Protein AF-A0A133QMB2-F1 (afdb_monomer)

Mean predicted aligned error: 9.58 Å

Nearest PDB structures (foldseek):
  8bmv-assembly1_A  TM=7.106E-01  e=3.888E+00  Pseudomonas putida KT2440
  3oh6-assembly1_A  TM=2.179E-01  e=5.318E-01  Escherichia coli K-12
  3cvs-assembly1_B  TM=2.036E-01  e=9.705E-01  unclassified
  3ogd-assembly1_A  TM=2.178E-01  e=1.281E+00  Escherichia coli K-12
  3em0-assembly1_A  TM=2.242E-01  e=2.685E+00  Danio rerio

Organism: NCBI:txid28128

pLDDT: mean 90.77, std 7.9, range [36.56, 98.38]

Solvent-accessible surface area (backbone atoms only — not comparable to full-atom values): 34748 Å² total; per-residue (Å²): 104,68,65,56,55,43,62,75,76,42,64,48,81,79,54,73,47,75,45,66,49,42,77,38,66,37,69,47,57,60,50,43,51,53,53,51,49,55,56,45,38,74,78,37,76,69,43,47,76,46,75,26,51,42,100,64,59,51,67,61,46,35,75,74,43,44,79,56,13,77,80,42,60,52,57,56,44,36,29,41,47,27,23,41,51,50,59,68,50,56,96,45,65,78,84,56,68,44,82,42,81,42,89,53,31,26,80,78,36,78,78,41,54,72,56,63,54,65,37,75,38,76,90,45,79,48,35,33,41,37,24,91,49,26,90,48,48,73,65,59,54,50,51,53,32,59,78,65,72,49,92,70,56,60,52,50,80,72,67,44,93,67,91,59,58,60,73,53,70,84,56,50,74,68,56,49,51,44,34,57,73,77,38,40,79,77,41,39,75,60,50,52,52,52,51,51,52,34,56,77,66,64,47,88,59,46,67,58,36,56,76,71,46,57,68,23,69,50,82,46,11,70,85,51,87,69,78,51,44,78,48,77,51,76,54,65,51,39,41,36,37,44,38,33,56,30,63,41,61,66,74,60,54,48,68,46,68,38,60,70,52,77,48,83,52,101,64,35,37,41,34,42,36,40,49,96,93,41,78,32,47,35,40,36,39,53,52,98,46,86,42,20,34,35,43,38,37,47,54,69,59,47,53,71,60,51,43,52,49,51,18,39,50,35,34,22,38,42,46,80,54,61,41,47,51,37,78,49,35,79,67,63,20,46,40,30,69,97,57,67,42,64,42,73,89,49,47,80,52,77,52,43,46,41,64,80,34,98,54,21,26,73,46,29,52,36,48,46,55,70,67,87,70,83,62,80,82,60,69,60,65,56,31,42,61,46,34,52,39,45,70,58,50,56,51,35,52,72,38,73,79,57,51,82,73,71,62,79,55,55,88,76,45,49,60,14,44,54,46,48,36,35,29,36,45,30,22,42,98,86,71,42,77,29,82,57,23,56,48,45,41,59,34,56,78,78,38,56,67,59,41,52,49,47,38,50,51,32,23,38,76,58,27,67,62,45,24,46,47,41,58,71,52,57,71,80,43,81,44,34,67,72,53,51,51,48,48,49,45,62,71,42,52,71,82,41,55,69,68,51,46,51,27,27,53,42,8,52,52,34,23,29,73,45,23,59,54,2,60,78,50,18,59,47,29,63,78,46,99,79,69,55,38,25,25,24,43,63,33,64,82,67,52,59,60,48,53,52,33,33,52,39,50,41,24,61,77,70,74,47,57,66,50,43,63,69,64,49,68,41,89,85,56,63,56,34,58,36,40,76,33,43,39,44,72,70,51,51,52,52,40,38,48,48,44,42,68,40,92,66,53,55,36,46,52,47,72,58,98,88,42,47,41,36,40,54,49,86,93,51,53,45,66,54,46,45,63,47,68,78,106

Radius of gyration: 30.62 Å; Cα contacts (8 Å, |Δi|>4): 993; chains: 1; bounding box: 78×68×89 Å

Foldseek 3Di:
DLVVVCVVVDPLQVDAAEAQCLLQADPLVVVLLVVVCVVVCVVHVNRHYYYFFAPDHPLVCCLQQNDAAPQQNVSCLLRGVQRVVCVVPVPDQLLAAEEAEDCAELVPDVVLVPDDQWDACPPHNRYIYHHPCHHPDPVNVVVVCVVVVHDDRCLVVLPDPDGDGLDDNPDDLVSVVSSCVPVVVSCVSVVVSLLVLCVQVVPPPSVCCVSVVVVNVQQAQQSPPDPWAKDWDDDQFKTKMKIDQWPAQLVLQLLLAADKDWDDDPFKIWIWGDHPNDIKIKMKGADPDNRTIMIMIGDSQPLVVLLLSQLSSLCRRRPPLSSSLCSQQSQSQFDSPPHTGGNSVSRPSPSRCQVVDLSSDSSSSSNHHQDPPPPVPADLLQQQQAAAFPVLLLVCLQPVPCSVVVPPDDPSRVSNNLVLCCLLVQADPVRHGDLVVPVLSVCSVPPVPLSVLSSLQSCCVRHPLSLLLLLNADAPDKDFLVRLLSSQSSPCVSPDGSSSSNSSSSRVVNNLVRDCVNPVLQQWDAPDPVSGITGRHARLVDDLLSLLLQVLVVCVVVVHQKDFLVVQVDSRDSGGPCSSHVHDSVSSLVSQVVLCPDPLNQWHADPPPPGGMIGGDPVDHSSRSNVSVVD

Structure (mmCIF, N/CA/C/O backbone):
data_AF-A0A133QMB2-F1
#
_entry.id   AF-A0A133QMB2-F1
#
loop_
_atom_site.group_PDB
_atom_site.id
_atom_site.type_symbol
_atom_site.label_atom_id
_atom_site.label_alt_id
_atom_site.label_comp_id
_atom_site.label_asym_id
_atom_site.label_entity_id
_atom_site.label_seq_id
_atom_site.pdbx_PDB_ins_code
_atom_site.Cartn_x
_atom_site.Cartn_y
_atom_site.C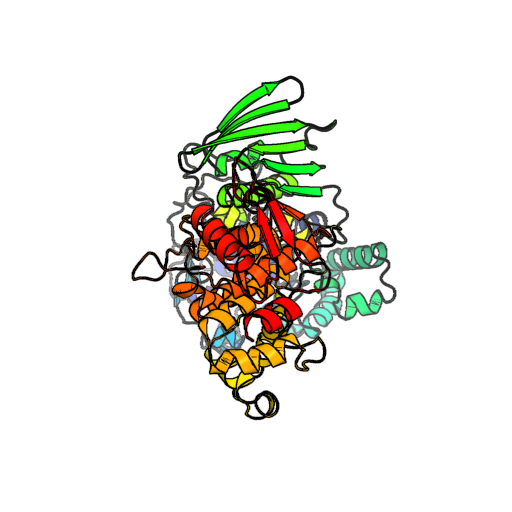artn_z
_atom_site.occupancy
_atom_site.B_iso_or_equiv
_atom_site.auth_seq_id
_atom_site.auth_comp_id
_atom_site.auth_asym_id
_atom_site.auth_atom_id
_atom_site.pdbx_PDB_model_num
ATOM 1 N N . MET A 1 1 ? 21.853 -10.821 -30.108 1.00 93.31 1 MET A N 1
ATOM 2 C CA . MET A 1 1 ? 21.131 -12.084 -30.381 1.00 93.31 1 MET A CA 1
ATOM 3 C C . MET A 1 1 ? 19.651 -11.880 -30.697 1.00 93.31 1 MET A C 1
ATOM 5 O O . MET A 1 1 ? 19.315 -12.054 -31.850 1.00 93.31 1 MET A O 1
ATOM 9 N N . VAL A 1 2 ? 18.763 -11.501 -29.759 1.00 96.06 2 VAL A N 1
ATOM 10 C CA . VAL A 1 2 ? 17.307 -11.392 -30.063 1.00 96.06 2 VAL A CA 1
ATOM 11 C C . VAL A 1 2 ? 17.019 -10.485 -31.261 1.00 96.06 2 VAL A C 1
ATOM 13 O O . VAL A 1 2 ? 16.259 -10.876 -32.133 1.00 96.06 2 VAL A O 1
ATOM 16 N N . LEU A 1 3 ? 17.683 -9.328 -31.342 1.00 96.50 3 LEU A N 1
ATOM 17 C CA . LEU A 1 3 ? 17.587 -8.446 -32.506 1.00 96.50 3 LEU A CA 1
ATOM 18 C C . LEU A 1 3 ? 17.974 -9.154 -33.816 1.00 96.50 3 LEU A C 1
ATOM 20 O O . LEU A 1 3 ? 17.243 -9.055 -34.792 1.00 96.50 3 LEU A O 1
ATOM 24 N N . ASP A 1 4 ? 19.073 -9.912 -33.818 1.00 96.75 4 ASP A N 1
ATOM 25 C CA . ASP A 1 4 ? 19.509 -10.678 -34.992 1.00 96.75 4 ASP A CA 1
ATOM 26 C C . ASP A 1 4 ? 18.436 -11.696 -35.414 1.00 96.75 4 ASP A C 1
ATOM 28 O O . ASP A 1 4 ? 18.035 -11.729 -36.575 1.00 96.75 4 ASP A O 1
ATOM 32 N N . LEU A 1 5 ? 17.886 -12.453 -34.455 1.00 96.56 5 LEU A N 1
ATOM 33 C CA . LEU A 1 5 ? 16.786 -13.394 -34.700 1.00 96.56 5 LEU A CA 1
ATOM 34 C C . LEU A 1 5 ? 15.551 -12.693 -35.282 1.00 96.56 5 LEU A C 1
ATOM 36 O O . LEU A 1 5 ? 14.969 -13.186 -36.244 1.00 96.56 5 LEU A O 1
ATOM 40 N N . CYS A 1 6 ? 15.172 -11.532 -34.738 1.00 96.62 6 CYS A N 1
ATOM 41 C CA . CYS A 1 6 ? 14.073 -10.727 -35.270 1.00 96.62 6 CYS A CA 1
ATOM 42 C C . CYS A 1 6 ? 14.350 -10.300 -36.714 1.00 96.62 6 CYS A C 1
ATOM 44 O O . CYS A 1 6 ? 13.498 -10.525 -37.562 1.00 96.62 6 CYS A O 1
ATOM 46 N N . THR A 1 7 ? 15.544 -9.786 -37.030 1.00 95.88 7 THR A N 1
ATOM 47 C CA . THR A 1 7 ? 15.881 -9.372 -38.408 1.00 95.88 7 THR A CA 1
ATOM 48 C C . THR A 1 7 ? 15.914 -10.521 -39.415 1.00 95.88 7 THR A C 1
ATOM 50 O O . THR A 1 7 ? 15.786 -10.287 -40.612 1.00 95.88 7 THR A O 1
ATOM 53 N N . ARG A 1 8 ? 16.096 -11.765 -38.954 1.00 95.25 8 ARG A N 1
ATOM 54 C CA . ARG A 1 8 ? 16.054 -12.965 -39.803 1.00 95.25 8 ARG A CA 1
ATOM 55 C C . ARG A 1 8 ? 14.635 -13.487 -40.023 1.00 95.25 8 ARG A C 1
ATOM 57 O O . ARG A 1 8 ? 14.392 -14.136 -41.033 1.00 95.25 8 ARG A O 1
ATOM 64 N N . ALA A 1 9 ? 13.731 -13.248 -39.074 1.00 96.44 9 ALA A N 1
ATOM 65 C CA . ALA A 1 9 ? 12.381 -13.813 -39.072 1.00 96.44 9 ALA A CA 1
ATOM 66 C C . ALA A 1 9 ? 11.280 -12.809 -39.448 1.00 96.44 9 ALA A C 1
ATOM 68 O O . ALA A 1 9 ? 10.193 -13.225 -39.837 1.00 96.44 9 ALA A O 1
ATOM 69 N N . ILE A 1 10 ? 11.532 -11.508 -39.293 1.00 96.19 10 ILE A N 1
ATOM 70 C CA . ILE A 1 10 ? 10.546 -10.435 -39.439 1.00 96.19 10 ILE A CA 1
ATOM 71 C C . ILE A 1 10 ? 11.119 -9.376 -40.390 1.00 96.19 10 ILE A C 1
ATOM 73 O O . ILE A 1 10 ? 12.282 -8.987 -40.223 1.00 96.19 10 ILE A O 1
ATOM 77 N N . PRO A 1 11 ? 10.336 -8.879 -41.367 1.00 95.88 11 PRO A N 1
ATOM 78 C CA . PRO A 1 11 ? 10.757 -7.776 -42.219 1.00 95.88 11 PRO A CA 1
ATOM 79 C C . PRO A 1 11 ? 11.192 -6.554 -41.389 1.00 95.88 11 PRO A C 1
ATOM 81 O O . PRO A 1 11 ? 10.490 -6.180 -40.448 1.00 95.88 11 PRO A O 1
ATOM 84 N N . PRO A 1 12 ? 12.310 -5.880 -41.725 1.00 94.12 12 PRO A N 1
ATOM 85 C CA . PRO A 1 12 ? 12.796 -4.724 -40.964 1.00 94.12 12 PRO A CA 1
ATOM 86 C C . PRO A 1 12 ? 11.840 -3.521 -40.910 1.00 94.12 12 PRO A C 1
ATOM 88 O O . PRO A 1 12 ? 12.066 -2.609 -40.124 1.00 94.12 12 PRO A O 1
ATOM 91 N N . THR A 1 13 ? 10.811 -3.493 -41.760 1.00 95.44 13 THR A N 1
ATOM 92 C CA . THR A 1 13 ? 9.743 -2.479 -41.774 1.00 95.44 13 THR A CA 1
ATOM 93 C C . THR A 1 13 ? 8.648 -2.728 -40.739 1.00 95.44 13 THR A C 1
ATOM 95 O O . THR A 1 13 ? 7.886 -1.815 -40.439 1.00 95.44 13 THR A O 1
ATOM 98 N N . ASP A 1 14 ? 8.562 -3.944 -40.195 1.00 94.81 14 ASP A N 1
ATOM 99 C CA . ASP A 1 14 ? 7.416 -4.396 -39.397 1.00 94.81 14 ASP A CA 1
ATOM 100 C C . ASP A 1 14 ? 7.704 -4.362 -37.889 1.00 94.81 14 ASP A C 1
ATOM 102 O O . ASP A 1 14 ? 6.848 -4.708 -37.070 1.00 94.81 14 ASP A O 1
ATOM 106 N N . PHE A 1 15 ? 8.918 -3.967 -37.497 1.00 94.69 15 PHE A N 1
ATOM 107 C CA . PHE A 1 15 ? 9.294 -3.810 -36.099 1.00 94.69 15 PHE A CA 1
ATOM 108 C C . PHE A 1 15 ? 10.318 -2.693 -35.894 1.00 94.69 15 PHE A C 1
ATOM 110 O O . PHE A 1 15 ? 11.046 -2.295 -36.800 1.00 94.69 15 PHE A O 1
ATOM 117 N N . GLU A 1 16 ? 10.395 -2.224 -34.652 1.00 94.44 16 GLU A N 1
ATOM 118 C CA . GLU A 1 16 ? 11.299 -1.158 -34.232 1.00 94.44 16 GLU A CA 1
ATOM 119 C C . GLU A 1 16 ? 12.230 -1.653 -33.124 1.00 94.44 16 GLU A C 1
ATOM 121 O O . GLU A 1 16 ? 11.864 -2.497 -32.297 1.00 94.44 16 GLU A O 1
ATOM 126 N N . VAL A 1 17 ? 13.438 -1.096 -33.078 1.00 95.81 17 VAL A N 1
ATOM 127 C CA . VAL A 1 17 ? 14.404 -1.339 -32.006 1.00 95.81 17 VAL A CA 1
ATOM 128 C C . VAL A 1 17 ? 14.400 -0.148 -31.068 1.00 95.81 17 VAL A C 1
ATOM 130 O O . VAL A 1 17 ? 14.768 0.956 -31.458 1.00 95.81 17 VAL A O 1
ATOM 133 N N . ILE A 1 18 ? 14.010 -0.371 -29.815 1.00 94.50 18 ILE A N 1
ATOM 134 C CA . ILE A 1 18 ? 13.913 0.702 -28.826 1.00 94.50 18 ILE A CA 1
ATOM 135 C C . ILE A 1 18 ? 14.929 0.492 -27.711 1.00 94.50 18 ILE A C 1
ATOM 137 O O . ILE A 1 18 ? 14.895 -0.518 -27.003 1.00 94.50 18 ILE A O 1
ATOM 141 N N . TYR A 1 19 ? 15.791 1.483 -27.506 1.00 95.31 19 TYR A N 1
ATOM 142 C CA . TYR A 1 19 ? 16.664 1.572 -26.344 1.00 95.31 19 TYR A CA 1
ATOM 143 C C . TYR A 1 19 ? 16.062 2.503 -25.294 1.00 95.31 19 TYR A C 1
ATOM 145 O O . TYR A 1 19 ? 15.717 3.643 -25.586 1.00 95.31 19 TYR A O 1
ATOM 153 N N . SER A 1 20 ? 15.931 2.029 -24.055 1.00 94.31 20 SER A N 1
ATOM 154 C CA . SER A 1 20 ? 15.473 2.856 -22.935 1.00 94.31 20 SER A CA 1
ATOM 155 C C . SER A 1 20 ? 16.688 3.395 -22.191 1.00 94.31 20 SER A C 1
ATOM 157 O O . SER A 1 20 ? 17.258 2.688 -21.366 1.00 94.31 20 SER A O 1
ATOM 159 N N . ASP A 1 21 ? 17.060 4.642 -22.460 1.00 95.38 21 ASP A N 1
ATOM 160 C CA . ASP A 1 21 ? 18.140 5.327 -21.755 1.00 95.38 21 ASP A CA 1
ATOM 161 C C . ASP A 1 21 ? 17.630 5.868 -20.416 1.00 95.38 21 ASP A C 1
ATOM 163 O O . ASP A 1 21 ? 16.917 6.873 -20.342 1.00 95.38 21 ASP A O 1
ATOM 167 N N . THR A 1 22 ? 17.991 5.168 -19.341 1.00 94.44 22 THR A N 1
ATOM 168 C CA . THR A 1 22 ? 17.541 5.502 -17.986 1.00 94.44 22 THR A CA 1
ATOM 169 C C . THR A 1 22 ? 18.410 6.555 -17.295 1.00 94.44 22 THR A C 1
ATOM 171 O O . THR A 1 22 ? 18.099 6.958 -16.172 1.00 94.44 22 THR A O 1
ATOM 174 N N . GLY A 1 23 ? 19.529 6.961 -17.906 1.00 93.81 23 GLY A N 1
ATOM 175 C CA . GLY A 1 23 ? 20.578 7.751 -17.258 1.00 93.81 23 GLY A CA 1
ATOM 176 C C . GLY A 1 23 ? 21.455 6.964 -16.271 1.00 93.81 23 GLY A C 1
ATOM 177 O O . GLY A 1 23 ? 22.417 7.521 -15.749 1.00 93.81 23 GLY A O 1
ATOM 178 N N . TYR A 1 24 ? 21.166 5.680 -16.022 1.00 93.81 24 TYR A N 1
ATOM 179 C CA . TYR A 1 24 ? 22.025 4.782 -15.236 1.00 93.81 24 TYR A CA 1
ATOM 180 C C . TYR A 1 24 ? 22.910 3.883 -16.102 1.00 93.81 24 TYR A C 1
ATOM 182 O O . TYR A 1 24 ? 23.513 2.944 -15.584 1.00 93.81 24 TYR A O 1
ATOM 190 N N . GLU A 1 25 ? 22.948 4.095 -17.412 1.00 94.81 25 GLU A N 1
ATOM 191 C CA . GLU A 1 25 ? 23.602 3.162 -18.320 1.00 94.81 25 GLU A CA 1
ATOM 192 C C . GLU A 1 25 ? 25.120 3.129 -18.110 1.00 94.81 25 GLU A C 1
ATOM 194 O O . GLU A 1 25 ? 25.781 4.154 -17.936 1.00 94.81 25 GLU A O 1
ATOM 199 N N . LEU A 1 26 ? 25.684 1.924 -18.162 1.00 95.25 26 LEU A N 1
ATOM 200 C CA . LEU A 1 26 ? 27.126 1.738 -18.263 1.00 95.25 26 LEU A CA 1
ATOM 201 C C . LEU A 1 26 ? 27.619 2.326 -19.599 1.00 95.25 26 LEU A C 1
ATOM 203 O O . LEU A 1 26 ? 26.975 2.082 -20.624 1.00 95.25 26 LEU A O 1
ATOM 207 N N . PRO A 1 27 ? 28.768 3.031 -19.650 1.00 95.62 27 PRO A N 1
ATOM 208 C CA . PRO A 1 27 ? 29.284 3.574 -20.910 1.00 95.62 27 PRO A CA 1
ATOM 209 C C . PRO A 1 27 ? 29.412 2.524 -22.032 1.00 95.62 27 PRO A C 1
ATOM 211 O O . PRO A 1 27 ? 28.983 2.811 -23.151 1.00 95.62 27 PRO A O 1
ATOM 214 N N . PRO A 1 28 ? 29.870 1.281 -21.758 1.00 96.31 28 PRO A N 1
ATOM 215 C CA . PRO A 1 28 ? 29.831 0.195 -22.740 1.00 96.31 28 PRO A CA 1
ATOM 216 C C . PRO A 1 28 ? 28.450 -0.146 -23.312 1.00 96.31 28 PRO A C 1
ATOM 218 O O . PRO A 1 28 ? 28.369 -0.590 -24.451 1.00 96.31 28 PRO A O 1
ATOM 221 N N . SER A 1 29 ? 27.358 0.039 -22.561 1.00 96.25 29 SER A N 1
ATOM 222 C CA . SER A 1 29 ? 25.996 -0.200 -23.065 1.00 96.25 29 SER A CA 1
ATOM 223 C C . SER A 1 29 ? 25.590 0.831 -24.109 1.00 96.25 29 SER A C 1
ATOM 225 O O . SER A 1 29 ? 25.033 0.469 -25.143 1.00 96.25 29 SER A O 1
ATOM 227 N N . LEU A 1 30 ? 25.912 2.103 -23.862 1.00 95.75 30 LEU A N 1
ATOM 228 C CA . LEU A 1 30 ? 25.647 3.187 -24.807 1.00 95.75 30 LEU A CA 1
ATOM 229 C C . LEU A 1 30 ? 26.510 3.053 -26.066 1.00 95.75 30 LEU A C 1
ATOM 231 O O . LEU A 1 30 ? 26.015 3.283 -27.166 1.00 95.75 30 LEU A O 1
ATOM 235 N N . ALA A 1 31 ? 27.779 2.659 -25.909 1.00 96.75 31 ALA A N 1
ATOM 236 C CA . ALA A 1 31 ? 28.664 2.362 -27.034 1.00 96.75 31 ALA A CA 1
ATOM 237 C C . ALA A 1 31 ? 28.121 1.193 -27.869 1.00 96.75 31 ALA A C 1
ATOM 239 O O . ALA A 1 31 ? 27.879 1.358 -29.060 1.00 96.75 31 ALA A O 1
ATOM 240 N N . LEU A 1 32 ? 27.792 0.068 -27.220 1.00 97.00 32 LEU A N 1
ATOM 241 C CA . LEU A 1 32 ? 27.235 -1.104 -27.896 1.00 97.00 32 LEU A CA 1
ATOM 242 C C . LEU A 1 32 ? 25.956 -0.772 -28.670 1.00 97.00 32 LEU A C 1
ATOM 244 O O . LEU A 1 32 ? 25.772 -1.275 -29.773 1.00 97.00 32 LEU A O 1
ATOM 248 N N . TYR A 1 33 ? 25.063 0.048 -28.110 1.00 96.81 33 TYR A N 1
ATOM 249 C CA . TYR A 1 33 ? 23.839 0.434 -28.810 1.00 96.81 33 TYR A CA 1
ATOM 250 C C . TYR A 1 33 ? 24.139 1.173 -30.122 1.00 96.81 33 TYR A C 1
ATOM 252 O O . TYR A 1 33 ? 23.548 0.837 -31.146 1.00 96.81 33 TYR A O 1
ATOM 260 N N . LYS A 1 34 ? 25.098 2.109 -30.113 1.00 97.00 34 LYS A N 1
ATOM 261 C CA . LYS A 1 34 ? 25.537 2.827 -31.320 1.00 97.00 34 LYS A CA 1
ATOM 262 C C . LYS A 1 34 ? 26.193 1.896 -32.339 1.00 97.00 34 LYS A C 1
ATOM 264 O O . LYS A 1 34 ? 25.891 1.997 -33.525 1.00 97.00 34 LYS A O 1
ATOM 269 N N . ASP A 1 35 ? 27.043 0.978 -31.884 1.00 97.06 35 ASP A N 1
ATOM 270 C CA . ASP A 1 35 ? 27.718 0.012 -32.759 1.00 97.06 35 ASP A CA 1
ATOM 271 C C . ASP A 1 35 ? 26.702 -0.928 -33.427 1.00 97.06 35 ASP A C 1
ATOM 273 O O . ASP A 1 35 ? 26.744 -1.163 -34.635 1.00 97.06 35 ASP A O 1
ATOM 277 N N . VAL A 1 36 ? 25.726 -1.415 -32.652 1.00 97.12 36 VAL A N 1
ATOM 278 C CA . VAL A 1 36 ? 24.613 -2.240 -33.143 1.00 97.12 36 VAL A CA 1
ATOM 279 C C . VAL A 1 36 ? 23.746 -1.454 -34.126 1.00 97.12 36 VAL A C 1
ATOM 281 O O . VAL A 1 36 ? 23.432 -1.970 -35.197 1.00 97.12 36 VAL A O 1
ATOM 284 N N . GLU A 1 37 ? 23.375 -0.216 -33.806 1.00 97.25 37 GLU A N 1
ATOM 285 C CA . GLU A 1 37 ? 22.602 0.643 -34.705 1.00 97.25 37 GLU A CA 1
ATOM 286 C C . GLU A 1 37 ? 23.327 0.844 -36.044 1.00 97.25 37 GLU A C 1
ATOM 288 O O . GLU A 1 37 ? 22.733 0.625 -37.101 1.00 97.25 37 GLU A O 1
ATOM 293 N N . ALA A 1 38 ? 24.618 1.188 -36.020 1.00 97.31 38 ALA A N 1
ATOM 294 C CA . ALA A 1 38 ? 25.420 1.366 -37.227 1.00 97.31 38 ALA A CA 1
ATOM 295 C C . ALA A 1 38 ? 25.517 0.070 -38.052 1.00 97.31 38 ALA A C 1
ATOM 297 O O . ALA A 1 38 ? 25.325 0.089 -39.272 1.00 97.31 38 ALA A O 1
ATOM 298 N N . TYR A 1 39 ? 25.759 -1.064 -37.387 1.00 97.00 39 TYR A N 1
ATOM 299 C CA . TYR A 1 39 ? 25.843 -2.377 -38.024 1.00 97.00 39 TYR A CA 1
ATOM 300 C C . TYR A 1 39 ? 24.537 -2.756 -38.737 1.00 97.00 39 TYR A C 1
ATOM 302 O O . TYR A 1 39 ? 24.550 -3.111 -39.919 1.00 97.00 39 TYR A O 1
ATOM 310 N N . TYR A 1 40 ? 23.395 -2.645 -38.053 1.00 96.75 40 TYR A N 1
ATOM 311 C CA . TYR A 1 40 ? 22.112 -3.047 -38.626 1.00 96.75 40 TYR A CA 1
ATOM 312 C C . TYR A 1 40 ? 21.557 -2.032 -39.620 1.00 96.75 40 TYR A C 1
ATOM 314 O O . TYR A 1 40 ? 20.956 -2.467 -40.594 1.00 96.75 40 TYR A O 1
ATOM 322 N N . LYS A 1 41 ? 21.798 -0.723 -39.469 1.00 96.25 41 LYS A N 1
ATOM 323 C CA . LYS A 1 41 ? 21.401 0.270 -40.486 1.00 96.25 41 LYS A CA 1
ATOM 324 C C . LYS A 1 41 ? 22.145 0.084 -41.806 1.00 96.25 41 LYS A C 1
ATOM 326 O O . LYS A 1 41 ? 21.558 0.287 -42.864 1.00 96.25 41 LYS A O 1
ATOM 331 N N . LYS A 1 42 ? 23.409 -0.359 -41.768 1.00 96.62 42 LYS A N 1
ATOM 332 C CA . LYS A 1 42 ? 24.159 -0.718 -42.983 1.00 96.62 42 LYS A CA 1
ATOM 333 C C . LYS A 1 42 ? 23.525 -1.904 -43.721 1.00 96.62 42 LYS A C 1
ATOM 335 O O . LYS A 1 42 ? 23.544 -1.936 -44.947 1.00 96.62 42 LYS A O 1
ATOM 340 N N . LYS A 1 43 ? 22.981 -2.877 -42.983 1.00 95.31 43 LYS A N 1
ATOM 341 C CA . LYS A 1 43 ? 22.371 -4.099 -43.536 1.00 95.31 43 LYS A CA 1
ATOM 342 C C . LYS A 1 43 ? 20.895 -3.913 -43.910 1.00 95.31 43 LYS A C 1
ATOM 344 O O . LYS A 1 43 ? 20.438 -4.472 -44.900 1.00 95.31 43 LYS A O 1
ATOM 349 N N . PHE A 1 44 ? 20.168 -3.124 -43.126 1.00 96.62 44 PHE A N 1
ATOM 350 C CA . PHE A 1 44 ? 18.733 -2.880 -43.234 1.00 96.62 44 PHE A CA 1
ATOM 351 C C . PHE A 1 44 ? 18.446 -1.381 -43.037 1.00 96.62 44 PHE A C 1
ATOM 353 O O . PHE A 1 44 ? 18.094 -0.958 -41.934 1.00 96.62 44 PHE A O 1
ATOM 360 N N . PRO A 1 45 ? 18.574 -0.556 -44.093 1.00 95.69 45 PRO A N 1
ATOM 361 C CA . PRO A 1 45 ? 18.383 0.894 -43.990 1.00 95.69 45 PRO A CA 1
ATOM 362 C C . PRO A 1 45 ? 16.988 1.322 -43.515 1.00 95.69 45 PRO A C 1
ATOM 364 O O . PRO A 1 45 ? 16.837 2.411 -42.970 1.00 95.69 45 PRO A O 1
ATOM 367 N N . SER A 1 46 ? 15.973 0.473 -43.707 1.00 95.69 46 SER A N 1
ATOM 368 C CA . SER A 1 46 ? 14.596 0.717 -43.268 1.00 95.69 46 SER A CA 1
ATOM 369 C C . SER A 1 46 ? 14.334 0.370 -41.797 1.00 95.69 46 SER A C 1
ATOM 371 O O . SER A 1 46 ? 13.249 0.670 -41.307 1.00 95.69 46 SER A O 1
ATOM 373 N N . LEU A 1 47 ? 15.280 -0.271 -41.094 1.00 96.81 47 LEU A N 1
ATOM 374 C CA . LEU A 1 47 ? 15.093 -0.651 -39.693 1.00 96.81 47 LEU A CA 1
ATOM 375 C C . LEU A 1 47 ? 15.138 0.585 -38.789 1.00 96.81 47 LEU A C 1
ATOM 377 O O . LEU A 1 47 ? 16.151 1.286 -38.709 1.00 96.81 47 LEU A O 1
ATOM 381 N N . CYS A 1 48 ? 14.045 0.822 -38.069 1.00 95.38 48 CYS A N 1
ATOM 382 C CA . CYS A 1 48 ? 13.916 1.963 -37.175 1.00 95.38 48 CYS A CA 1
ATOM 383 C C . CYS A 1 48 ? 14.597 1.697 -35.822 1.00 95.38 48 CYS A C 1
ATOM 385 O O . CYS A 1 48 ? 14.322 0.695 -35.157 1.00 95.38 48 CYS A O 1
ATOM 387 N N . PHE A 1 49 ? 15.461 2.624 -35.405 1.00 96.88 49 PHE A N 1
ATOM 388 C CA . PHE A 1 49 ? 16.097 2.649 -34.089 1.00 96.88 49 PHE A CA 1
ATOM 389 C C . PHE A 1 49 ? 15.637 3.892 -33.334 1.00 96.88 49 PHE A C 1
ATOM 391 O O . PHE A 1 49 ? 15.783 5.012 -33.825 1.00 96.88 49 PHE A O 1
ATOM 398 N N . LEU A 1 50 ? 15.105 3.699 -32.131 1.00 95.25 50 LEU A N 1
ATOM 399 C CA . LEU A 1 50 ? 14.559 4.758 -31.291 1.00 95.25 50 LEU A CA 1
ATOM 400 C C . LEU A 1 50 ? 15.197 4.719 -29.905 1.00 95.25 50 LEU A C 1
ATOM 402 O O . LEU A 1 50 ? 15.464 3.655 -29.348 1.00 95.25 50 LEU A O 1
ATOM 406 N N . THR A 1 51 ? 15.400 5.895 -29.315 1.00 95.62 51 THR A N 1
ATOM 407 C CA . THR A 1 51 ? 15.856 6.015 -27.927 1.00 95.62 51 THR A CA 1
ATOM 408 C C . THR A 1 51 ? 14.777 6.684 -27.093 1.00 95.62 51 THR A C 1
ATOM 410 O O . THR A 1 51 ? 14.485 7.863 -27.276 1.00 95.62 51 THR A O 1
ATOM 413 N N . ALA A 1 52 ? 14.212 5.939 -26.149 1.00 95.12 52 ALA A N 1
ATOM 414 C CA . ALA A 1 52 ? 13.320 6.478 -25.139 1.00 95.12 52 ALA A CA 1
ATOM 415 C C . ALA A 1 52 ? 14.145 7.042 -23.978 1.00 95.12 52 ALA A C 1
ATOM 417 O O . ALA A 1 52 ? 14.952 6.327 -23.381 1.00 95.12 52 ALA A O 1
ATOM 418 N N . ARG A 1 53 ? 13.912 8.308 -23.629 1.00 94.69 53 ARG A N 1
ATOM 419 C CA . ARG A 1 53 ? 14.528 8.981 -22.480 1.00 94.69 53 ARG A CA 1
ATOM 420 C C . ARG A 1 53 ? 13.465 9.780 -21.736 1.00 94.69 53 ARG A C 1
ATOM 422 O O . ARG A 1 53 ? 12.522 10.280 -22.345 1.00 94.69 53 ARG A O 1
ATOM 429 N N . ASN A 1 54 ? 13.608 9.884 -20.419 1.00 94.94 54 ASN A N 1
ATOM 430 C CA . ASN A 1 54 ? 12.797 10.815 -19.641 1.00 94.94 54 ASN A CA 1
ATOM 431 C C . ASN A 1 54 ? 13.166 12.275 -20.002 1.00 94.94 54 ASN A C 1
ATOM 433 O O . ASN A 1 54 ? 14.303 12.541 -20.391 1.00 94.94 54 ASN A O 1
ATOM 437 N N . HIS A 1 55 ? 12.220 13.213 -19.884 1.00 93.19 55 HIS A N 1
ATOM 438 C CA . HIS A 1 55 ? 12.482 14.641 -20.117 1.00 93.19 55 HIS A CA 1
ATOM 439 C C . HIS A 1 55 ? 13.521 15.219 -19.143 1.00 93.19 55 HIS A C 1
ATOM 441 O O . HIS A 1 55 ? 14.163 16.217 -19.458 1.00 93.19 55 HIS A O 1
ATOM 447 N N . GLU A 1 56 ? 13.690 14.597 -17.975 1.00 94.56 56 GLU A N 1
ATOM 448 C CA . GLU A 1 56 ? 14.599 15.034 -16.921 1.00 94.56 56 GLU A CA 1
ATOM 449 C C . GLU A 1 56 ? 15.719 14.035 -16.642 1.00 94.56 56 GLU A C 1
ATOM 451 O O . GLU A 1 56 ? 15.601 12.823 -16.853 1.00 94.56 56 GLU A O 1
ATOM 456 N N . SER A 1 57 ? 16.832 14.559 -16.125 1.00 95.25 57 SER A N 1
ATOM 457 C CA . SER A 1 57 ? 17.974 13.724 -15.759 1.00 95.25 57 SER A CA 1
ATOM 458 C C . SER A 1 57 ? 17.684 12.898 -14.506 1.00 95.25 57 SER A C 1
ATOM 460 O O . SER A 1 57 ? 17.019 13.341 -13.565 1.00 95.25 57 SER A O 1
ATOM 462 N N . VAL A 1 58 ? 18.267 11.701 -14.449 1.00 95.19 58 VAL A N 1
ATOM 463 C CA . VAL A 1 58 ? 18.184 10.836 -13.268 1.00 95.19 58 VAL A CA 1
ATOM 464 C C . VAL A 1 58 ? 18.669 11.539 -11.998 1.00 95.19 58 VAL A C 1
ATOM 466 O O . VAL A 1 58 ? 18.055 11.382 -10.948 1.00 95.19 58 VAL A O 1
ATOM 469 N N . LEU A 1 59 ? 19.735 12.339 -12.089 1.00 94.81 59 LEU A N 1
ATOM 470 C CA . LEU A 1 59 ? 20.313 13.044 -10.946 1.00 94.81 59 LEU A CA 1
ATOM 471 C C . LEU A 1 59 ? 19.365 14.120 -10.403 1.00 94.81 59 LEU A C 1
ATOM 473 O O . LEU A 1 59 ? 19.218 14.228 -9.192 1.00 94.81 59 LEU A O 1
ATOM 477 N N . ASN A 1 60 ? 18.638 14.832 -11.269 1.00 94.88 60 ASN A N 1
ATOM 478 C CA . ASN A 1 60 ? 17.611 15.776 -10.818 1.00 94.88 60 ASN A CA 1
ATOM 479 C C . ASN A 1 60 ? 16.480 15.056 -10.061 1.00 94.88 60 ASN A C 1
ATOM 481 O O . ASN A 1 60 ? 15.996 15.527 -9.033 1.00 94.88 60 ASN A O 1
ATOM 485 N N . TYR A 1 61 ? 16.080 13.864 -10.514 1.00 94.94 61 TYR A N 1
ATOM 486 C CA . TYR A 1 61 ? 15.111 13.061 -9.766 1.00 94.94 61 TYR A CA 1
ATOM 487 C C . TYR A 1 61 ? 15.662 12.494 -8.459 1.00 94.94 61 TYR A C 1
ATOM 489 O O . TYR A 1 61 ? 14.893 12.351 -7.513 1.00 94.94 61 TYR A O 1
ATOM 497 N N . TRP A 1 62 ? 16.962 12.211 -8.355 1.00 93.12 62 TRP A N 1
ATOM 498 C CA . TRP A 1 62 ? 17.575 11.901 -7.060 1.00 93.12 62 TRP A CA 1
ATOM 499 C C . TRP A 1 62 ? 17.430 13.060 -6.085 1.00 93.12 62 TRP A C 1
ATOM 501 O O . TRP A 1 62 ? 17.068 12.835 -4.932 1.00 93.12 62 TRP A O 1
ATOM 511 N N . ASP A 1 63 ? 17.662 14.278 -6.561 1.00 91.50 63 ASP A N 1
ATOM 512 C CA . ASP A 1 63 ? 17.599 15.478 -5.731 1.00 91.50 63 ASP A CA 1
ATOM 513 C C . ASP A 1 63 ? 16.152 15.760 -5.276 1.00 91.50 63 ASP A C 1
ATOM 515 O O . ASP A 1 63 ? 15.920 16.157 -4.135 1.00 91.50 63 ASP A O 1
ATOM 519 N N . LYS A 1 64 ? 15.155 15.458 -6.123 1.00 91.62 64 LYS A N 1
ATOM 520 C CA . LYS A 1 64 ? 13.726 15.684 -5.831 1.00 91.62 64 LYS A CA 1
ATOM 521 C C . LYS A 1 64 ? 13.016 14.534 -5.101 1.00 91.62 64 LYS A C 1
ATOM 523 O O . LYS A 1 64 ? 12.119 14.790 -4.307 1.00 91.62 64 LYS A O 1
ATOM 528 N N . ILE A 1 65 ? 13.347 13.274 -5.391 1.00 92.12 65 ILE A N 1
ATOM 529 C CA . ILE A 1 65 ? 12.640 12.073 -4.885 1.00 92.12 65 ILE A CA 1
ATOM 530 C C . ILE A 1 65 ? 13.456 11.359 -3.794 1.00 92.12 65 ILE A C 1
ATOM 532 O O . ILE A 1 65 ? 12.904 10.606 -2.984 1.00 92.12 65 ILE A O 1
ATOM 536 N N . GLY A 1 66 ? 14.768 11.584 -3.754 1.00 90.25 66 GLY A N 1
ATOM 537 C CA . GLY A 1 66 ? 15.718 10.844 -2.933 1.00 90.25 66 GLY A CA 1
ATOM 538 C C . GLY A 1 66 ? 16.250 9.579 -3.612 1.00 90.25 66 GLY A C 1
ATOM 539 O O . GLY A 1 66 ? 15.804 9.156 -4.683 1.00 90.25 66 GLY A O 1
ATOM 540 N N . THR A 1 67 ? 17.218 8.941 -2.952 1.00 90.06 67 THR A N 1
ATOM 541 C CA . THR A 1 67 ? 17.874 7.731 -3.461 1.00 90.06 67 THR A CA 1
ATOM 542 C C . THR A 1 67 ? 16.871 6.575 -3.637 1.00 90.06 67 THR A C 1
ATOM 544 O O . THR A 1 67 ? 16.043 6.338 -2.745 1.00 90.06 67 THR A O 1
ATOM 547 N N . PRO A 1 68 ? 16.910 5.835 -4.767 1.00 91.12 68 PRO A N 1
ATOM 548 C CA . PRO A 1 68 ? 16.155 4.595 -4.913 1.00 91.12 68 PRO A CA 1
ATOM 549 C C . PRO A 1 68 ? 16.508 3.604 -3.804 1.00 91.12 68 PRO A C 1
ATOM 551 O O . PRO A 1 68 ? 17.657 3.520 -3.371 1.00 91.12 68 PRO A O 1
ATOM 554 N N . SER A 1 69 ? 15.523 2.834 -3.355 1.00 87.81 69 SER A N 1
ATOM 555 C CA . SER A 1 69 ? 15.670 1.953 -2.196 1.00 87.81 69 SER A CA 1
ATOM 556 C C . SER A 1 69 ? 15.031 0.588 -2.444 1.00 87.81 69 SER A C 1
ATOM 558 O O . SER A 1 69 ? 14.352 0.389 -3.456 1.00 87.81 69 SER A O 1
ATOM 560 N N . ASP A 1 70 ? 15.212 -0.351 -1.513 1.00 81.12 70 ASP A N 1
ATOM 561 C CA . ASP A 1 70 ? 14.630 -1.693 -1.636 1.00 81.12 70 ASP A CA 1
ATOM 562 C C . ASP A 1 70 ? 13.092 -1.646 -1.712 1.00 81.12 70 ASP A C 1
ATOM 564 O O . ASP A 1 70 ? 12.455 -2.443 -2.409 1.00 81.12 70 ASP A O 1
ATOM 568 N N . ASN A 1 71 ? 12.507 -0.660 -1.026 1.00 73.88 71 ASN A N 1
ATOM 569 C CA . ASN A 1 71 ? 11.065 -0.458 -0.935 1.00 73.88 71 ASN A CA 1
ATOM 570 C C . ASN A 1 71 ? 10.544 0.632 -1.890 1.00 73.88 71 ASN A C 1
ATOM 572 O O . ASN A 1 71 ? 9.364 0.619 -2.212 1.00 73.88 71 ASN A O 1
ATOM 576 N N . HIS A 1 72 ? 11.400 1.543 -2.371 1.00 82.94 72 HIS A N 1
ATOM 577 C CA . HIS A 1 72 ? 11.017 2.655 -3.252 1.00 82.94 72 HIS A CA 1
ATOM 578 C C . HIS A 1 72 ? 11.804 2.601 -4.563 1.00 82.94 72 HIS A C 1
ATOM 580 O O . HIS A 1 72 ? 12.791 3.313 -4.767 1.00 82.94 72 HIS A O 1
ATOM 586 N N . ARG A 1 73 ? 11.348 1.745 -5.484 1.00 84.19 73 ARG A N 1
ATOM 587 C CA . ARG A 1 73 ? 11.977 1.506 -6.798 1.00 84.19 73 ARG A CA 1
ATOM 588 C C . ARG A 1 73 ? 11.500 2.489 -7.865 1.00 84.19 73 ARG A C 1
ATOM 590 O O . ARG A 1 73 ? 11.201 2.100 -8.995 1.00 84.19 73 ARG A O 1
ATOM 597 N N . TRP A 1 74 ? 11.415 3.768 -7.506 1.00 91.88 74 TRP A N 1
ATOM 598 C CA . TRP A 1 74 ? 10.848 4.800 -8.374 1.00 91.88 74 TRP A CA 1
ATOM 599 C C . TRP A 1 74 ? 11.560 4.875 -9.733 1.00 91.88 74 TRP A C 1
ATOM 601 O O . TRP A 1 74 ? 10.913 5.136 -10.743 1.00 91.88 74 TRP A O 1
ATOM 611 N N . CYS A 1 75 ? 12.863 4.570 -9.790 1.00 93.38 75 CYS A N 1
ATOM 612 C CA . CYS A 1 75 ? 13.655 4.625 -11.019 1.00 93.38 75 CYS A CA 1
ATOM 613 C C . CYS A 1 75 ? 13.141 3.683 -12.121 1.00 93.38 75 CYS A C 1
ATOM 615 O O . CYS A 1 75 ? 13.174 4.049 -13.291 1.00 93.38 75 CYS A O 1
ATOM 617 N N . CYS A 1 76 ? 12.603 2.505 -11.784 1.00 91.06 76 CYS A N 1
ATOM 618 C CA . CYS A 1 76 ? 12.029 1.597 -12.782 1.00 91.06 76 CYS A CA 1
ATOM 619 C C . CYS A 1 76 ? 10.767 2.182 -13.429 1.00 91.06 76 CYS A C 1
ATOM 621 O O . CYS A 1 76 ? 10.557 2.033 -14.633 1.00 91.06 76 CYS A O 1
ATOM 623 N N . SER A 1 77 ? 9.931 2.857 -12.646 1.00 92.12 77 SER A N 1
ATOM 624 C CA . SER A 1 77 ? 8.696 3.454 -13.151 1.00 92.12 77 SER A CA 1
ATOM 625 C C . SER A 1 77 ? 8.972 4.764 -13.886 1.00 92.12 77 SER A C 1
ATOM 627 O O . SER A 1 77 ? 8.512 4.932 -15.007 1.00 92.12 77 SER A O 1
ATOM 629 N N . VAL A 1 78 ? 9.770 5.656 -13.291 1.00 95.12 78 VAL A N 1
ATOM 630 C CA . VAL A 1 78 ? 10.022 7.020 -13.788 1.00 95.12 78 VAL A CA 1
ATOM 631 C C . VAL A 1 78 ? 11.062 7.052 -14.910 1.00 95.12 78 VAL A C 1
ATOM 633 O O . VAL A 1 78 ? 10.839 7.710 -15.918 1.00 95.12 78 VAL A O 1
ATOM 636 N N . MET A 1 79 ? 12.183 6.332 -14.779 1.00 95.25 79 MET A N 1
ATOM 637 C CA . MET A 1 79 ? 13.295 6.432 -15.744 1.00 95.25 79 MET A CA 1
ATOM 638 C C . MET A 1 79 ? 13.231 5.408 -16.872 1.00 95.25 79 MET A C 1
ATOM 640 O O . MET A 1 79 ? 13.887 5.589 -17.890 1.00 95.25 79 MET A O 1
ATOM 644 N N . LYS A 1 80 ? 12.484 4.314 -16.691 1.00 92.44 80 LYS A N 1
ATOM 645 C CA . LYS A 1 80 ? 12.440 3.209 -17.658 1.00 92.44 80 LYS A CA 1
ATOM 646 C C . LYS A 1 80 ? 11.062 3.037 -18.279 1.00 92.44 80 LYS A C 1
ATOM 648 O O . LYS A 1 80 ? 10.909 3.092 -19.490 1.00 92.44 80 LYS A O 1
ATOM 653 N N . THR A 1 81 ? 10.051 2.826 -17.445 1.00 91.12 81 THR A N 1
ATOM 654 C CA . THR A 1 81 ? 8.715 2.434 -17.914 1.00 91.12 81 THR A CA 1
ATOM 655 C C . THR A 1 81 ? 7.944 3.610 -18.513 1.00 91.12 81 THR A C 1
ATOM 657 O O . THR A 1 81 ? 7.452 3.502 -19.634 1.00 91.12 81 THR A O 1
ATOM 660 N N . ALA A 1 82 ? 7.873 4.736 -17.794 1.00 92.00 82 ALA A N 1
ATOM 661 C CA . ALA A 1 82 ? 7.215 5.962 -18.243 1.00 92.00 82 ALA A CA 1
ATOM 662 C C . ALA A 1 82 ? 7.720 6.449 -19.614 1.00 92.00 82 ALA A C 1
ATOM 664 O O . ALA A 1 82 ? 6.905 6.503 -20.535 1.00 92.00 82 ALA A O 1
ATOM 665 N N . PRO A 1 83 ? 9.023 6.725 -19.816 1.00 93.62 83 PRO A N 1
ATOM 666 C CA . PRO A 1 83 ? 9.497 7.261 -21.091 1.00 93.62 83 PRO A CA 1
ATOM 667 C C . PRO A 1 83 ? 9.292 6.296 -22.261 1.00 93.62 83 PRO A C 1
ATOM 669 O O . PRO A 1 83 ? 8.881 6.729 -23.335 1.00 93.62 83 PRO A O 1
ATOM 672 N N . LEU A 1 84 ? 9.507 4.991 -22.053 1.00 92.12 84 LEU A N 1
ATOM 673 C CA . LEU A 1 84 ? 9.312 3.979 -23.093 1.00 92.12 84 LEU A CA 1
ATOM 674 C C . LEU A 1 84 ? 7.874 3.974 -23.616 1.00 92.12 84 LEU A C 1
ATOM 676 O O . LEU A 1 84 ? 7.644 4.086 -24.819 1.00 92.12 84 LEU A O 1
ATOM 680 N N . TYR A 1 85 ? 6.896 3.844 -22.719 1.00 89.00 85 TYR A N 1
ATOM 681 C CA . TYR A 1 85 ? 5.508 3.716 -23.153 1.00 89.00 85 TYR A CA 1
ATOM 682 C C . TYR A 1 85 ? 4.879 5.044 -23.549 1.00 89.00 85 TYR A C 1
ATOM 684 O O . TYR A 1 85 ? 3.982 5.038 -24.384 1.00 89.00 85 TYR A O 1
ATOM 692 N N . ARG A 1 86 ? 5.359 6.181 -23.038 1.00 88.50 86 ARG A N 1
ATOM 693 C CA . ARG A 1 86 ? 4.934 7.489 -23.555 1.00 88.50 86 ARG A CA 1
ATOM 694 C C . ARG A 1 86 ? 5.362 7.683 -25.000 1.00 88.50 86 ARG A C 1
ATOM 696 O O . ARG A 1 86 ? 4.543 8.121 -25.798 1.00 88.50 86 ARG A O 1
ATOM 703 N N . MET A 1 87 ? 6.591 7.292 -25.342 1.00 90.12 87 MET A N 1
ATOM 704 C CA . MET A 1 87 ? 7.072 7.324 -26.723 1.00 90.12 87 MET A CA 1
ATOM 705 C C . MET A 1 87 ? 6.223 6.419 -27.628 1.00 90.12 87 MET A C 1
ATOM 707 O O . MET A 1 87 ? 5.717 6.884 -28.641 1.00 90.12 87 MET A O 1
ATOM 711 N N . LEU A 1 88 ? 5.989 5.167 -27.220 1.00 87.44 88 LEU A N 1
ATOM 712 C CA . LEU A 1 88 ? 5.182 4.197 -27.978 1.00 87.44 88 LEU A CA 1
ATOM 713 C C . LEU A 1 88 ? 3.705 4.596 -28.131 1.00 87.44 88 LEU A C 1
ATOM 715 O O . LEU A 1 88 ? 3.068 4.309 -29.143 1.00 87.44 88 LEU A O 1
ATOM 719 N N . MET A 1 89 ? 3.133 5.231 -27.108 1.00 82.94 89 MET A N 1
ATOM 720 C CA . MET A 1 89 ? 1.743 5.689 -27.130 1.00 82.94 89 MET A CA 1
ATOM 721 C C . MET A 1 89 ? 1.561 7.048 -27.813 1.00 82.94 89 MET A C 1
ATOM 723 O O . MET A 1 89 ? 0.428 7.506 -27.964 1.00 82.94 89 MET A O 1
ATOM 727 N N . SER A 1 90 ? 2.650 7.730 -28.168 1.00 81.19 90 SER A N 1
ATOM 728 C CA . SER A 1 90 ? 2.576 9.016 -28.849 1.00 81.19 90 SER A CA 1
ATOM 729 C C . SER A 1 90 ? 2.044 8.806 -30.264 1.00 81.19 90 SER A C 1
ATOM 731 O O . SER A 1 90 ? 2.614 8.045 -31.039 1.00 81.19 90 SER A O 1
ATOM 733 N N . GLY A 1 91 ? 0.927 9.453 -30.597 1.00 74.19 91 GLY A N 1
ATOM 734 C CA . GLY A 1 91 ? 0.315 9.348 -31.925 1.00 74.19 91 GLY A CA 1
ATOM 735 C C . GLY A 1 91 ? -0.392 8.019 -32.224 1.00 74.19 91 GLY A C 1
ATOM 736 O O . GLY A 1 91 ? -0.816 7.823 -33.359 1.00 74.19 91 GLY A O 1
ATOM 737 N N . THR A 1 92 ? -0.558 7.124 -31.243 1.00 77.31 92 THR A N 1
ATOM 738 C CA . THR A 1 92 ? -1.283 5.850 -31.409 1.00 77.31 92 THR A CA 1
ATOM 739 C C . THR A 1 92 ? -2.603 5.833 -30.630 1.00 77.31 92 THR A C 1
ATOM 741 O O . THR A 1 92 ? -2.792 6.583 -29.667 1.00 77.31 92 THR A O 1
ATOM 744 N N . ASP A 1 93 ? -3.550 4.977 -31.040 1.00 75.31 93 ASP A N 1
ATOM 745 C CA . ASP A 1 93 ? -4.749 4.702 -30.237 1.00 75.31 93 ASP A CA 1
ATOM 746 C C . ASP A 1 93 ? -4.313 4.095 -28.891 1.00 75.31 93 ASP A C 1
ATOM 748 O O . ASP A 1 93 ? -3.531 3.149 -28.844 1.00 75.31 93 ASP A O 1
ATOM 752 N N . LYS A 1 94 ? -4.838 4.593 -27.768 1.00 68.38 94 LYS A N 1
ATOM 753 C CA . LYS A 1 94 ? -4.544 4.060 -26.425 1.00 68.38 94 LYS A CA 1
ATOM 754 C C . LYS A 1 94 ? -5.001 2.604 -26.231 1.00 68.38 94 LYS A C 1
ATOM 756 O O . LYS A 1 94 ? -4.609 1.970 -25.252 1.00 68.38 94 LYS A O 1
ATOM 761 N N . ARG A 1 95 ? -5.810 2.054 -27.146 1.00 70.69 95 ARG A N 1
ATOM 762 C CA . ARG A 1 95 ? -6.172 0.626 -27.228 1.00 70.69 95 ARG A CA 1
ATOM 763 C C . ARG A 1 95 ? -5.130 -0.226 -27.959 1.00 70.69 95 ARG A C 1
ATOM 765 O O . ARG A 1 95 ? -5.244 -1.455 -27.922 1.00 70.69 95 ARG A O 1
ATOM 772 N N . GLN A 1 96 ? -4.140 0.398 -28.600 1.00 80.75 96 GLN A N 1
ATOM 773 C CA . GLN A 1 96 ? -3.047 -0.276 -29.291 1.00 80.75 96 GLN A CA 1
ATOM 774 C C . GLN A 1 96 ? -2.349 -1.243 -28.335 1.00 80.75 96 GLN A C 1
ATOM 776 O O . GLN A 1 96 ? -2.029 -0.913 -27.189 1.00 80.75 96 GLN A O 1
ATOM 781 N N . LYS A 1 97 ? -2.113 -2.461 -28.821 1.00 84.44 97 LYS A N 1
ATOM 782 C CA . LYS A 1 97 ? -1.300 -3.450 -28.120 1.00 84.44 97 LYS A CA 1
ATOM 783 C C . LYS A 1 97 ? 0.076 -3.520 -28.759 1.00 84.44 97 LYS A C 1
ATOM 785 O O . LYS A 1 97 ? 0.195 -3.463 -29.979 1.00 84.44 97 LYS A O 1
ATOM 790 N N . PHE A 1 98 ? 1.095 -3.699 -27.930 1.00 88.12 98 PHE A N 1
ATOM 791 C CA . PHE A 1 98 ? 2.483 -3.820 -28.364 1.00 88.12 98 PHE A CA 1
ATOM 792 C C . PHE A 1 98 ? 2.969 -5.252 -28.155 1.00 88.12 98 PHE A C 1
ATOM 794 O O . PHE A 1 98 ? 2.763 -5.832 -27.085 1.00 88.12 98 PHE A O 1
ATOM 801 N N . LEU A 1 99 ? 3.625 -5.819 -29.166 1.00 92.31 99 LEU A N 1
ATOM 802 C CA . LEU A 1 99 ? 4.364 -7.072 -29.047 1.00 92.31 99 LEU A CA 1
ATOM 803 C C . LEU A 1 99 ? 5.832 -6.742 -28.760 1.00 92.31 99 LEU A C 1
ATOM 805 O O . LEU A 1 99 ? 6.529 -6.208 -29.614 1.00 92.31 99 LEU A O 1
ATOM 809 N N . ALA A 1 100 ? 6.297 -7.049 -27.553 1.00 93.56 100 ALA A N 1
ATOM 810 C CA . ALA A 1 100 ? 7.670 -6.818 -27.129 1.00 93.56 100 ALA A CA 1
ATOM 811 C C . ALA A 1 100 ? 8.471 -8.123 -27.183 1.00 93.56 100 ALA A C 1
ATOM 813 O O . ALA A 1 100 ? 8.142 -9.085 -26.485 1.00 93.56 100 ALA A O 1
ATOM 814 N N . PHE A 1 101 ? 9.549 -8.148 -27.967 1.00 95.50 101 PHE A N 1
ATOM 815 C CA . PHE A 1 101 ? 10.512 -9.249 -27.969 1.00 95.50 101 PHE A CA 1
ATOM 816 C C . PHE A 1 101 ? 11.548 -9.038 -26.860 1.00 95.50 101 PHE A C 1
ATOM 818 O O . PHE A 1 101 ? 12.312 -8.076 -26.873 1.00 95.50 101 PHE A O 1
ATOM 825 N N . GLU A 1 102 ? 11.577 -9.938 -25.879 1.00 93.12 102 GLU A N 1
ATOM 826 C CA . GLU A 1 102 ? 12.435 -9.835 -24.699 1.00 93.12 102 GLU A CA 1
ATOM 827 C C . GLU A 1 102 ? 13.539 -10.896 -24.702 1.00 93.12 102 GLU A C 1
ATOM 829 O O . GLU A 1 102 ? 13.308 -12.066 -25.004 1.00 93.12 102 GLU A O 1
ATOM 834 N N . GLY A 1 103 ? 14.734 -10.514 -24.247 1.00 94.19 103 GLY A N 1
ATOM 835 C CA . GLY A 1 103 ? 15.851 -11.435 -24.008 1.00 94.19 103 GLY A CA 1
ATOM 836 C C . GLY A 1 103 ? 15.831 -12.128 -22.641 1.00 94.19 103 GLY A C 1
ATOM 837 O O . GLY A 1 103 ? 16.897 -12.372 -22.086 1.00 94.19 103 GLY A O 1
ATOM 838 N N . VAL A 1 104 ? 14.652 -12.375 -22.060 1.00 94.25 104 VAL A N 1
ATOM 839 C CA . VAL A 1 104 ? 14.518 -13.064 -20.760 1.00 94.25 104 VAL A CA 1
ATOM 840 C C . VAL A 1 104 ? 14.755 -14.563 -20.934 1.00 94.25 104 VAL A C 1
ATOM 842 O O . VAL A 1 104 ? 14.214 -15.153 -21.870 1.00 94.25 104 VAL A O 1
ATOM 845 N N . ARG A 1 105 ? 15.512 -15.171 -20.013 1.00 95.12 105 ARG A N 1
ATOM 846 C CA . ARG A 1 105 ? 15.831 -16.610 -20.002 1.00 95.12 105 ARG A CA 1
ATOM 847 C C . ARG A 1 105 ? 15.462 -17.243 -18.658 1.00 95.12 105 ARG A C 1
ATOM 849 O O . ARG A 1 105 ? 15.600 -16.600 -17.617 1.00 95.12 105 ARG A O 1
ATOM 856 N N . ALA A 1 106 ? 15.013 -18.495 -18.688 1.00 94.75 106 ALA A N 1
ATOM 857 C CA . ALA A 1 106 ? 14.614 -19.275 -17.518 1.00 94.75 106 ALA A CA 1
ATOM 858 C C . ALA A 1 106 ? 15.780 -19.461 -16.531 1.00 94.75 106 ALA A C 1
ATOM 860 O O . ALA A 1 106 ? 15.589 -19.350 -15.326 1.00 94.75 106 ALA A O 1
ATOM 861 N N . GLU A 1 107 ? 16.999 -19.634 -17.051 1.00 94.62 107 GLU A N 1
ATOM 862 C CA . GLU A 1 107 ? 18.242 -19.769 -16.274 1.00 94.62 107 GLU A CA 1
ATOM 863 C C . GLU A 1 107 ? 18.580 -18.517 -15.432 1.00 94.62 107 GLU A C 1
ATOM 865 O O . GLU A 1 107 ? 19.349 -18.598 -14.480 1.00 94.62 107 GLU A O 1
ATOM 870 N N . GLU A 1 108 ? 18.013 -17.340 -15.737 1.00 90.25 108 GLU A N 1
ATOM 871 C CA . GLU A 1 108 ? 18.400 -16.096 -15.054 1.00 90.25 108 GLU A CA 1
ATOM 872 C C . GLU A 1 108 ? 17.930 -16.016 -13.588 1.00 90.25 108 GLU A C 1
ATOM 874 O O . GLU A 1 108 ? 18.512 -15.246 -12.822 1.00 90.25 108 GLU A O 1
ATOM 879 N N . SER A 1 109 ? 16.848 -16.709 -13.207 1.00 90.56 109 SER A N 1
ATOM 880 C CA . SER A 1 109 ? 16.376 -16.812 -11.815 1.00 90.56 109 SER A CA 1
ATOM 881 C C . SER A 1 109 ? 15.216 -17.801 -11.659 1.00 90.56 109 SER A C 1
ATOM 883 O O . SER A 1 109 ? 14.474 -18.042 -12.606 1.00 90.56 109 SER A O 1
ATOM 885 N N . VAL A 1 110 ? 14.964 -18.252 -10.423 1.00 91.69 110 VAL A N 1
ATOM 886 C CA . VAL A 1 110 ? 13.803 -19.098 -10.065 1.00 91.69 110 VAL A CA 1
ATOM 887 C C . VAL A 1 110 ? 12.472 -18.484 -10.516 1.00 91.69 110 VAL A C 1
ATOM 889 O O . VAL A 1 110 ? 11.642 -19.145 -11.119 1.00 91.69 110 VAL A O 1
ATOM 892 N N . SER A 1 111 ? 12.265 -17.181 -10.306 1.00 89.19 111 SER A N 1
ATOM 893 C CA . SER A 1 111 ? 11.023 -16.537 -10.762 1.00 89.19 111 SER A CA 1
ATOM 894 C C . SER A 1 111 ? 10.886 -16.530 -12.291 1.00 89.19 111 SER A C 1
ATOM 896 O O . SER A 1 111 ? 9.775 -16.549 -12.810 1.00 89.19 111 SER A O 1
ATOM 898 N N . ARG A 1 112 ? 11.999 -16.478 -13.031 1.00 91.38 112 ARG A N 1
ATOM 899 C CA . ARG A 1 112 ? 11.979 -16.478 -14.499 1.00 91.38 112 ARG A CA 1
ATOM 900 C C . ARG A 1 112 ? 11.858 -17.873 -15.090 1.00 91.38 112 ARG A C 1
ATOM 902 O O . ARG A 1 112 ? 11.374 -17.971 -16.215 1.00 91.38 112 ARG A O 1
ATOM 909 N N . SER A 1 113 ? 12.232 -18.927 -14.364 1.00 92.94 113 SER A N 1
ATOM 910 C CA . SER A 1 113 ? 12.002 -20.303 -14.817 1.00 92.94 113 SER A CA 1
ATOM 911 C C . SER A 1 113 ? 10.518 -20.660 -14.893 1.00 92.94 113 SER A C 1
ATOM 913 O O . SER A 1 113 ? 10.144 -21.545 -15.650 1.00 92.94 113 SER A O 1
ATOM 915 N N . GLU A 1 114 ? 9.666 -19.934 -14.167 1.00 93.25 114 GLU A N 1
ATOM 916 C CA . GLU A 1 114 ? 8.206 -20.084 -14.209 1.00 93.25 114 GLU A CA 1
ATOM 917 C C . GLU A 1 114 ? 7.550 -19.311 -15.368 1.00 93.25 114 GLU A C 1
ATOM 919 O O . GLU A 1 114 ? 6.335 -19.373 -15.563 1.00 93.25 114 GLU A O 1
ATOM 924 N N . TYR A 1 115 ? 8.313 -18.521 -16.132 1.00 92.81 115 TYR A N 1
ATOM 925 C CA . TYR A 1 115 ? 7.733 -17.710 -17.199 1.00 92.81 115 TYR A CA 1
ATOM 926 C C . TYR A 1 115 ? 7.341 -18.574 -18.393 1.00 92.81 115 TYR A C 1
ATOM 928 O O . TYR A 1 115 ? 8.079 -19.446 -18.829 1.00 92.81 115 TYR A O 1
ATOM 936 N N . ASN A 1 116 ? 6.214 -18.232 -19.014 1.00 93.81 116 ASN A N 1
ATOM 937 C CA . ASN A 1 116 ? 5.845 -18.777 -20.314 1.00 93.81 116 ASN A CA 1
ATOM 938 C C . ASN A 1 116 ? 6.561 -18.037 -21.451 1.00 93.81 116 ASN A C 1
ATOM 940 O O . ASN A 1 116 ? 6.874 -16.842 -21.351 1.00 93.81 116 ASN A O 1
ATOM 944 N N . ARG A 1 117 ? 6.748 -18.722 -22.587 1.00 93.75 117 ARG A N 1
ATOM 945 C CA . ARG A 1 117 ? 7.353 -18.141 -23.800 1.00 93.75 117 ARG A CA 1
ATOM 946 C C . ARG A 1 117 ? 6.577 -16.927 -24.326 1.00 93.75 117 ARG A C 1
ATOM 948 O O . ARG A 1 117 ? 7.188 -15.998 -24.850 1.00 93.75 117 ARG A O 1
ATOM 955 N N . ILE A 1 118 ? 5.256 -16.915 -24.134 1.00 95.56 118 ILE A N 1
ATOM 956 C CA . ILE A 1 118 ? 4.367 -15.778 -24.397 1.00 95.56 118 ILE A CA 1
ATOM 957 C C . ILE A 1 118 ? 3.714 -15.344 -23.083 1.00 95.56 118 ILE A C 1
ATOM 959 O O . ILE A 1 118 ? 3.040 -16.135 -22.427 1.00 95.56 118 ILE A O 1
ATOM 963 N N . GLY A 1 119 ? 3.887 -14.079 -22.705 1.00 89.31 119 GLY A N 1
ATOM 964 C CA . GLY A 1 119 ? 3.191 -13.460 -21.578 1.00 89.31 119 GLY A CA 1
ATOM 965 C C . GLY A 1 119 ? 2.217 -12.394 -22.062 1.00 89.31 119 GLY A C 1
ATOM 966 O O . GLY A 1 119 ? 2.645 -11.404 -22.645 1.00 89.31 119 GLY A O 1
ATOM 967 N N . LYS A 1 120 ? 0.917 -12.557 -21.809 1.00 85.44 120 LYS A N 1
ATOM 968 C CA . LYS A 1 120 ? -0.100 -11.551 -22.156 1.00 85.44 120 LYS A CA 1
ATOM 969 C C . LYS A 1 120 ? -0.431 -10.709 -20.927 1.00 85.44 120 LYS A C 1
ATOM 971 O O . LYS A 1 120 ? -0.851 -11.264 -19.918 1.00 85.44 120 LYS A O 1
ATOM 976 N N . GLY A 1 121 ? -0.261 -9.389 -21.010 1.00 70.44 121 GLY A N 1
ATOM 977 C CA . GLY A 1 121 ? -0.714 -8.468 -19.963 1.00 70.44 121 GLY A CA 1
ATOM 978 C C . GLY A 1 121 ? -0.006 -8.624 -18.613 1.00 70.44 121 GLY A C 1
ATOM 979 O O . GLY A 1 121 ? -0.604 -8.305 -17.592 1.00 70.44 121 GLY A O 1
ATOM 980 N N . VAL A 1 122 ? 1.237 -9.126 -18.598 1.00 72.75 122 VAL A N 1
ATOM 981 C CA . VAL A 1 122 ? 1.952 -9.494 -17.359 1.00 72.75 122 VAL A CA 1
ATOM 982 C C . VAL A 1 122 ? 2.288 -8.266 -16.510 1.00 72.75 122 VAL A C 1
ATOM 984 O O . VAL A 1 122 ? 1.987 -8.236 -15.323 1.00 72.75 122 VAL A O 1
ATOM 987 N N . LYS A 1 123 ? 2.921 -7.249 -17.114 1.00 67.44 123 LYS A N 1
ATOM 988 C CA . LYS A 1 123 ? 3.282 -5.991 -16.429 1.00 67.44 123 LYS A CA 1
ATOM 989 C C . LYS A 1 123 ? 2.350 -4.841 -16.776 1.00 67.44 123 LYS A C 1
ATOM 991 O O . LYS A 1 123 ? 1.965 -4.075 -15.904 1.00 67.44 123 LYS A O 1
ATOM 996 N N . HIS A 1 124 ? 1.979 -4.740 -18.047 1.00 73.62 124 HIS A N 1
ATOM 997 C CA . HIS A 1 124 ? 1.050 -3.736 -18.544 1.00 73.62 124 HIS A CA 1
ATOM 998 C C . HIS A 1 124 ? 0.036 -4.420 -19.447 1.00 73.62 124 HIS A C 1
ATOM 1000 O O . HIS A 1 124 ? 0.404 -5.225 -20.303 1.00 73.62 124 HIS A O 1
ATOM 1006 N N . LYS A 1 125 ? -1.249 -4.100 -19.270 1.00 73.56 125 LYS A N 1
ATOM 1007 C CA . LYS A 1 125 ? -2.359 -4.782 -19.961 1.00 73.56 125 LYS A CA 1
ATOM 1008 C C . LYS A 1 125 ? -2.299 -4.666 -21.490 1.00 73.56 125 LYS A C 1
ATOM 1010 O O . LYS A 1 125 ? -2.869 -5.501 -22.185 1.00 73.56 125 LYS A O 1
ATOM 1015 N N . PHE A 1 126 ? -1.609 -3.650 -22.000 1.00 80.12 126 PHE A N 1
ATOM 1016 C CA . PHE A 1 126 ? -1.453 -3.358 -23.424 1.00 80.12 126 PHE A CA 1
ATOM 1017 C C . PHE A 1 126 ? -0.187 -3.980 -24.047 1.00 80.12 126 PHE A C 1
ATOM 1019 O O . PHE A 1 126 ? 0.103 -3.718 -25.209 1.00 80.12 126 PHE A O 1
ATOM 1026 N N . VAL A 1 127 ? 0.567 -4.817 -23.321 1.00 86.88 127 VAL A N 1
ATOM 1027 C CA . VAL A 1 127 ? 1.806 -5.436 -23.828 1.00 86.88 127 VAL A CA 1
ATOM 1028 C C . VAL A 1 127 ? 1.708 -6.957 -23.830 1.00 86.88 127 VAL A C 1
ATOM 1030 O O . VAL A 1 127 ? 1.253 -7.581 -22.866 1.00 86.88 127 VAL A O 1
ATOM 1033 N N . ILE A 1 128 ? 2.161 -7.556 -24.927 1.00 92.12 128 ILE A N 1
ATOM 1034 C CA . ILE A 1 128 ? 2.402 -8.989 -25.073 1.00 92.12 128 ILE A CA 1
ATOM 1035 C C . ILE A 1 128 ? 3.915 -9.180 -25.137 1.00 92.12 128 ILE A C 1
ATOM 1037 O O . ILE A 1 128 ? 4.575 -8.620 -26.002 1.00 92.12 128 ILE A O 1
ATOM 1041 N N . ASN A 1 129 ? 4.475 -9.961 -24.222 1.00 94.06 129 ASN A N 1
ATOM 1042 C CA . ASN A 1 129 ? 5.905 -10.239 -24.159 1.00 94.06 129 ASN A CA 1
ATOM 1043 C C . ASN A 1 129 ? 6.193 -11.587 -24.833 1.00 94.06 129 ASN A C 1
ATOM 1045 O O . ASN A 1 129 ? 5.670 -12.614 -24.395 1.00 94.06 129 ASN A O 1
ATOM 1049 N N . ALA A 1 130 ? 7.036 -11.591 -25.862 1.00 95.75 130 ALA A N 1
ATOM 1050 C CA . ALA A 1 130 ? 7.534 -12.787 -26.532 1.00 95.75 130 ALA A CA 1
ATOM 1051 C C . ALA A 1 130 ? 8.998 -13.034 -26.153 1.00 95.75 130 ALA A C 1
ATOM 1053 O O . ALA A 1 130 ? 9.836 -12.143 -26.265 1.00 95.75 130 ALA A O 1
ATOM 1054 N N . ARG A 1 131 ? 9.316 -14.249 -25.698 1.00 96.00 131 ARG A N 1
ATOM 1055 C CA . ARG A 1 131 ? 10.638 -14.621 -25.163 1.00 96.00 131 ARG A CA 1
ATOM 1056 C C . ARG A 1 131 ? 11.267 -15.702 -26.038 1.00 96.00 131 ARG A C 1
ATOM 1058 O O . ARG A 1 131 ? 11.225 -16.877 -25.675 1.00 96.00 131 ARG A O 1
ATOM 1065 N N . PRO A 1 132 ? 11.803 -15.356 -27.222 1.00 96.44 132 PRO A N 1
ATOM 1066 C CA . PRO A 1 132 ? 12.254 -16.345 -28.202 1.00 96.44 132 PRO A CA 1
ATOM 1067 C C . PRO A 1 132 ? 13.362 -17.264 -27.676 1.00 96.44 132 PRO A C 1
ATOM 1069 O O . PRO A 1 132 ? 13.460 -18.396 -28.136 1.00 96.44 132 PRO A O 1
ATOM 1072 N N . ILE A 1 133 ? 14.137 -16.796 -26.695 1.00 96.75 133 ILE A N 1
ATOM 1073 C CA . ILE A 1 133 ? 15.323 -17.469 -26.149 1.00 96.75 133 ILE A CA 1
ATOM 1074 C C . ILE A 1 133 ? 15.120 -17.938 -24.702 1.00 96.75 133 ILE A C 1
ATOM 1076 O O . ILE A 1 133 ? 16.085 -18.107 -23.965 1.00 96.75 133 ILE A O 1
ATOM 1080 N N . LEU A 1 134 ? 13.866 -18.110 -24.268 1.00 96.75 134 LEU A N 1
ATOM 1081 C CA . LEU A 1 134 ? 13.538 -18.421 -22.873 1.00 96.75 134 LEU A CA 1
ATOM 1082 C C . LEU A 1 134 ? 14.300 -19.644 -22.342 1.00 96.75 134 LEU A C 1
ATOM 1084 O O . LEU A 1 134 ? 14.801 -19.609 -21.224 1.00 96.75 134 LEU A O 1
ATOM 1088 N N . ASN A 1 135 ? 14.414 -20.691 -23.156 1.00 96.19 135 ASN A N 1
ATOM 1089 C CA . ASN A 1 135 ? 15.029 -21.958 -22.757 1.00 96.19 135 ASN A CA 1
ATOM 1090 C C . ASN A 1 135 ? 16.533 -22.020 -23.056 1.00 96.19 135 ASN A C 1
ATOM 1092 O O . ASN A 1 135 ? 17.132 -23.067 -22.855 1.00 96.19 135 ASN A O 1
ATOM 1096 N N . TRP A 1 136 ? 17.127 -20.932 -23.555 1.00 96.62 136 TRP A N 1
ATOM 1097 C CA . TRP A 1 136 ? 18.544 -20.913 -23.901 1.00 96.62 136 TRP A CA 1
ATOM 1098 C C . TRP A 1 136 ? 19.395 -20.667 -22.656 1.00 96.62 136 TRP A C 1
ATOM 1100 O O . TRP A 1 136 ? 19.157 -19.721 -21.891 1.00 96.62 136 TRP A O 1
ATOM 1110 N N . ASN A 1 137 ? 20.429 -21.477 -22.478 1.00 95.19 137 ASN A N 1
ATOM 1111 C CA . ASN A 1 137 ? 21.438 -21.281 -21.449 1.00 95.19 137 ASN A CA 1
ATOM 1112 C C . ASN A 1 137 ? 22.504 -20.266 -21.896 1.00 95.19 137 ASN A C 1
ATOM 1114 O O . ASN A 1 137 ? 22.524 -19.783 -23.029 1.00 95.19 137 ASN A O 1
ATOM 1118 N N . THR A 1 138 ? 23.373 -19.874 -20.967 1.00 94.00 138 THR A N 1
ATOM 1119 C CA . THR A 1 138 ? 24.351 -18.806 -21.210 1.00 94.00 138 THR A CA 1
ATOM 1120 C C . THR A 1 138 ? 25.356 -19.207 -22.289 1.00 94.00 138 THR A C 1
ATOM 1122 O O . THR A 1 138 ? 25.714 -18.378 -23.125 1.00 94.00 138 THR A O 1
ATOM 1125 N N . THR A 1 139 ? 25.755 -20.478 -22.320 1.00 95.44 139 THR A N 1
ATOM 1126 C CA . THR A 1 139 ? 26.685 -21.024 -23.314 1.00 95.44 139 THR A CA 1
ATOM 1127 C C . THR A 1 139 ? 26.110 -20.922 -24.722 1.00 95.44 139 THR A C 1
ATOM 1129 O O . THR A 1 139 ? 26.772 -20.380 -25.599 1.00 95.44 139 THR A O 1
ATOM 1132 N N . GLU A 1 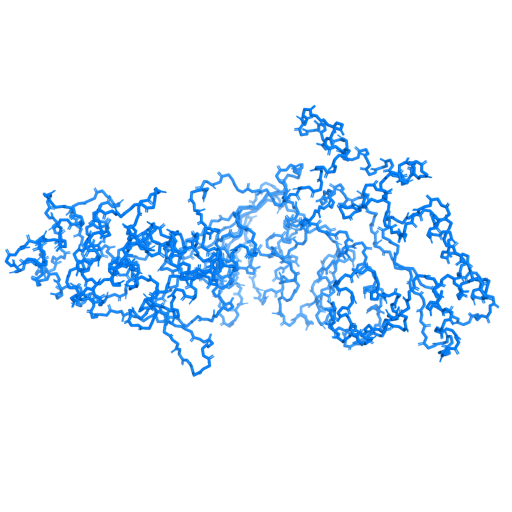140 ? 24.863 -21.351 -24.932 1.00 96.94 140 GLU A N 1
ATOM 1133 C CA . GLU A 1 140 ? 24.182 -21.273 -26.233 1.00 96.94 140 GLU A CA 1
ATOM 1134 C C . GLU A 1 140 ? 24.095 -19.831 -26.743 1.00 96.94 140 GLU A C 1
ATOM 1136 O O . GLU A 1 140 ? 24.352 -19.560 -27.915 1.00 96.94 140 GLU A O 1
ATOM 1141 N N . VAL A 1 141 ? 23.803 -18.879 -25.849 1.00 95.94 141 VAL A N 1
ATOM 1142 C CA . VAL A 1 141 ? 23.768 -17.453 -26.201 1.00 95.94 141 VAL A CA 1
ATOM 1143 C C . VAL A 1 141 ? 25.133 -16.973 -26.693 1.00 95.94 141 VAL A C 1
ATOM 1145 O O . VAL A 1 141 ? 25.203 -16.293 -27.715 1.00 95.94 141 VAL A O 1
ATOM 1148 N N . PHE A 1 142 ? 26.217 -17.291 -25.982 1.00 95.56 142 PHE A N 1
ATOM 1149 C CA . PHE A 1 142 ? 27.556 -16.851 -26.380 1.00 95.56 142 PHE A CA 1
ATOM 1150 C C . PHE A 1 142 ? 28.058 -17.559 -27.637 1.00 95.56 142 PHE A C 1
ATOM 1152 O O . PHE A 1 142 ? 28.640 -16.890 -28.486 1.00 95.56 142 PHE A O 1
ATOM 1159 N N . LEU A 1 143 ? 27.785 -18.858 -27.798 1.00 97.50 143 LEU A N 1
ATOM 1160 C CA . LEU A 1 143 ? 28.107 -19.591 -29.024 1.00 97.50 143 LEU A CA 1
ATOM 1161 C C . LEU A 1 143 ? 27.456 -18.933 -30.242 1.00 97.50 143 LEU A C 1
ATOM 1163 O O . LEU A 1 143 ? 28.155 -18.633 -31.202 1.00 97.50 143 LEU A O 1
ATOM 1167 N N . TYR A 1 144 ? 26.169 -18.588 -30.154 1.00 97.88 144 TYR A N 1
ATOM 1168 C CA . TYR A 1 144 ? 25.472 -17.869 -31.223 1.00 97.88 144 TYR A CA 1
ATOM 1169 C C . TYR A 1 144 ? 26.096 -16.499 -31.519 1.00 97.88 144 TYR A C 1
ATOM 1171 O O . TYR A 1 144 ? 26.236 -16.103 -32.676 1.00 97.88 144 TYR A O 1
ATOM 1179 N N . LEU A 1 145 ? 26.448 -15.735 -30.477 1.00 96.75 145 LEU A N 1
ATOM 1180 C CA . LEU A 1 145 ? 27.082 -14.425 -30.655 1.00 96.75 145 LEU A CA 1
ATOM 1181 C C . LEU A 1 145 ? 28.438 -14.547 -31.362 1.00 96.75 145 LEU A C 1
ATOM 1183 O O . LEU A 1 145 ? 28.734 -13.707 -32.206 1.00 96.75 145 LEU A O 1
ATOM 1187 N N . PHE A 1 146 ? 29.231 -15.574 -31.040 1.00 97.25 146 PHE A N 1
ATOM 1188 C CA . PHE A 1 146 ? 30.528 -15.818 -31.672 1.00 97.25 146 PHE A CA 1
ATOM 1189 C C . PHE A 1 146 ? 30.399 -16.352 -33.099 1.00 97.25 146 PHE A C 1
ATOM 1191 O O . PHE A 1 146 ? 31.082 -15.857 -33.987 1.00 97.25 146 PHE A O 1
ATOM 1198 N N . GLU A 1 147 ? 29.505 -17.313 -33.334 1.00 97.75 147 GLU A N 1
ATOM 1199 C CA . GLU A 1 147 ? 29.265 -17.901 -34.657 1.00 97.75 147 GLU A CA 1
ATOM 1200 C C . GLU A 1 147 ? 28.847 -16.846 -35.691 1.00 97.75 147 GLU A C 1
ATOM 1202 O O . GLU A 1 147 ? 29.244 -16.906 -36.853 1.00 97.75 147 GLU A O 1
ATOM 1207 N N . HIS A 1 148 ? 28.063 -15.855 -35.265 1.00 96.19 148 HIS A N 1
ATOM 1208 C CA . HIS A 1 148 ? 27.569 -14.787 -36.132 1.00 96.19 148 HIS A CA 1
ATOM 1209 C C . HIS A 1 148 ? 28.349 -13.472 -36.024 1.00 96.19 148 HIS A C 1
ATOM 1211 O O . HIS A 1 148 ? 27.874 -12.462 -36.545 1.00 96.19 148 HIS A O 1
ATOM 1217 N N . ASP A 1 149 ? 29.507 -13.478 -35.355 1.00 95.94 149 ASP A N 1
ATOM 1218 C CA . ASP A 1 149 ? 30.377 -12.308 -35.168 1.00 95.94 149 ASP A CA 1
ATOM 1219 C C . ASP A 1 149 ? 29.602 -11.049 -34.720 1.00 95.94 149 ASP A C 1
ATOM 1221 O O . ASP A 1 149 ? 29.700 -9.954 -35.278 1.00 95.94 149 ASP A O 1
ATOM 1225 N N . LEU A 1 150 ? 28.721 -11.228 -33.731 1.00 96.44 150 LEU A N 1
ATOM 1226 C CA . LEU A 1 150 ? 27.861 -10.161 -33.229 1.00 96.44 150 LEU A CA 1
ATOM 1227 C C . LEU A 1 150 ? 28.562 -9.373 -32.122 1.00 96.44 150 LEU A C 1
ATOM 1229 O O . LEU A 1 150 ? 29.171 -9.947 -31.221 1.00 96.44 150 LEU A O 1
ATOM 1233 N N . HIS A 1 151 ? 28.377 -8.051 -32.123 1.00 95.19 151 HIS A N 1
ATOM 1234 C CA . HIS A 1 151 ? 28.914 -7.162 -31.093 1.00 95.19 151 HIS A CA 1
ATOM 1235 C C . HIS A 1 151 ? 28.487 -7.592 -29.677 1.00 95.19 151 HIS A C 1
ATOM 1237 O O . HIS A 1 151 ? 27.300 -7.788 -29.389 1.00 95.19 151 HIS A O 1
ATOM 1243 N N . ILE A 1 152 ? 29.466 -7.694 -28.773 1.00 95.19 152 ILE A N 1
ATOM 1244 C CA . ILE A 1 152 ? 29.283 -8.072 -27.366 1.00 95.19 152 ILE A CA 1
ATOM 1245 C C . ILE A 1 152 ? 29.657 -6.886 -26.483 1.00 95.19 152 ILE A C 1
ATOM 1247 O O . ILE A 1 152 ? 30.663 -6.219 -26.710 1.00 95.19 152 ILE A O 1
ATOM 1251 N N . ASN A 1 153 ? 28.872 -6.644 -25.432 1.00 96.12 153 ASN A N 1
ATOM 1252 C CA . ASN A 1 153 ? 29.172 -5.584 -24.476 1.00 96.12 153 ASN A CA 1
ATOM 1253 C C . ASN A 1 153 ? 30.536 -5.825 -23.801 1.00 96.12 153 ASN A C 1
ATOM 1255 O O . ASN A 1 153 ? 30.741 -6.861 -23.163 1.00 96.12 153 ASN A O 1
ATOM 1259 N N . SER A 1 154 ? 31.452 -4.858 -23.880 1.00 96.12 154 SER A N 1
ATOM 1260 C CA . SER A 1 154 ? 32.793 -4.991 -23.298 1.00 96.12 154 SER A CA 1
ATOM 1261 C C . SER A 1 154 ? 32.783 -5.122 -21.771 1.00 96.12 154 SER A C 1
ATOM 1263 O O . SER A 1 154 ? 33.729 -5.666 -21.206 1.00 96.12 154 SER A O 1
ATOM 1265 N N . ALA A 1 155 ? 31.694 -4.746 -21.091 1.00 96.00 155 ALA A N 1
ATOM 1266 C CA . ALA A 1 155 ? 31.544 -4.950 -19.652 1.00 96.00 155 ALA A CA 1
ATOM 1267 C C . ALA A 1 155 ? 31.609 -6.439 -19.243 1.00 96.00 155 ALA A C 1
ATOM 1269 O O . ALA A 1 155 ? 32.053 -6.757 -18.140 1.00 96.00 155 ALA A O 1
ATOM 1270 N N . TYR A 1 156 ? 31.240 -7.370 -20.133 1.00 95.19 156 TYR A N 1
ATOM 1271 C CA . TYR A 1 156 ? 31.414 -8.806 -19.882 1.00 95.19 156 TYR A CA 1
ATOM 1272 C C . TYR A 1 156 ? 32.894 -9.201 -19.756 1.00 95.19 156 TYR A C 1
ATOM 1274 O O . TYR A 1 156 ? 33.222 -10.110 -18.999 1.00 95.19 156 TYR A O 1
ATOM 1282 N N . ARG A 1 157 ? 33.807 -8.500 -20.445 1.00 94.81 157 ARG A N 1
ATOM 1283 C CA . ARG A 1 157 ? 35.255 -8.773 -20.394 1.00 94.81 157 ARG A CA 1
ATOM 1284 C C . ARG A 1 157 ? 35.888 -8.385 -19.062 1.00 94.81 157 ARG A C 1
ATOM 1286 O O . ARG A 1 157 ? 36.898 -8.965 -18.691 1.00 94.81 157 ARG A O 1
ATOM 1293 N N . VAL A 1 158 ? 35.272 -7.457 -18.331 1.00 94.81 158 VAL A N 1
ATOM 1294 C CA . VAL A 1 158 ? 35.702 -7.057 -16.980 1.00 94.81 158 VAL A CA 1
ATOM 1295 C C . VAL A 1 158 ? 34.924 -7.789 -15.878 1.00 94.81 158 VAL A C 1
ATOM 1297 O O . VAL A 1 158 ? 34.935 -7.376 -14.723 1.00 94.81 158 VAL A O 1
ATOM 1300 N N . GLY A 1 159 ? 34.233 -8.880 -16.229 1.00 92.94 159 GLY A N 1
ATOM 1301 C CA . GLY A 1 159 ? 33.617 -9.792 -15.268 1.00 92.94 159 GLY A CA 1
ATOM 1302 C C . GLY A 1 159 ? 32.181 -9.459 -14.864 1.00 92.94 159 GLY A C 1
ATOM 1303 O O . GLY A 1 159 ? 31.697 -10.027 -13.883 1.00 92.94 159 GLY A O 1
ATOM 1304 N N . LYS A 1 160 ? 31.466 -8.565 -15.572 1.00 93.19 160 LYS A N 1
ATOM 1305 C CA . LYS A 1 160 ? 30.032 -8.351 -15.302 1.00 93.19 160 LYS A CA 1
ATOM 1306 C C . LYS A 1 160 ? 29.238 -9.605 -15.683 1.00 93.19 160 LYS A C 1
ATOM 1308 O O . LYS A 1 160 ? 29.210 -9.936 -16.864 1.00 93.19 160 LYS A O 1
ATOM 1313 N N . PRO A 1 161 ? 28.517 -10.257 -14.751 1.00 87.94 161 PRO A N 1
ATOM 1314 C CA . PRO A 1 161 ? 27.667 -11.400 -15.096 1.00 87.94 161 PRO A CA 1
ATOM 1315 C C . PRO A 1 161 ? 26.424 -10.952 -15.876 1.00 87.94 161 PRO A C 1
ATOM 1317 O O . PRO A 1 161 ? 25.903 -11.663 -16.734 1.00 87.94 161 PRO A O 1
ATOM 1320 N N . ARG A 1 162 ? 25.957 -9.731 -15.601 1.00 89.75 162 ARG A N 1
ATOM 1321 C CA . ARG A 1 162 ? 24.863 -9.072 -16.299 1.00 89.75 162 ARG A CA 1
ATOM 1322 C C . ARG A 1 162 ? 25.146 -7.583 -16.387 1.00 89.75 162 ARG A C 1
ATOM 1324 O O . ARG A 1 162 ? 25.501 -6.948 -15.399 1.00 89.75 162 ARG A O 1
ATOM 1331 N N . VAL A 1 163 ? 24.926 -7.017 -17.565 1.00 92.94 163 VAL A N 1
ATOM 1332 C CA . VAL A 1 163 ? 25.046 -5.575 -17.772 1.00 92.94 163 VAL A CA 1
ATOM 1333 C C . VAL A 1 163 ? 23.715 -4.905 -17.423 1.00 92.94 163 VAL A C 1
ATOM 1335 O O . VAL A 1 163 ? 22.658 -5.307 -17.910 1.00 92.94 163 VAL A O 1
ATOM 1338 N N . GLY A 1 164 ? 23.764 -3.913 -16.537 1.00 89.94 164 GLY A N 1
ATOM 1339 C CA . GLY A 1 164 ? 22.604 -3.170 -16.049 1.00 89.94 164 GLY A CA 1
ATOM 1340 C C . GLY A 1 164 ? 22.994 -1.756 -15.621 1.00 89.94 164 GLY A C 1
ATOM 1341 O O . GLY A 1 164 ? 23.900 -1.164 -16.200 1.00 89.94 164 GLY A O 1
ATOM 1342 N N . CYS A 1 165 ? 22.320 -1.230 -14.599 1.00 93.00 165 CYS A N 1
ATOM 1343 C CA . CYS A 1 165 ? 22.572 0.111 -14.073 1.00 93.00 165 CYS A CA 1
ATOM 1344 C C . CYS A 1 165 ? 23.966 0.241 -13.426 1.00 93.00 165 CYS A C 1
ATOM 1346 O O . CYS A 1 165 ? 24.446 -0.704 -12.799 1.00 93.00 165 CYS A O 1
ATOM 1348 N N . LEU A 1 166 ? 24.550 1.443 -13.482 1.00 93.94 166 LEU A N 1
ATOM 1349 C CA . LEU A 1 166 ? 25.739 1.848 -12.718 1.00 93.94 166 LEU A CA 1
ATOM 1350 C C . LEU A 1 166 ? 25.552 1.629 -11.213 1.00 93.94 166 LEU A C 1
ATOM 1352 O O . LEU A 1 166 ? 26.454 1.159 -10.532 1.00 93.94 166 LEU A O 1
ATOM 1356 N N . LEU A 1 167 ? 24.364 1.946 -10.700 1.00 91.88 167 LEU A N 1
ATOM 1357 C CA . LEU A 1 167 ? 24.017 1.776 -9.298 1.00 91.88 167 LEU A CA 1
ATOM 1358 C C . LEU A 1 167 ? 22.606 1.206 -9.185 1.00 91.88 167 LEU A C 1
ATOM 1360 O O . LEU A 1 167 ? 21.662 1.729 -9.780 1.00 91.88 167 LEU A O 1
ATOM 1364 N N . CYS A 1 168 ? 22.451 0.137 -8.406 1.00 92.25 168 CYS A N 1
ATOM 1365 C CA . CYS A 1 168 ? 21.160 -0.496 -8.170 1.00 92.25 168 CYS A CA 1
ATOM 1366 C C . CYS A 1 168 ? 21.063 -0.968 -6.712 1.00 92.25 168 CYS A C 1
ATOM 1368 O O . CYS A 1 168 ? 21.955 -1.685 -6.264 1.00 92.25 168 CYS A O 1
ATOM 1370 N N . PRO A 1 169 ? 19.976 -0.665 -5.975 1.00 90.62 169 PRO A N 1
ATOM 1371 C CA . PRO A 1 169 ? 19.790 -1.193 -4.617 1.00 90.62 169 PRO A CA 1
ATOM 1372 C C . PRO A 1 169 ? 19.742 -2.740 -4.572 1.00 90.62 169 PRO A C 1
ATOM 1374 O O . PRO A 1 169 ? 20.094 -3.355 -3.565 1.00 90.62 169 PRO A O 1
ATOM 1377 N N . PHE A 1 170 ? 19.400 -3.376 -5.698 1.00 88.50 170 PHE A N 1
ATOM 1378 C CA . PHE A 1 170 ? 19.397 -4.833 -5.890 1.00 88.50 170 PHE A CA 1
ATOM 1379 C C . PHE A 1 170 ? 20.669 -5.378 -6.544 1.00 88.50 170 PHE A C 1
ATOM 1381 O O . PHE A 1 170 ? 20.724 -6.566 -6.853 1.00 88.50 170 PHE A O 1
ATOM 1388 N N . GLY A 1 171 ? 21.662 -4.523 -6.804 1.00 88.38 171 GLY A N 1
ATOM 1389 C CA . GLY A 1 171 ? 22.956 -4.951 -7.322 1.00 88.38 171 GLY A CA 1
ATOM 1390 C C . GLY A 1 171 ? 23.681 -5.854 -6.326 1.00 88.38 171 GLY A C 1
ATOM 1391 O O . GLY A 1 171 ? 23.459 -5.762 -5.113 1.00 88.38 171 GLY A O 1
ATOM 1392 N N . SER A 1 172 ? 24.542 -6.729 -6.843 1.00 89.62 172 SER A N 1
ATOM 1393 C CA . SER A 1 172 ? 25.389 -7.607 -6.034 1.00 89.62 172 SER A CA 1
ATOM 1394 C C . SER A 1 172 ? 26.667 -6.891 -5.567 1.00 89.62 172 SER A C 1
ATOM 1396 O O . SER A 1 172 ? 27.068 -5.892 -6.168 1.00 89.62 172 SER A O 1
ATOM 1398 N N . PRO A 1 173 ? 27.347 -7.361 -4.503 1.00 91.06 173 PRO A N 1
ATOM 1399 C CA . PRO A 1 173 ? 28.654 -6.819 -4.121 1.00 91.06 173 PRO A CA 1
ATOM 1400 C C . PRO A 1 173 ? 29.695 -6.896 -5.223 1.00 91.06 173 PRO A C 1
ATOM 1402 O O . PRO A 1 173 ? 30.478 -5.966 -5.403 1.00 91.06 173 PRO A O 1
ATOM 1405 N N . TRP A 1 174 ? 29.630 -7.965 -6.008 1.00 92.81 174 TRP A N 1
ATOM 1406 C CA . TRP A 1 174 ? 30.450 -8.139 -7.192 1.00 92.81 174 TRP A CA 1
ATOM 1407 C C . TRP A 1 174 ? 30.207 -7.040 -8.234 1.00 92.81 174 TRP A C 1
ATOM 1409 O O . TRP A 1 174 ? 31.149 -6.447 -8.758 1.00 92.81 174 TRP A O 1
ATOM 1419 N N . ASP A 1 175 ? 28.938 -6.718 -8.498 1.00 92.19 175 ASP A N 1
ATOM 1420 C CA . ASP A 1 175 ? 28.578 -5.664 -9.442 1.00 92.19 175 ASP A CA 1
ATOM 1421 C C . ASP A 1 175 ? 29.101 -4.295 -9.027 1.00 92.19 175 ASP A C 1
ATOM 1423 O O . ASP A 1 175 ? 29.591 -3.566 -9.893 1.00 92.19 175 ASP A O 1
ATOM 1427 N N . ASP A 1 176 ? 28.990 -3.959 -7.742 1.00 91.25 176 ASP A N 1
ATOM 1428 C CA . ASP A 1 176 ? 29.459 -2.680 -7.210 1.00 91.25 176 ASP A CA 1
ATOM 1429 C C . ASP A 1 176 ? 30.982 -2.581 -7.284 1.00 91.25 176 ASP A C 1
ATOM 1431 O O . ASP A 1 176 ? 31.503 -1.542 -7.677 1.00 91.25 176 ASP A O 1
ATOM 1435 N N . MET A 1 177 ? 31.694 -3.671 -6.971 1.00 93.31 177 MET A N 1
ATOM 1436 C CA . MET A 1 177 ? 33.152 -3.738 -7.086 1.00 93.31 177 MET A CA 1
ATOM 1437 C C . MET A 1 177 ? 33.604 -3.434 -8.519 1.00 93.31 177 MET A C 1
ATOM 1439 O O . MET A 1 177 ? 34.480 -2.593 -8.721 1.00 93.31 177 MET A O 1
ATOM 1443 N N . ILE A 1 178 ? 32.991 -4.075 -9.521 1.00 95.31 178 ILE A N 1
ATOM 1444 C CA . ILE A 1 178 ? 33.340 -3.824 -10.925 1.00 95.31 178 ILE A CA 1
ATOM 1445 C C . ILE A 1 178 ? 33.041 -2.376 -11.308 1.00 95.31 178 ILE A C 1
ATOM 1447 O O . ILE A 1 178 ? 33.875 -1.732 -11.940 1.00 95.31 178 ILE A O 1
ATOM 1451 N N . VAL A 1 179 ? 31.876 -1.837 -10.929 1.00 95.06 179 VAL A N 1
ATOM 1452 C CA . VAL A 1 179 ? 31.541 -0.446 -11.276 1.00 95.06 179 VAL A CA 1
ATOM 1453 C C . VAL A 1 179 ? 32.501 0.533 -10.618 1.00 95.06 179 VAL A C 1
ATOM 1455 O O . VAL A 1 179 ? 32.976 1.451 -11.282 1.00 95.06 179 VAL A O 1
ATOM 1458 N N . ASN A 1 180 ? 32.837 0.313 -9.352 1.00 93.94 180 ASN A N 1
ATOM 1459 C CA . ASN A 1 180 ? 33.751 1.173 -8.619 1.00 93.94 180 ASN A CA 1
ATOM 1460 C C . ASN A 1 180 ? 35.172 1.158 -9.200 1.00 93.94 180 ASN A C 1
ATOM 1462 O O . ASN A 1 180 ? 35.830 2.190 -9.197 1.00 93.94 180 ASN A O 1
ATOM 1466 N N . ASN A 1 181 ? 35.638 0.025 -9.731 1.00 95.44 181 ASN A N 1
ATOM 1467 C CA . ASN A 1 181 ? 36.983 -0.083 -10.304 1.00 95.44 181 ASN A CA 1
ATOM 1468 C C . ASN A 1 181 ? 37.051 0.365 -11.772 1.00 95.44 181 ASN A C 1
ATOM 1470 O O . ASN A 1 181 ? 38.012 1.016 -12.171 1.00 95.44 181 ASN A O 1
ATOM 1474 N N . CYS A 1 182 ? 36.048 0.025 -12.585 1.00 96.25 182 CYS A N 1
ATOM 1475 C CA . CYS A 1 182 ? 36.092 0.235 -14.036 1.00 96.25 182 CYS A CA 1
ATOM 1476 C C . CYS A 1 182 ? 35.351 1.496 -14.506 1.00 96.25 182 CYS A C 1
ATOM 1478 O O . CYS A 1 182 ? 35.637 1.993 -15.592 1.00 96.25 182 CYS A O 1
ATOM 1480 N N . TYR A 1 183 ? 34.395 2.007 -13.723 1.00 95.75 183 TYR A N 1
ATOM 1481 C CA . TYR A 1 183 ? 33.494 3.102 -14.116 1.00 95.75 183 TYR A CA 1
ATOM 1482 C C . TYR A 1 183 ? 33.313 4.135 -12.985 1.00 95.75 183 TYR A C 1
ATOM 1484 O O . TYR A 1 183 ? 32.239 4.722 -12.823 1.00 95.75 183 TYR A O 1
ATOM 1492 N N . SER A 1 184 ? 34.365 4.361 -12.189 1.00 95.06 184 SER A N 1
ATOM 1493 C CA . SER A 1 184 ? 34.356 5.233 -11.003 1.00 95.06 184 SER A CA 1
ATOM 1494 C C . SER A 1 184 ? 33.885 6.659 -11.297 1.00 95.06 184 SER A C 1
ATOM 1496 O O . SER A 1 184 ? 33.093 7.219 -10.540 1.00 95.06 184 SER A O 1
ATOM 1498 N N . SER A 1 185 ? 34.313 7.237 -12.421 1.00 96.19 185 SER A N 1
ATOM 1499 C CA . SER A 1 185 ? 33.930 8.589 -12.843 1.00 96.19 185 SER A CA 1
ATOM 1500 C C . SER A 1 185 ? 32.427 8.713 -13.108 1.00 96.19 185 SER A C 1
ATOM 1502 O O . SER A 1 185 ? 31.816 9.704 -12.714 1.00 96.19 185 SER A O 1
ATOM 1504 N N . ASN A 1 186 ? 31.808 7.694 -13.713 1.00 95.88 186 ASN A N 1
ATOM 1505 C CA . ASN A 1 186 ? 30.367 7.651 -13.969 1.00 95.88 186 ASN A CA 1
ATOM 1506 C C . ASN A 1 186 ? 29.553 7.372 -12.699 1.00 95.88 186 ASN A C 1
ATOM 1508 O O . ASN A 1 186 ? 28.417 7.828 -12.580 1.00 95.88 186 ASN A O 1
ATOM 1512 N N . LEU A 1 187 ? 30.122 6.622 -11.754 1.00 95.75 187 LEU A N 1
ATOM 1513 C CA . LEU A 1 187 ? 29.491 6.307 -10.475 1.00 95.75 187 LEU A CA 1
ATOM 1514 C C . LEU A 1 187 ? 29.531 7.495 -9.495 1.00 95.75 187 LEU A C 1
ATOM 1516 O O . LEU A 1 187 ? 28.595 7.686 -8.713 1.00 95.75 187 LEU A O 1
ATOM 1520 N N . LYS A 1 188 ? 30.589 8.313 -9.558 1.00 95.94 188 LYS A N 1
ATOM 1521 C CA . LYS A 1 188 ? 30.870 9.409 -8.622 1.00 95.94 188 LYS A CA 1
ATOM 1522 C C . LYS A 1 188 ? 29.676 10.341 -8.338 1.00 95.94 188 LYS A C 1
ATOM 1524 O O . LYS A 1 188 ? 29.387 10.536 -7.161 1.00 95.94 188 LYS A O 1
ATOM 1529 N N . PRO A 1 189 ? 28.907 10.842 -9.326 1.00 96.12 189 PRO A N 1
ATOM 1530 C CA . PRO A 1 189 ? 27.774 11.735 -9.052 1.00 96.12 189 PRO A CA 1
ATOM 1531 C C . PRO A 1 189 ? 26.674 11.127 -8.167 1.00 96.12 189 PRO A C 1
ATOM 1533 O O . PRO A 1 189 ? 25.954 11.859 -7.482 1.00 96.12 189 PRO A O 1
ATOM 1536 N N . PHE A 1 190 ? 26.521 9.799 -8.192 1.00 95.38 190 PHE A N 1
ATOM 1537 C CA . PHE A 1 190 ? 25.574 9.079 -7.342 1.00 95.38 190 PHE A CA 1
ATOM 1538 C C . PHE A 1 190 ? 26.158 8.820 -5.951 1.00 95.38 190 PHE A C 1
ATOM 1540 O O . PHE A 1 190 ? 25.461 9.013 -4.955 1.00 95.38 190 PHE A O 1
ATOM 1547 N N . LEU A 1 191 ? 27.434 8.421 -5.873 1.00 94.50 191 LEU A N 1
ATOM 1548 C CA . LEU A 1 191 ? 28.128 8.226 -4.596 1.00 94.50 191 LEU A CA 1
ATOM 1549 C C . LEU A 1 191 ? 28.212 9.520 -3.794 1.00 94.50 191 LEU A C 1
ATOM 1551 O O . LEU A 1 191 ? 27.887 9.502 -2.612 1.00 94.50 191 LEU A O 1
ATOM 1555 N N . ASP A 1 192 ? 28.534 10.640 -4.441 1.00 95.50 192 ASP A N 1
ATOM 1556 C CA . ASP A 1 192 ? 28.620 11.950 -3.793 1.00 95.50 192 ASP A CA 1
ATOM 1557 C C . ASP A 1 192 ? 27.289 12.300 -3.093 1.00 95.50 192 ASP A C 1
ATOM 1559 O O . ASP A 1 192 ? 27.284 12.720 -1.940 1.00 95.50 192 ASP A O 1
ATOM 1563 N N . ARG A 1 193 ? 26.136 12.018 -3.721 1.00 93.75 193 ARG A N 1
ATOM 1564 C CA . ARG A 1 193 ? 24.804 12.219 -3.108 1.00 93.75 193 ARG A CA 1
ATOM 1565 C C . ARG A 1 193 ? 24.552 11.301 -1.912 1.00 93.75 193 ARG A C 1
ATOM 1567 O O . ARG A 1 193 ? 23.955 11.729 -0.922 1.00 93.75 193 ARG A O 1
ATOM 1574 N N . ILE A 1 194 ? 24.989 10.043 -1.987 1.00 93.94 194 ILE A N 1
ATOM 1575 C CA . ILE A 1 194 ? 24.882 9.095 -0.866 1.00 93.94 194 ILE A CA 1
ATOM 1576 C C . ILE A 1 194 ? 25.756 9.565 0.300 1.00 93.94 194 ILE A C 1
ATOM 1578 O O . ILE A 1 194 ? 25.303 9.553 1.447 1.00 93.94 194 ILE A O 1
ATOM 1582 N N . GLU A 1 195 ? 26.980 10.004 0.017 1.00 94.19 195 GLU A N 1
ATOM 1583 C CA . GLU A 1 195 ? 27.913 10.541 1.005 1.00 94.19 195 GLU A CA 1
ATOM 1584 C C . GLU A 1 195 ? 27.366 11.807 1.664 1.00 94.19 195 GLU A C 1
ATOM 1586 O O . GLU A 1 195 ? 27.311 11.873 2.894 1.00 94.19 195 GLU A O 1
ATOM 1591 N N . SER A 1 196 ? 26.877 12.769 0.876 1.00 92.62 196 SER A N 1
ATOM 1592 C CA . SER A 1 196 ? 26.225 13.977 1.390 1.00 92.62 196 SER A CA 1
ATOM 1593 C C . SER A 1 196 ? 25.039 13.637 2.293 1.00 92.62 196 SER A C 1
ATOM 1595 O O . SER A 1 196 ? 24.926 14.198 3.382 1.00 92.62 196 SER A O 1
ATOM 1597 N N . ASN A 1 197 ? 24.197 12.668 1.908 1.00 89.69 197 ASN A N 1
ATOM 1598 C CA . ASN A 1 197 ? 23.075 12.223 2.738 1.00 89.69 197 ASN A CA 1
ATOM 1599 C C . ASN A 1 197 ? 23.533 11.554 4.044 1.00 89.69 197 ASN A C 1
ATOM 1601 O O . ASN A 1 197 ? 22.935 11.770 5.098 1.00 89.69 197 ASN A O 1
ATOM 1605 N N . ALA A 1 198 ? 24.590 10.740 4.003 1.00 91.75 198 ALA A N 1
ATOM 1606 C CA . ALA A 1 198 ? 25.144 10.112 5.200 1.00 91.75 198 ALA A CA 1
ATOM 1607 C C . ALA A 1 198 ? 25.736 11.154 6.168 1.00 91.75 198 ALA A C 1
ATOM 1609 O O . ALA A 1 198 ? 25.572 11.024 7.385 1.00 91.75 198 ALA A O 1
ATOM 1610 N N . ILE A 1 199 ? 26.375 12.201 5.633 1.00 91.88 199 ILE A N 1
ATOM 1611 C CA . ILE A 1 199 ? 26.920 13.326 6.403 1.00 91.88 199 ILE A CA 1
ATOM 1612 C C . ILE A 1 199 ? 25.794 14.154 7.028 1.00 91.88 199 ILE A C 1
ATOM 1614 O O . ILE A 1 199 ? 25.820 14.382 8.238 1.00 91.88 199 ILE A O 1
ATOM 1618 N N . SER A 1 200 ? 24.780 14.556 6.253 1.00 88.75 200 SER A N 1
ATOM 1619 C CA . SER A 1 200 ? 23.670 15.374 6.766 1.00 88.75 200 SER A CA 1
ATOM 1620 C C . SER A 1 200 ? 22.875 14.655 7.859 1.00 88.75 200 SER A C 1
ATOM 1622 O O . SER A 1 200 ? 22.428 15.270 8.827 1.00 88.75 200 SER A O 1
ATOM 1624 N N . ARG A 1 201 ? 22.782 13.323 7.772 1.00 87.56 201 ARG A N 1
ATOM 1625 C CA . ARG A 1 201 ? 22.142 12.459 8.778 1.00 87.56 201 ARG A CA 1
ATOM 1626 C C . ARG A 1 201 ? 23.031 12.108 9.969 1.00 87.56 201 ARG A C 1
ATOM 1628 O O . ARG A 1 201 ? 22.567 11.387 10.850 1.00 87.56 201 ARG A O 1
ATOM 1635 N N . LYS A 1 202 ? 24.279 12.589 10.003 1.00 90.38 202 LYS A N 1
ATOM 1636 C CA . LYS A 1 202 ? 25.259 12.323 11.068 1.00 90.38 202 LYS A CA 1
ATOM 1637 C C . LYS A 1 202 ? 25.438 10.823 11.350 1.00 90.38 202 LYS A C 1
ATOM 1639 O O . LYS A 1 202 ? 25.465 10.402 12.503 1.00 90.38 202 LYS A O 1
ATOM 1644 N N . ILE A 1 203 ? 25.532 10.002 10.300 1.00 89.00 203 ILE A N 1
ATOM 1645 C CA . ILE A 1 203 ? 25.744 8.556 10.454 1.00 89.00 203 ILE A CA 1
ATOM 1646 C C . ILE A 1 203 ? 27.165 8.307 11.004 1.00 89.00 203 ILE A C 1
ATOM 1648 O O . ILE A 1 203 ? 28.126 8.661 10.317 1.00 89.00 203 ILE A O 1
ATOM 1652 N N . PRO A 1 204 ? 27.328 7.690 12.195 1.00 85.25 204 PRO A N 1
ATOM 1653 C CA . PRO A 1 204 ? 28.634 7.557 12.852 1.00 85.25 204 PRO A CA 1
ATOM 1654 C C . PRO A 1 204 ? 29.626 6.723 12.024 1.00 85.25 204 PRO A C 1
ATOM 1656 O O . PRO A 1 204 ? 30.739 7.171 11.762 1.00 85.25 204 PRO A O 1
ATOM 1659 N N . ASN A 1 205 ? 29.189 5.578 11.486 1.00 91.50 205 ASN A N 1
ATOM 1660 C CA . ASN A 1 205 ? 30.018 4.699 10.650 1.00 91.50 205 ASN A CA 1
ATOM 1661 C C . ASN A 1 205 ? 29.712 4.885 9.156 1.00 91.50 205 ASN A C 1
ATOM 1663 O O . ASN A 1 205 ? 29.311 3.948 8.464 1.00 91.50 205 ASN A O 1
ATOM 1667 N N . LYS A 1 206 ? 29.857 6.109 8.632 1.00 91.69 206 LYS A N 1
ATOM 1668 C CA . LYS A 1 206 ? 29.451 6.428 7.246 1.00 91.69 206 LYS A CA 1
ATOM 1669 C C . LYS A 1 206 ? 30.117 5.555 6.170 1.00 91.69 206 LYS A C 1
ATOM 1671 O O . LYS A 1 206 ? 29.468 5.226 5.185 1.00 91.69 206 LYS A O 1
ATOM 1676 N N . LYS A 1 207 ? 31.382 5.150 6.350 1.00 90.81 207 LYS A N 1
ATOM 1677 C CA . LYS A 1 207 ? 32.096 4.298 5.378 1.00 90.81 207 LYS A CA 1
ATOM 1678 C C . LYS A 1 207 ? 31.460 2.909 5.282 1.00 90.81 207 LYS A C 1
ATOM 1680 O O . LYS A 1 207 ? 31.095 2.482 4.192 1.00 90.81 207 LYS A O 1
ATOM 1685 N N . GLU A 1 208 ? 31.254 2.256 6.425 1.00 93.00 208 GLU A N 1
ATOM 1686 C CA . GLU A 1 208 ? 30.564 0.960 6.518 1.00 93.00 208 GLU A CA 1
ATOM 1687 C C . GLU A 1 208 ? 29.120 1.070 6.024 1.00 93.00 208 GLU A C 1
ATOM 1689 O O . GLU A 1 208 ? 28.661 0.242 5.247 1.00 93.00 208 GLU A O 1
ATOM 1694 N N . TYR A 1 209 ? 28.416 2.145 6.391 1.00 91.75 209 TYR A N 1
ATOM 1695 C CA . TYR A 1 209 ? 27.056 2.416 5.928 1.00 91.75 209 TYR A CA 1
ATOM 1696 C C . TYR A 1 209 ? 26.929 2.397 4.398 1.00 91.75 209 TYR A C 1
ATOM 1698 O O . TYR A 1 209 ? 25.959 1.855 3.861 1.00 91.75 209 TYR A O 1
ATOM 1706 N N . ILE A 1 210 ? 27.899 2.985 3.695 1.00 91.69 210 ILE A N 1
ATOM 1707 C CA . ILE A 1 210 ? 27.907 3.044 2.233 1.00 91.69 210 ILE A CA 1
ATOM 1708 C C . ILE A 1 210 ? 28.341 1.704 1.637 1.00 91.69 210 ILE A C 1
ATOM 1710 O O . ILE A 1 210 ? 27.630 1.179 0.778 1.00 91.69 210 ILE A O 1
ATOM 1714 N N . ALA A 1 211 ? 29.442 1.127 2.129 1.00 89.25 211 ALA A N 1
ATOM 1715 C CA . ALA A 1 211 ? 29.993 -0.139 1.641 1.00 89.25 211 ALA A CA 1
ATOM 1716 C C . ALA A 1 211 ? 29.011 -1.316 1.802 1.00 89.25 211 ALA A C 1
ATOM 1718 O O . ALA A 1 211 ? 28.820 -2.113 0.884 1.00 89.25 211 ALA A O 1
ATOM 1719 N N . GLU A 1 212 ? 28.305 -1.379 2.931 1.00 90.69 212 GLU A N 1
ATOM 1720 C CA . GLU A 1 212 ? 27.280 -2.392 3.212 1.00 90.69 212 GLU A CA 1
ATOM 1721 C C . GLU A 1 212 ? 25.915 -2.054 2.591 1.00 90.69 212 GLU A C 1
ATOM 1723 O O . GLU A 1 212 ? 24.925 -2.750 2.820 1.00 90.69 212 GLU A O 1
ATOM 1728 N N . ARG A 1 213 ? 25.831 -0.977 1.800 1.00 89.94 213 ARG A N 1
ATOM 1729 C CA . ARG A 1 213 ? 24.607 -0.508 1.138 1.00 89.94 213 ARG A CA 1
ATOM 1730 C C . ARG A 1 213 ? 23.444 -0.207 2.082 1.00 89.94 213 ARG A C 1
ATOM 1732 O O . ARG A 1 213 ? 22.291 -0.233 1.661 1.00 89.94 213 ARG A O 1
ATOM 1739 N N . LYS A 1 214 ? 23.693 0.165 3.339 1.00 90.12 214 LYS A N 1
ATOM 1740 C CA . LYS A 1 214 ? 22.633 0.520 4.306 1.00 90.12 214 LYS A CA 1
ATOM 1741 C C . LYS A 1 214 ? 21.803 1.745 3.867 1.00 90.12 214 LYS A C 1
ATOM 1743 O O . LYS A 1 214 ? 20.716 1.981 4.398 1.00 90.12 214 LYS A O 1
ATOM 1748 N N . TRP A 1 215 ? 22.253 2.502 2.860 1.00 89.44 215 TRP A N 1
ATOM 1749 C CA . TRP A 1 215 ? 21.481 3.558 2.185 1.00 89.44 215 TRP A CA 1
ATOM 1750 C C . TRP A 1 215 ? 20.219 3.063 1.473 1.00 89.44 215 TRP A C 1
ATOM 1752 O O . TRP A 1 215 ? 19.225 3.790 1.437 1.00 89.44 215 TRP A O 1
ATOM 1762 N N . LYS A 1 216 ? 20.192 1.813 0.998 1.00 88.62 216 LYS A N 1
ATOM 1763 C CA . LYS A 1 216 ? 19.024 1.243 0.309 1.00 88.62 216 LYS A CA 1
ATOM 1764 C C . LYS A 1 216 ? 17.856 0.898 1.237 1.00 88.62 216 LYS A C 1
ATOM 1766 O O . LYS A 1 216 ? 16.760 0.612 0.764 1.00 88.62 216 LYS A O 1
ATOM 1771 N N . LEU A 1 217 ? 18.065 0.942 2.555 1.00 84.50 217 LEU A N 1
ATOM 1772 C CA . LEU A 1 217 ? 17.036 0.660 3.565 1.00 84.50 217 LEU A CA 1
ATOM 1773 C C . LEU A 1 217 ? 16.096 1.852 3.814 1.00 84.50 217 LEU A C 1
ATOM 1775 O O . LEU A 1 217 ? 15.196 1.780 4.650 1.00 84.50 217 LEU A O 1
ATOM 1779 N N . ARG A 1 218 ? 16.286 2.964 3.095 1.00 83.44 218 ARG A N 1
ATOM 1780 C CA . ARG A 1 218 ? 15.408 4.137 3.150 1.00 83.44 218 ARG A CA 1
ATOM 1781 C C . ARG A 1 218 ? 13.953 3.742 2.857 1.00 83.44 218 ARG A C 1
ATOM 1783 O O . ARG A 1 218 ? 13.641 3.217 1.789 1.00 83.44 218 ARG A O 1
ATOM 1790 N N . GLY A 1 219 ? 13.059 4.016 3.804 1.00 74.00 219 GLY A N 1
ATOM 1791 C CA . GLY A 1 219 ? 11.651 3.610 3.736 1.00 74.00 219 GLY A CA 1
ATOM 1792 C C . GLY A 1 219 ? 10.632 4.748 3.725 1.00 74.00 219 GLY A C 1
ATOM 1793 O O . GLY A 1 219 ? 9.449 4.449 3.715 1.00 74.00 219 GLY A O 1
ATOM 1794 N N . SER A 1 220 ? 11.056 6.011 3.784 1.00 77.75 220 SER A N 1
ATOM 1795 C CA . SER A 1 220 ? 10.158 7.174 3.765 1.00 77.75 220 SER A CA 1
ATOM 1796 C C . SER A 1 220 ? 10.940 8.471 3.554 1.00 77.75 220 SER A C 1
ATOM 1798 O O . SER A 1 220 ? 12.179 8.479 3.534 1.00 77.75 220 SER A O 1
ATOM 1800 N N . GLY A 1 221 ? 10.219 9.590 3.502 1.00 80.44 221 GLY A N 1
ATOM 1801 C CA . GLY A 1 221 ? 10.776 10.936 3.488 1.00 80.44 221 GLY A CA 1
ATOM 1802 C C . GLY A 1 221 ? 11.265 11.442 4.844 1.00 80.44 221 GLY A C 1
ATOM 1803 O O . GLY A 1 221 ? 11.537 12.633 4.959 1.00 80.44 221 GLY A O 1
ATOM 1804 N N . LYS A 1 222 ? 11.415 10.583 5.872 1.00 79.75 222 LYS A N 1
ATOM 1805 C CA . LYS A 1 222 ? 11.866 10.971 7.230 1.00 79.75 222 LYS A CA 1
ATOM 1806 C C . LYS A 1 222 ? 13.105 11.876 7.224 1.00 79.75 222 LYS A C 1
ATOM 1808 O O . LYS A 1 222 ? 13.185 12.803 8.019 1.00 79.75 222 LYS A O 1
ATOM 1813 N N . PHE A 1 223 ? 14.051 11.598 6.330 1.00 77.81 223 PHE A N 1
ATOM 1814 C CA . PHE A 1 223 ? 15.302 12.352 6.180 1.00 77.81 223 PHE A CA 1
ATOM 1815 C C . PHE A 1 223 ? 15.319 13.233 4.925 1.00 77.81 223 PHE A C 1
ATOM 1817 O O . PHE A 1 223 ? 16.386 13.549 4.412 1.00 77.81 223 PHE A O 1
ATOM 1824 N N . SER A 1 224 ? 14.146 13.555 4.380 1.00 80.38 224 SER A N 1
ATOM 1825 C CA . SER A 1 224 ? 14.014 14.446 3.233 1.00 80.38 224 SER A CA 1
ATOM 1826 C C . SER A 1 224 ? 14.078 15.908 3.668 1.00 80.38 224 SER A C 1
ATOM 1828 O O . SER A 1 224 ? 13.437 16.309 4.646 1.00 80.38 224 SER A O 1
ATOM 1830 N N . GLU A 1 225 ? 14.803 16.709 2.893 1.00 81.62 225 GLU A N 1
ATOM 1831 C CA . GLU A 1 225 ? 14.966 18.154 3.085 1.00 81.62 225 GLU A CA 1
ATOM 1832 C C . GLU A 1 225 ? 13.778 18.967 2.547 1.00 81.62 225 GLU A C 1
ATOM 1834 O O . GLU A 1 225 ? 13.749 20.188 2.680 1.00 81.62 225 GLU A O 1
ATOM 1839 N N . THR A 1 226 ? 12.759 18.306 1.980 1.00 84.75 226 THR A N 1
ATOM 1840 C CA . THR A 1 226 ? 11.557 18.996 1.498 1.00 84.75 226 THR A CA 1
ATOM 1841 C C . THR A 1 226 ? 10.863 19.789 2.611 1.00 84.75 226 THR A C 1
ATOM 1843 O O . THR A 1 226 ? 10.696 19.314 3.746 1.00 84.75 226 THR A O 1
ATOM 1846 N N . LYS A 1 227 ? 10.436 21.005 2.252 1.00 88.62 227 LYS A N 1
ATOM 1847 C CA . LYS A 1 227 ? 9.572 21.872 3.065 1.00 88.62 227 LYS A CA 1
ATOM 1848 C C . LYS A 1 227 ? 8.101 21.460 2.968 1.00 88.62 227 LYS A C 1
ATOM 1850 O O . LYS A 1 227 ? 7.317 21.809 3.849 1.00 88.62 227 LYS A O 1
ATOM 1855 N N . THR A 1 228 ? 7.746 20.693 1.937 1.00 92.44 228 THR A N 1
ATOM 1856 C CA . THR A 1 228 ? 6.384 20.229 1.704 1.00 92.44 228 THR A CA 1
ATOM 1857 C C . THR A 1 228 ? 5.926 19.325 2.839 1.00 92.44 228 THR A C 1
ATOM 1859 O O . THR A 1 228 ? 6.589 18.345 3.196 1.00 92.44 228 THR A O 1
ATOM 1862 N N . SER A 1 229 ? 4.761 19.633 3.398 1.00 90.19 229 SER A N 1
ATOM 1863 C CA . SER A 1 229 ? 4.134 18.797 4.419 1.00 90.19 229 SER A CA 1
ATOM 1864 C C . SER A 1 229 ? 2.633 18.729 4.208 1.00 90.19 229 SER A C 1
ATOM 1866 O O . SER A 1 229 ? 2.014 19.691 3.758 1.00 90.19 229 SER A O 1
ATOM 1868 N N . VAL A 1 230 ? 2.071 17.571 4.537 1.00 90.62 230 VAL A N 1
ATOM 1869 C CA . VAL A 1 230 ? 0.640 17.307 4.474 1.00 90.62 230 VAL A CA 1
ATOM 1870 C C . VAL A 1 230 ? 0.238 16.668 5.792 1.00 90.62 230 VAL A C 1
ATOM 1872 O O . VAL A 1 230 ? 0.847 15.686 6.218 1.00 90.62 230 VAL A O 1
ATOM 1875 N N . SER A 1 231 ? -0.780 17.218 6.438 1.00 87.81 231 SER A N 1
ATOM 1876 C CA . SER A 1 231 ? -1.427 16.599 7.589 1.00 87.81 231 SER A CA 1
ATOM 1877 C C . SER A 1 231 ? -2.914 16.429 7.327 1.00 87.81 231 SER A C 1
ATOM 1879 O O . SER A 1 231 ? -3.513 17.145 6.521 1.00 87.81 231 SER A O 1
ATOM 1881 N N . PHE A 1 232 ? -3.506 15.450 8.000 1.00 85.44 232 PHE A N 1
ATOM 1882 C CA . PHE A 1 232 ? -4.915 15.120 7.864 1.00 85.44 232 PHE A CA 1
ATOM 1883 C C . PHE A 1 232 ? -5.546 15.018 9.245 1.00 85.44 232 PHE A C 1
ATOM 1885 O O . PHE A 1 232 ? -4.952 14.443 10.155 1.00 85.44 232 PHE A O 1
ATOM 1892 N N . SER A 1 233 ? -6.755 15.541 9.374 1.00 81.25 233 SER A N 1
ATOM 1893 C CA . SER A 1 233 ? -7.618 15.393 10.538 1.00 81.25 233 SER A CA 1
ATOM 1894 C C . SER A 1 233 ? -9.021 15.020 10.071 1.00 81.25 233 SER A C 1
ATOM 1896 O O . SER A 1 233 ? -9.451 15.354 8.964 1.00 81.25 233 SER A O 1
ATOM 1898 N N . SER A 1 234 ? -9.734 14.239 10.873 1.00 76.81 234 SER A N 1
ATOM 1899 C CA . SER A 1 234 ? -11.018 13.669 10.469 1.00 76.81 234 SER A CA 1
ATOM 1900 C C . SER A 1 234 ? -11.942 13.558 11.671 1.00 76.81 234 SER A C 1
ATOM 1902 O O . SER A 1 234 ? -11.508 13.180 12.755 1.00 76.81 234 SER A O 1
ATOM 1904 N N . SER A 1 235 ? -13.209 13.891 11.461 1.00 70.94 235 SER A N 1
ATOM 1905 C CA . SER A 1 235 ? -14.329 13.649 12.367 1.00 70.94 235 SER A CA 1
ATOM 1906 C C . SER A 1 235 ? -15.487 13.016 11.586 1.00 70.94 235 SER A C 1
ATOM 1908 O O . SER A 1 235 ? -15.375 12.774 10.377 1.00 70.94 235 SER A O 1
ATOM 1910 N N . SER A 1 236 ? -16.603 12.734 12.261 1.00 67.25 236 SER A N 1
ATOM 1911 C CA . SER A 1 236 ? -17.802 12.157 11.639 1.00 67.25 236 SER A CA 1
ATOM 1912 C C . SER A 1 236 ? -18.319 12.999 10.467 1.00 67.25 236 SER A C 1
ATOM 1914 O O . SER A 1 236 ? -18.580 12.456 9.406 1.00 67.25 236 SER A O 1
ATOM 1916 N N . ASN A 1 237 ? -18.372 14.326 10.597 1.00 76.44 237 ASN A N 1
ATOM 1917 C CA . ASN A 1 237 ? -18.986 15.185 9.572 1.00 76.44 237 ASN A CA 1
ATOM 1918 C C . ASN A 1 237 ? -17.984 15.969 8.721 1.00 76.44 237 ASN A C 1
ATOM 1920 O O . ASN A 1 237 ? -18.364 16.560 7.712 1.00 76.44 237 ASN A O 1
ATOM 1924 N N . LYS A 1 238 ? -16.715 16.014 9.138 1.00 86.19 238 LYS A N 1
ATOM 1925 C CA . LYS A 1 238 ? -15.699 16.860 8.516 1.00 86.19 238 LYS A CA 1
ATOM 1926 C C . LYS A 1 238 ? -14.397 16.104 8.301 1.00 86.19 238 LYS A C 1
ATOM 1928 O O . LYS A 1 238 ? -13.868 15.469 9.210 1.00 86.19 238 LYS A O 1
ATOM 1933 N N . TRP A 1 239 ? -13.826 16.266 7.117 1.00 89.94 239 TRP A N 1
ATOM 1934 C CA . TRP A 1 239 ? -12.454 15.883 6.812 1.00 89.94 239 TRP A CA 1
ATOM 1935 C C . TRP A 1 239 ? -11.643 17.132 6.498 1.00 89.94 239 TRP A C 1
ATOM 1937 O O . TRP A 1 239 ? -12.091 17.998 5.751 1.00 89.94 239 TRP A O 1
ATOM 1947 N N . GLN A 1 240 ? -10.461 17.267 7.086 1.00 92.94 240 GLN A N 1
ATOM 1948 C CA . GLN A 1 240 ? -9.617 18.435 6.884 1.00 92.94 240 GLN A CA 1
ATOM 1949 C C . GLN A 1 240 ? -8.178 18.020 6.600 1.00 92.94 240 GLN A C 1
ATOM 1951 O O . GLN A 1 240 ? -7.656 17.046 7.138 1.00 92.94 240 GLN A O 1
ATOM 1956 N N . THR A 1 241 ? -7.521 18.794 5.746 1.00 93.38 241 THR A N 1
ATOM 1957 C CA . THR A 1 241 ? -6.097 18.658 5.475 1.00 93.38 241 THR A CA 1
ATOM 1958 C C . THR A 1 241 ? -5.421 20.014 5.466 1.00 93.38 241 THR A C 1
ATOM 1960 O O . THR A 1 241 ? -5.998 21.005 5.018 1.00 93.38 241 THR A O 1
ATOM 1963 N N . ILE A 1 242 ? -4.196 20.045 5.982 1.00 94.00 242 ILE A N 1
ATOM 1964 C CA . ILE A 1 242 ? -3.324 21.213 5.945 1.00 94.00 242 ILE A CA 1
ATOM 1965 C C . ILE A 1 242 ? -2.135 20.844 5.068 1.00 94.00 242 ILE A C 1
ATOM 1967 O O . ILE A 1 242 ? -1.426 19.874 5.346 1.00 94.00 242 ILE A O 1
ATOM 1971 N N . VAL A 1 243 ? -1.926 21.628 4.019 1.00 94.94 243 VAL A N 1
ATOM 1972 C CA . VAL A 1 243 ? -0.828 21.476 3.069 1.00 94.94 243 VAL A CA 1
ATOM 1973 C C . VAL A 1 243 ? 0.068 22.700 3.175 1.00 94.94 243 VAL A C 1
ATOM 1975 O O . VAL A 1 243 ? -0.419 23.829 3.194 1.00 94.94 243 VAL A O 1
ATOM 1978 N N . LYS A 1 244 ? 1.379 22.473 3.249 1.00 94.44 244 LYS A N 1
ATOM 1979 C CA . LYS A 1 244 ? 2.396 23.526 3.175 1.00 94.44 244 LYS A CA 1
ATOM 1980 C C . LYS A 1 244 ? 3.320 23.274 1.999 1.00 94.44 244 LYS A C 1
ATOM 1982 O O . LYS A 1 244 ? 3.732 22.130 1.807 1.00 94.44 244 LYS A O 1
ATOM 1987 N N . SER A 1 245 ? 3.679 24.336 1.286 1.00 94.31 245 SER A N 1
ATOM 1988 C CA . SER A 1 245 ? 4.614 24.359 0.162 1.00 94.31 245 SER A CA 1
ATOM 1989 C C . SER A 1 245 ? 4.280 23.298 -0.890 1.00 94.31 245 SER A C 1
ATOM 1991 O O . SER A 1 245 ? 5.104 22.434 -1.194 1.00 94.31 245 SER A O 1
ATOM 1993 N N . ALA A 1 246 ? 3.042 23.317 -1.389 1.00 95.19 246 ALA A N 1
ATOM 1994 C CA . ALA A 1 246 ? 2.614 22.433 -2.466 1.00 95.19 246 ALA A CA 1
ATOM 1995 C C . ALA A 1 246 ? 3.358 22.721 -3.783 1.00 95.19 246 ALA A C 1
ATOM 1997 O O . ALA A 1 246 ? 3.541 23.874 -4.161 1.00 95.19 246 ALA A O 1
ATOM 1998 N N . GLU A 1 247 ? 3.728 21.665 -4.511 1.00 95.00 247 GLU A N 1
ATOM 1999 C CA . GLU A 1 247 ? 4.380 21.759 -5.829 1.00 95.00 247 GLU A CA 1
ATOM 2000 C C . GLU A 1 247 ? 3.413 22.139 -6.965 1.00 95.00 247 GLU A C 1
ATOM 2002 O O . GLU A 1 247 ? 3.838 22.561 -8.047 1.00 95.00 247 GLU A O 1
ATOM 2007 N N . LYS A 1 248 ? 2.105 21.930 -6.764 1.00 94.50 248 LYS A N 1
ATOM 2008 C CA . LYS A 1 248 ? 1.041 22.237 -7.729 1.00 94.50 248 LYS A CA 1
ATOM 2009 C C . LYS A 1 248 ? -0.140 22.914 -7.046 1.00 94.50 248 LYS A C 1
ATOM 2011 O O . LYS A 1 248 ? -0.411 22.694 -5.871 1.00 94.50 248 LYS A O 1
ATOM 2016 N N . GLU A 1 249 ? -0.909 23.655 -7.836 1.00 92.06 249 GLU A N 1
ATOM 2017 C CA . GLU A 1 249 ? -2.203 24.191 -7.416 1.00 92.06 249 GLU A CA 1
ATOM 2018 C C . GLU A 1 249 ? -3.219 23.057 -7.223 1.00 92.06 249 GLU A C 1
ATOM 2020 O O . GLU A 1 249 ? -3.272 22.122 -8.030 1.00 92.06 249 GLU A O 1
ATOM 2025 N N . LEU A 1 250 ? -4.075 23.157 -6.201 1.00 87.12 250 LEU A N 1
ATOM 2026 C CA . LEU A 1 250 ? -5.054 22.118 -5.847 1.00 87.12 250 LEU A CA 1
ATOM 2027 C C . LEU A 1 250 ? -5.948 21.696 -7.020 1.00 87.12 250 LEU A C 1
ATOM 2029 O O . LEU A 1 250 ? -6.157 20.501 -7.254 1.00 87.12 250 LEU A O 1
ATOM 2033 N N . PHE A 1 251 ? -6.426 22.668 -7.797 1.00 92.00 251 PHE A N 1
ATOM 2034 C CA . PHE A 1 251 ? -7.323 22.421 -8.924 1.00 92.00 251 PHE A CA 1
ATOM 2035 C C . PHE A 1 251 ? -6.654 21.752 -10.130 1.00 92.00 251 PHE A C 1
ATOM 2037 O O . PHE A 1 251 ? -7.346 21.353 -11.060 1.00 92.00 251 PHE A O 1
ATOM 2044 N N . THR A 1 252 ? -5.334 21.542 -10.095 1.00 94.25 252 THR A N 1
ATOM 2045 C CA . THR A 1 252 ? -4.608 20.792 -11.130 1.00 94.25 252 THR A CA 1
ATOM 2046 C C . THR A 1 252 ? -5.084 19.339 -11.215 1.00 94.25 252 THR A C 1
ATOM 2048 O O . THR A 1 252 ? -5.231 18.803 -12.308 1.00 94.25 252 THR A O 1
ATOM 2051 N N . TRP A 1 253 ? -5.325 18.694 -10.067 1.00 94.69 253 TRP A N 1
ATOM 2052 C CA . TRP A 1 253 ? -5.687 17.269 -9.983 1.00 94.69 253 TRP A CA 1
ATOM 2053 C C . TRP A 1 253 ? -7.160 17.024 -9.638 1.00 94.69 253 TRP A C 1
ATOM 2055 O O . TRP A 1 253 ? -7.665 15.921 -9.838 1.00 94.69 253 TRP A O 1
ATOM 2065 N N . PHE A 1 254 ? -7.861 18.047 -9.156 1.00 92.38 254 PHE A N 1
ATOM 2066 C CA . PHE A 1 254 ? -9.275 17.984 -8.776 1.00 92.38 254 PHE A CA 1
ATOM 2067 C C . PHE A 1 254 ? -10.221 17.464 -9.879 1.00 92.38 254 PHE A C 1
ATOM 2069 O O . PHE A 1 254 ? -11.093 16.659 -9.551 1.00 92.38 254 PHE A O 1
ATOM 2076 N N . PRO A 1 255 ? -10.027 17.795 -11.179 1.00 94.38 255 PRO A N 1
ATOM 2077 C CA . PRO A 1 255 ? -10.861 17.267 -12.263 1.00 94.38 255 PRO A CA 1
ATOM 2078 C C . PRO A 1 255 ? -10.878 15.737 -12.384 1.00 94.38 255 PRO A C 1
ATOM 2080 O O . PRO A 1 255 ? -11.737 15.194 -13.070 1.00 94.38 255 PRO A O 1
ATOM 2083 N N . VAL A 1 256 ? -9.949 15.014 -11.746 1.00 94.50 256 VAL A N 1
ATOM 2084 C CA . VAL A 1 256 ? -9.988 13.544 -11.727 1.00 94.50 256 VAL A CA 1
ATOM 2085 C C . VAL A 1 256 ? -11.206 13.020 -10.956 1.00 94.50 256 VAL A C 1
ATOM 2087 O O . VAL A 1 256 ? -11.754 11.999 -11.367 1.00 94.50 256 VAL A O 1
ATOM 2090 N N . LEU A 1 257 ? -11.646 13.696 -9.884 1.00 92.56 257 LEU A N 1
ATOM 2091 C CA . LEU A 1 257 ? -12.715 13.203 -8.996 1.00 92.56 257 LEU A CA 1
ATOM 2092 C C . LEU A 1 257 ? -14.101 13.239 -9.624 1.00 92.56 257 LEU A C 1
ATOM 2094 O O . LEU A 1 257 ? -14.867 12.298 -9.449 1.00 92.56 257 LEU A O 1
ATOM 2098 N N . GLY A 1 258 ? -14.418 14.333 -10.306 1.00 91.06 258 GLY A N 1
ATOM 2099 C CA . GLY A 1 258 ? -15.770 14.609 -10.765 1.00 91.06 258 GLY A CA 1
ATOM 2100 C C . GLY A 1 258 ? -15.946 16.065 -11.165 1.00 91.06 258 GLY A C 1
ATOM 2101 O O . GLY A 1 258 ? -14.983 16.841 -11.227 1.00 91.06 258 GLY A O 1
ATOM 2102 N N . LYS A 1 259 ? -17.196 16.431 -11.441 1.00 92.12 259 LYS A N 1
ATOM 2103 C CA . LYS A 1 259 ? -17.587 17.814 -11.711 1.00 92.12 259 LYS A CA 1
ATOM 2104 C C . LYS A 1 259 ? -17.588 18.602 -10.409 1.00 92.12 259 LYS A C 1
ATOM 2106 O O . LYS A 1 259 ? -17.976 18.093 -9.364 1.00 92.12 259 LYS A O 1
ATOM 2111 N N . TYR A 1 260 ? -17.155 19.852 -10.477 1.00 94.38 260 TYR A N 1
ATOM 2112 C CA . TYR A 1 260 ? -17.152 20.737 -9.323 1.00 94.38 260 TYR A CA 1
ATOM 2113 C C . TYR A 1 260 ? -17.444 22.172 -9.747 1.00 94.38 260 TYR A C 1
ATOM 2115 O O . TYR A 1 260 ? -17.126 22.579 -10.869 1.00 94.38 260 TYR A O 1
ATOM 2123 N N . SER A 1 261 ? -18.021 22.937 -8.831 1.00 94.38 261 SER A N 1
ATOM 2124 C CA . SER A 1 261 ? -18.218 24.378 -8.948 1.00 94.38 261 SER A CA 1
ATOM 2125 C C . SER A 1 261 ? -17.476 25.069 -7.805 1.00 94.38 261 SER A C 1
ATOM 2127 O O . SER A 1 261 ? -17.332 24.519 -6.712 1.00 94.38 261 SER A O 1
ATOM 2129 N N . ILE A 1 262 ? -16.944 26.260 -8.067 1.00 95.25 262 ILE A N 1
ATOM 2130 C CA . ILE A 1 262 ? -16.255 27.063 -7.056 1.00 95.25 262 ILE A CA 1
ATOM 2131 C C . ILE A 1 262 ? -16.733 28.501 -7.115 1.00 95.25 262 ILE A C 1
ATOM 2133 O O . ILE A 1 262 ? -17.032 29.035 -8.183 1.00 95.25 262 ILE A O 1
ATOM 2137 N N . LYS A 1 263 ? -16.755 29.133 -5.948 1.00 93.88 263 LYS A N 1
ATOM 2138 C CA . LYS A 1 263 ? -16.957 30.562 -5.778 1.00 93.88 263 LYS A CA 1
ATOM 2139 C C . LYS A 1 263 ? -15.803 31.115 -4.958 1.00 93.88 263 LYS A C 1
ATOM 2141 O O . LYS A 1 263 ? -15.595 30.717 -3.810 1.00 93.88 263 LYS A O 1
ATOM 2146 N N . GLU A 1 264 ? -15.062 32.036 -5.558 1.00 90.44 264 GLU A N 1
ATOM 2147 C CA . GLU A 1 264 ? -13.959 32.717 -4.891 1.00 90.44 264 GLU A CA 1
ATOM 2148 C C . GLU A 1 264 ? -14.492 33.820 -3.967 1.00 90.44 264 GLU A C 1
ATOM 2150 O O . GLU A 1 264 ? -15.382 34.598 -4.321 1.00 90.44 264 GLU A O 1
ATOM 2155 N N . LYS A 1 265 ? -13.945 33.869 -2.755 1.00 84.06 265 LYS A N 1
ATOM 2156 C CA . LYS A 1 265 ? -14.017 34.985 -1.808 1.00 84.06 265 LYS A CA 1
ATOM 2157 C C . LYS A 1 265 ? -12.587 35.496 -1.589 1.00 84.06 265 LYS A C 1
ATOM 2159 O O . LYS A 1 265 ? -11.637 34.805 -1.939 1.00 84.06 265 LYS A O 1
ATOM 2164 N N . GLN A 1 266 ? -12.421 36.687 -1.004 1.00 76.38 266 GLN A N 1
ATOM 2165 C CA . GLN A 1 266 ? -11.116 37.373 -0.912 1.00 76.38 266 GLN A CA 1
ATOM 2166 C C . GLN A 1 266 ? -9.946 36.478 -0.446 1.00 76.38 266 GLN A C 1
ATOM 2168 O O . GLN A 1 266 ? -8.875 36.550 -1.038 1.00 76.38 266 GLN A O 1
ATOM 2173 N N . GLU A 1 267 ? -10.149 35.611 0.554 1.00 82.31 267 GLU A N 1
ATOM 2174 C CA . GLU A 1 267 ? -9.100 34.724 1.104 1.00 82.31 267 GLU A CA 1
ATOM 2175 C C . GLU A 1 267 ? -9.516 33.243 1.187 1.00 82.31 267 GLU A C 1
ATOM 2177 O O . GLU A 1 267 ? -8.817 32.404 1.767 1.00 82.31 267 GLU A O 1
ATOM 2182 N N . SER A 1 268 ? -10.672 32.892 0.621 1.00 89.75 268 SER A N 1
ATOM 2183 C CA . SER A 1 268 ? -11.192 31.529 0.678 1.00 89.75 268 SER A CA 1
ATOM 2184 C C . SER A 1 268 ? -11.953 31.142 -0.577 1.00 89.75 268 SER A C 1
ATOM 2186 O O . SER A 1 268 ? -12.501 31.978 -1.290 1.00 89.75 268 SER A O 1
ATOM 2188 N N . ILE A 1 269 ? -12.002 29.844 -0.846 1.00 94.19 269 ILE A N 1
ATOM 2189 C CA . ILE A 1 269 ? -12.831 29.276 -1.906 1.00 94.19 269 ILE A CA 1
ATOM 2190 C C . ILE A 1 269 ? -13.858 28.377 -1.248 1.00 94.19 269 ILE A C 1
ATOM 2192 O O . ILE A 1 269 ? -13.511 27.544 -0.415 1.00 94.19 269 ILE A O 1
ATOM 2196 N N . ILE A 1 270 ? -15.116 28.539 -1.636 1.00 95.38 270 ILE A N 1
ATOM 2197 C CA . ILE A 1 270 ? -16.183 27.607 -1.279 1.00 95.38 270 ILE A CA 1
ATOM 2198 C C . ILE A 1 270 ? -16.616 26.926 -2.566 1.00 95.38 270 ILE A C 1
ATOM 2200 O O . ILE A 1 270 ? -16.730 27.583 -3.602 1.00 95.38 270 ILE A O 1
ATOM 2204 N N . GLY A 1 271 ? -16.840 25.621 -2.513 1.00 95.06 271 GLY A N 1
ATOM 2205 C CA . GLY A 1 271 ? -17.262 24.876 -3.683 1.00 95.06 271 GLY A CA 1
ATOM 2206 C C . GLY A 1 271 ? -18.121 23.672 -3.362 1.00 95.06 271 GLY A C 1
ATOM 2207 O O . GLY A 1 271 ? -18.277 23.264 -2.209 1.00 95.06 271 GLY A O 1
ATOM 2208 N N . GLU A 1 272 ? -18.672 23.123 -4.433 1.00 96.25 272 GLU A N 1
ATOM 2209 C CA . GLU A 1 272 ? -19.469 21.907 -4.447 1.00 96.25 272 GLU A CA 1
ATOM 2210 C C . GLU A 1 272 ? -18.793 20.901 -5.373 1.00 96.25 272 GLU A C 1
ATOM 2212 O O . GLU A 1 272 ? -18.329 21.254 -6.460 1.00 96.25 272 GLU A O 1
ATOM 2217 N N . LEU A 1 273 ? -18.705 19.652 -4.929 1.00 95.06 273 LEU A N 1
ATOM 2218 C CA . LEU A 1 273 ? -18.125 18.541 -5.670 1.00 95.06 273 LEU A CA 1
ATOM 2219 C C . LEU A 1 273 ? -19.188 17.463 -5.859 1.00 95.06 273 LEU A C 1
ATOM 2221 O O . LEU A 1 273 ? -19.712 16.940 -4.879 1.00 95.06 273 LEU A O 1
ATOM 2225 N N . GLU A 1 274 ? -19.448 17.095 -7.108 1.00 93.88 274 GLU A N 1
ATOM 2226 C CA . GLU A 1 274 ? -20.234 15.913 -7.436 1.00 93.88 274 GLU A CA 1
ATOM 2227 C C . GLU A 1 274 ? -19.328 14.676 -7.381 1.00 93.88 274 GLU A C 1
ATOM 2229 O O . GLU A 1 274 ? -18.356 14.560 -8.136 1.00 93.88 274 GLU A O 1
ATOM 2234 N N . PHE A 1 275 ? -19.655 13.729 -6.506 1.00 91.75 275 PHE A N 1
ATOM 2235 C CA . PHE A 1 275 ? -18.995 12.432 -6.429 1.00 91.75 275 PHE A CA 1
ATOM 2236 C C . PHE A 1 275 ? -20.050 11.336 -6.289 1.00 91.75 275 PHE A C 1
ATOM 2238 O O . PHE A 1 275 ? -20.821 11.326 -5.337 1.00 91.75 275 PHE A O 1
ATOM 2245 N N . LYS A 1 276 ? -20.091 10.407 -7.254 1.00 87.06 276 LYS A N 1
ATOM 2246 C CA . LYS A 1 276 ? -21.072 9.305 -7.303 1.00 87.06 276 LYS A CA 1
ATOM 2247 C C . LYS A 1 276 ? -22.537 9.756 -7.160 1.00 87.06 276 LYS A C 1
ATOM 2249 O O . LYS A 1 276 ? -23.309 9.115 -6.461 1.00 87.06 276 LYS A O 1
ATOM 2254 N N . HIS A 1 277 ? -22.912 10.827 -7.862 1.00 86.25 277 HIS A N 1
ATOM 2255 C CA . HIS A 1 277 ? -24.263 11.414 -7.854 1.00 86.25 277 HIS A CA 1
ATOM 2256 C C . HIS A 1 277 ? -24.692 12.076 -6.536 1.00 86.25 277 HIS A C 1
ATOM 2258 O O . HIS A 1 277 ? -25.837 12.502 -6.420 1.00 86.25 277 HIS A O 1
ATOM 2264 N N . GLU A 1 278 ? -23.779 12.229 -5.576 1.00 90.19 278 GLU A N 1
ATOM 2265 C CA . GLU A 1 278 ? -23.982 13.053 -4.387 1.00 90.19 278 GLU A CA 1
ATOM 2266 C C . GLU A 1 278 ? -23.142 14.329 -4.466 1.00 90.19 278 GLU A C 1
ATOM 2268 O O . GLU A 1 278 ? -22.072 14.355 -5.082 1.00 90.19 278 GLU A O 1
ATOM 2273 N N . ILE A 1 279 ? -23.643 15.398 -3.845 1.00 93.88 279 ILE A N 1
ATOM 2274 C CA . ILE A 1 279 ? -22.986 16.704 -3.808 1.00 93.88 279 ILE A CA 1
ATOM 2275 C C . ILE A 1 279 ? -22.393 16.919 -2.421 1.00 93.88 279 ILE A C 1
ATOM 2277 O O . ILE A 1 279 ? -23.089 16.834 -1.411 1.00 93.88 279 ILE A O 1
ATOM 2281 N N . TYR A 1 280 ? -21.106 17.252 -2.390 1.00 94.69 280 TYR A N 1
ATOM 2282 C CA . TYR A 1 280 ? -20.361 17.526 -1.170 1.00 94.69 280 TYR A CA 1
ATOM 2283 C C . TYR A 1 280 ? -19.842 18.954 -1.162 1.00 94.69 280 TYR A C 1
ATOM 2285 O O . TYR A 1 280 ? -19.254 19.423 -2.139 1.00 94.69 280 TYR A O 1
ATOM 2293 N N . HIS A 1 281 ? -20.006 19.632 -0.031 1.00 95.44 281 HIS A N 1
ATOM 2294 C CA . HIS A 1 281 ? -19.492 20.982 0.151 1.00 95.44 281 HIS A CA 1
ATOM 2295 C C . HIS A 1 281 ? -18.044 20.951 0.636 1.00 95.44 281 HIS A C 1
ATOM 2297 O O . HIS A 1 281 ? -17.666 20.138 1.486 1.00 95.44 281 HIS A O 1
ATOM 2303 N N . PHE A 1 282 ? -17.234 21.881 0.139 1.00 95.94 282 PHE A N 1
ATOM 2304 C CA . PHE A 1 282 ? -15.872 22.079 0.615 1.00 95.94 282 PHE A CA 1
ATOM 2305 C C . PHE A 1 282 ? -15.509 23.560 0.744 1.00 95.94 282 PHE A C 1
ATOM 2307 O O . PHE A 1 282 ? -16.060 24.432 0.074 1.00 95.94 282 PHE A O 1
ATOM 2314 N N . GLU A 1 283 ? -14.538 23.828 1.611 1.00 95.88 283 GLU A N 1
ATOM 2315 C CA . GLU A 1 283 ? -13.940 25.138 1.841 1.00 95.88 283 GLU A CA 1
ATOM 2316 C C . GLU A 1 283 ? -12.413 25.029 1.758 1.00 95.88 283 GLU A C 1
ATOM 2318 O O . GLU A 1 283 ? -11.807 24.103 2.301 1.00 95.88 283 GLU A O 1
ATOM 2323 N N . ILE A 1 284 ? -11.777 26.002 1.113 1.00 95.31 284 ILE A N 1
ATOM 2324 C CA . ILE A 1 284 ? -10.326 26.165 1.060 1.00 95.31 284 ILE A CA 1
ATOM 2325 C C . ILE A 1 284 ? -9.981 27.509 1.678 1.00 95.31 284 ILE A C 1
ATOM 2327 O O . ILE A 1 284 ? -10.543 28.529 1.288 1.00 95.31 284 ILE A O 1
ATOM 2331 N N . ARG A 1 285 ? -9.024 27.516 2.602 1.00 94.38 285 ARG A N 1
ATOM 2332 C CA . ARG A 1 285 ? -8.418 28.737 3.142 1.00 94.38 285 ARG A CA 1
ATOM 2333 C C . ARG A 1 285 ? -6.945 28.754 2.791 1.00 94.38 285 ARG A C 1
ATOM 2335 O O . ARG A 1 285 ? -6.241 27.795 3.111 1.00 94.38 285 ARG A O 1
ATOM 2342 N N . PHE A 1 286 ? -6.492 29.818 2.144 1.00 92.31 286 PHE A N 1
ATOM 2343 C CA . PHE A 1 286 ? -5.087 29.970 1.781 1.00 92.31 286 PHE A CA 1
ATOM 2344 C C . PHE A 1 286 ? -4.292 30.593 2.929 1.00 92.31 286 PHE A C 1
ATOM 2346 O O . PHE A 1 286 ? -4.822 31.359 3.733 1.00 92.31 286 PHE A O 1
ATOM 2353 N N . GLY A 1 287 ? -3.021 30.215 3.034 1.00 88.44 287 GLY A N 1
ATOM 2354 C CA . GLY A 1 287 ? -2.053 30.877 3.894 1.00 88.44 287 GLY A CA 1
ATOM 2355 C C . GLY A 1 287 ? -1.514 32.153 3.246 1.00 88.44 287 GLY A C 1
ATOM 2356 O O . GLY A 1 287 ? -2.063 32.671 2.277 1.00 88.44 287 GLY A O 1
ATOM 2357 N N . LYS A 1 288 ? -0.387 32.650 3.769 1.00 83.75 288 LYS A N 1
ATOM 2358 C CA . LYS A 1 288 ? 0.327 33.794 3.170 1.00 83.75 288 LYS A CA 1
ATOM 2359 C C . LYS A 1 288 ? 0.845 33.480 1.762 1.00 83.75 288 LYS A C 1
ATOM 2361 O O . LYS A 1 288 ? 0.896 34.364 0.916 1.00 83.75 288 LYS A O 1
ATOM 2366 N N . ASP A 1 289 ? 1.246 32.231 1.542 1.00 85.25 289 ASP A N 1
ATOM 2367 C CA . ASP A 1 289 ? 1.582 31.682 0.231 1.00 85.25 289 ASP A CA 1
ATOM 2368 C C . ASP A 1 289 ? 0.367 30.902 -0.295 1.00 85.25 289 ASP A C 1
ATOM 2370 O O . ASP A 1 289 ? -0.250 30.144 0.452 1.00 85.25 289 ASP A O 1
ATOM 2374 N N . LYS A 1 290 ? 0.032 31.053 -1.581 1.00 82.62 290 LYS A N 1
ATOM 2375 C CA . LYS A 1 290 ? -1.053 30.294 -2.229 1.00 82.62 290 LYS A CA 1
ATOM 2376 C C . LYS A 1 290 ? -0.779 28.784 -2.272 1.00 82.62 290 LYS A C 1
ATOM 2378 O O . LYS A 1 290 ? -1.717 28.001 -2.408 1.00 82.62 290 LYS A O 1
ATOM 2383 N N . ASN A 1 291 ? 0.482 28.376 -2.135 1.00 90.00 291 ASN A N 1
ATOM 2384 C CA . ASN A 1 291 ? 0.892 26.974 -2.026 1.00 90.00 291 ASN A CA 1
ATOM 2385 C C . ASN A 1 291 ? 0.693 26.393 -0.616 1.00 90.00 291 ASN A C 1
ATOM 2387 O O . ASN A 1 291 ? 0.817 25.178 -0.432 1.00 90.00 291 ASN A O 1
ATOM 2391 N N . ASP A 1 292 ? 0.376 27.241 0.365 1.00 94.19 292 ASP A N 1
ATOM 2392 C CA . ASP A 1 292 ? -0.036 26.844 1.704 1.00 94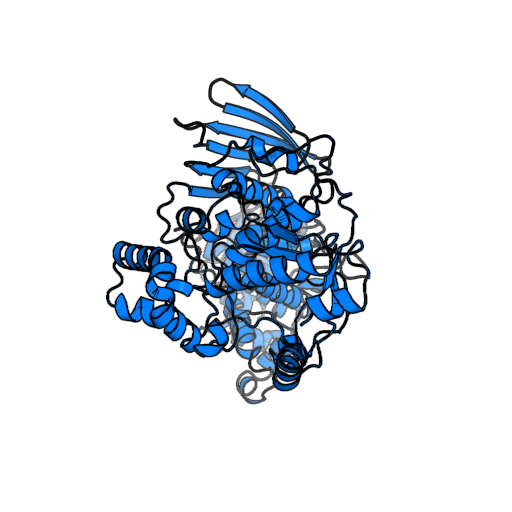.19 292 ASP A CA 1
ATOM 2393 C C . ASP A 1 292 ? -1.559 26.952 1.787 1.00 94.19 292 ASP A C 1
ATOM 2395 O O . ASP A 1 292 ? -2.131 28.022 1.585 1.00 94.19 292 ASP A O 1
ATOM 2399 N N . PHE A 1 293 ? -2.251 25.858 2.095 1.00 94.69 293 PHE A N 1
ATOM 2400 C CA . PHE A 1 293 ? -3.707 25.891 2.195 1.00 94.69 293 PHE A CA 1
ATOM 2401 C C . PHE A 1 293 ? -4.256 24.865 3.179 1.00 94.69 293 PHE A C 1
ATOM 2403 O O . PHE A 1 293 ? -3.677 23.809 3.431 1.00 94.69 293 PHE A O 1
ATOM 2410 N N . THR A 1 294 ? -5.426 25.183 3.722 1.00 95.88 294 THR A N 1
ATOM 2411 C CA . THR A 1 294 ? -6.263 24.259 4.481 1.00 95.88 294 THR A CA 1
ATOM 2412 C C . THR A 1 294 ? -7.488 23.925 3.648 1.00 95.88 294 THR A C 1
ATOM 2414 O O . THR A 1 294 ? -8.266 24.818 3.323 1.00 95.88 294 THR A O 1
ATOM 2417 N N . PHE A 1 295 ? -7.676 22.650 3.322 1.00 95.94 295 PHE A N 1
ATOM 2418 C CA . PHE A 1 295 ? -8.867 22.150 2.640 1.00 95.94 295 PHE A CA 1
ATOM 2419 C C . PHE A 1 295 ? -9.768 21.447 3.655 1.00 95.94 295 PHE A C 1
ATOM 2421 O O . PHE A 1 295 ? -9.307 20.614 4.433 1.00 95.94 295 PHE A O 1
ATOM 2428 N N . THR A 1 296 ? -11.047 21.803 3.662 1.00 95.75 296 THR A N 1
ATOM 2429 C CA . THR A 1 296 ? -12.080 21.260 4.543 1.00 95.75 296 THR A CA 1
ATOM 2430 C C . THR A 1 296 ? -13.219 20.713 3.695 1.00 95.75 296 THR A C 1
ATOM 2432 O O . THR A 1 296 ? -13.788 21.445 2.897 1.00 95.75 296 THR A O 1
ATOM 2435 N N . LEU A 1 297 ? -13.572 19.451 3.898 1.00 95.12 297 LEU A N 1
ATOM 2436 C CA . LEU A 1 297 ? -14.680 18.758 3.256 1.00 95.12 297 LEU A CA 1
ATOM 2437 C C . LEU A 1 297 ? -15.761 18.440 4.288 1.00 95.12 297 LEU A C 1
ATOM 2439 O O . LEU A 1 297 ? -15.444 17.971 5.383 1.00 95.12 297 LEU A O 1
ATOM 2443 N N . TYR A 1 298 ? -17.016 18.652 3.907 1.00 93.00 298 TYR A N 1
ATOM 2444 C CA . TYR A 1 298 ? -18.200 18.275 4.671 1.00 93.00 298 TYR A CA 1
ATOM 2445 C C . TYR A 1 298 ? -18.869 17.085 3.977 1.00 93.00 298 TYR A C 1
ATOM 2447 O O . TYR A 1 298 ? -19.557 17.259 2.973 1.00 93.00 298 TYR A O 1
ATOM 2455 N N . ASP A 1 299 ? -18.601 15.873 4.467 1.00 83.69 299 ASP A N 1
ATOM 2456 C CA . ASP A 1 299 ? -18.909 14.625 3.753 1.00 83.69 299 ASP A CA 1
ATOM 2457 C C . ASP A 1 299 ? -19.648 13.562 4.555 1.00 83.69 299 ASP A C 1
ATOM 2459 O O . ASP A 1 299 ? -19.872 12.477 4.024 1.00 83.69 299 ASP A O 1
ATOM 2463 N N . ASN A 1 300 ? -19.986 13.830 5.819 1.00 79.94 300 ASN A N 1
ATOM 2464 C CA . ASN A 1 300 ? -20.664 12.858 6.685 1.00 79.94 300 ASN A CA 1
ATOM 2465 C C . ASN A 1 300 ? -19.983 11.472 6.672 1.00 79.94 300 ASN A C 1
ATOM 2467 O O . ASN A 1 300 ? -20.643 10.437 6.645 1.00 79.94 300 ASN A O 1
ATOM 2471 N N . ASN A 1 301 ? -18.644 11.463 6.684 1.00 71.50 301 ASN A N 1
ATOM 2472 C CA . ASN A 1 301 ? -17.802 10.268 6.690 1.00 71.50 301 ASN A CA 1
ATOM 2473 C C . ASN A 1 301 ? -17.821 9.450 5.387 1.00 71.50 301 ASN A C 1
ATOM 2475 O O . ASN A 1 301 ? -17.695 8.228 5.432 1.00 71.50 301 ASN A O 1
ATOM 2479 N N . ASN A 1 302 ? -17.908 10.086 4.213 1.00 81.25 302 ASN A N 1
ATOM 2480 C CA . ASN A 1 302 ? -17.696 9.377 2.950 1.00 81.25 302 ASN A CA 1
ATOM 2481 C C . ASN A 1 302 ? -16.224 8.959 2.785 1.00 81.25 302 ASN A C 1
ATOM 2483 O O . ASN A 1 302 ? -15.379 9.675 2.239 1.00 81.25 302 ASN A O 1
ATOM 2487 N N . ILE A 1 303 ? -15.912 7.741 3.220 1.00 75.69 303 ILE A N 1
ATOM 2488 C CA . ILE A 1 303 ? -14.537 7.244 3.229 1.00 75.69 303 ILE A CA 1
ATOM 2489 C C . ILE A 1 303 ? -13.964 7.102 1.814 1.00 75.69 303 ILE A C 1
ATOM 2491 O O . ILE A 1 303 ? -12.802 7.443 1.593 1.00 75.69 303 ILE A O 1
ATOM 2495 N N . GLN A 1 304 ? -14.742 6.652 0.826 1.00 82.31 304 GLN A N 1
ATOM 2496 C CA . GLN A 1 304 ? -14.217 6.544 -0.539 1.00 82.31 304 GLN A CA 1
ATOM 2497 C C . GLN A 1 304 ? -13.774 7.910 -1.073 1.00 82.31 304 GLN A C 1
ATOM 2499 O O . GLN A 1 304 ? -12.694 8.021 -1.658 1.00 82.31 304 GLN A O 1
ATOM 2504 N N . LEU A 1 305 ? -14.569 8.953 -0.832 1.00 89.06 305 LEU A N 1
ATOM 2505 C CA . LEU A 1 305 ? -14.226 10.316 -1.211 1.00 89.06 305 LEU A CA 1
ATOM 2506 C C . LEU A 1 305 ? -12.969 10.801 -0.470 1.00 89.06 305 LEU A C 1
ATOM 2508 O O . LEU A 1 305 ? -12.042 11.291 -1.120 1.00 89.06 305 LEU A O 1
ATOM 2512 N N . ARG A 1 306 ? -12.877 10.589 0.853 1.00 88.19 306 ARG A N 1
ATOM 2513 C CA . ARG A 1 306 ? -11.672 10.901 1.656 1.00 88.19 306 ARG A CA 1
ATOM 2514 C C . ARG A 1 306 ? -10.424 10.200 1.116 1.00 88.19 306 ARG A C 1
ATOM 2516 O O . ARG A 1 306 ? -9.392 10.847 0.931 1.00 88.19 306 ARG A O 1
ATOM 2523 N N . TYR A 1 307 ? -10.528 8.912 0.788 1.00 86.62 307 TYR A N 1
ATOM 2524 C CA . TYR A 1 307 ? -9.439 8.100 0.240 1.00 86.62 307 TYR A CA 1
ATOM 2525 C C . TYR A 1 307 ? -8.891 8.683 -1.071 1.00 86.62 307 TYR A C 1
ATOM 2527 O O . TYR A 1 307 ? -7.674 8.830 -1.232 1.00 86.62 307 TYR A O 1
ATOM 2535 N N . TYR A 1 308 ? -9.767 9.060 -2.009 1.00 92.00 308 TYR A N 1
ATOM 2536 C CA . TYR A 1 308 ? -9.335 9.643 -3.282 1.00 92.00 308 TYR A CA 1
ATOM 2537 C C . TYR A 1 308 ? -8.851 11.089 -3.143 1.00 92.00 308 TYR A C 1
ATOM 2539 O O . TYR A 1 308 ? -7.843 11.451 -3.756 1.00 92.00 308 TYR A O 1
ATOM 2547 N N . LEU A 1 309 ? -9.499 11.901 -2.303 1.00 93.44 309 LEU A N 1
ATOM 2548 C CA . LEU A 1 309 ? -9.048 13.264 -2.014 1.00 93.44 309 LEU A CA 1
ATOM 2549 C C . LEU A 1 309 ? -7.654 13.270 -1.403 1.00 93.44 309 LEU A C 1
ATOM 2551 O O . LEU A 1 309 ? -6.808 14.041 -1.838 1.00 93.44 309 LEU A O 1
ATOM 2555 N N . ARG A 1 310 ? -7.357 12.364 -0.471 1.00 91.69 310 ARG A N 1
ATOM 2556 C CA . ARG A 1 310 ? -6.017 12.221 0.110 1.00 91.69 310 ARG A CA 1
ATOM 2557 C C . ARG A 1 310 ? -4.945 11.976 -0.951 1.00 91.69 310 ARG A C 1
ATOM 2559 O O . ARG A 1 310 ? -3.890 12.604 -0.927 1.00 91.69 310 ARG A O 1
ATOM 2566 N N . ARG A 1 311 ? -5.231 11.104 -1.922 1.00 93.50 311 ARG A N 1
ATOM 2567 C CA . ARG A 1 311 ? -4.334 10.809 -3.054 1.00 93.50 311 ARG A CA 1
ATOM 2568 C C . ARG A 1 311 ? -4.150 12.019 -3.967 1.00 93.50 311 ARG A C 1
ATOM 2570 O O . ARG A 1 311 ? -3.038 12.267 -4.431 1.00 93.50 311 ARG A O 1
ATOM 2577 N N . ILE A 1 312 ? -5.210 12.793 -4.193 1.00 95.81 312 ILE A N 1
ATOM 2578 C CA . ILE A 1 312 ? -5.129 14.066 -4.920 1.00 95.81 312 ILE A CA 1
ATOM 2579 C C . ILE A 1 312 ? -4.291 15.078 -4.160 1.00 95.81 312 ILE A C 1
ATOM 2581 O O . ILE A 1 312 ? -3.401 15.667 -4.755 1.00 95.81 312 ILE A O 1
ATOM 2585 N N . ILE A 1 313 ? -4.498 15.227 -2.855 1.00 95.69 313 ILE A N 1
ATOM 2586 C CA . ILE A 1 313 ? -3.716 16.129 -2.011 1.00 95.69 313 ILE A CA 1
ATOM 2587 C C . ILE A 1 313 ? -2.237 15.734 -2.026 1.00 95.69 313 ILE A C 1
ATOM 2589 O O . ILE A 1 313 ? -1.385 16.596 -2.215 1.00 95.69 313 ILE A O 1
ATOM 2593 N N . ASN A 1 314 ? -1.917 14.441 -1.947 1.00 94.62 314 ASN A N 1
ATOM 2594 C CA . ASN A 1 314 ? -0.545 13.953 -2.091 1.00 94.62 314 ASN A CA 1
ATOM 2595 C C . ASN A 1 314 ? 0.055 14.296 -3.465 1.00 94.62 314 ASN A C 1
ATOM 2597 O O . ASN A 1 314 ? 1.219 14.684 -3.555 1.00 94.62 314 ASN A O 1
ATOM 2601 N N . LYS A 1 315 ? -0.715 14.174 -4.553 1.00 95.31 315 LYS A N 1
ATOM 2602 C CA . LYS A 1 315 ? -0.258 14.601 -5.883 1.00 95.31 315 LYS A CA 1
ATOM 2603 C C . LYS A 1 315 ? -0.074 16.114 -5.964 1.00 95.31 315 LYS A C 1
ATOM 2605 O O . LYS A 1 315 ? 0.941 16.559 -6.478 1.00 95.31 315 LYS A O 1
ATOM 2610 N N . THR A 1 316 ? -1.014 16.896 -5.456 1.00 95.75 316 THR A N 1
ATOM 2611 C CA . THR A 1 316 ? -0.928 18.359 -5.405 1.00 95.75 316 THR A CA 1
ATOM 2612 C C . THR A 1 316 ? 0.316 18.801 -4.641 1.00 95.75 316 THR A C 1
ATOM 2614 O O . THR A 1 316 ? 1.074 19.635 -5.123 1.00 95.75 316 THR A O 1
ATOM 2617 N N . ALA A 1 317 ? 0.572 18.180 -3.490 1.00 95.38 317 ALA A N 1
ATOM 2618 C CA . ALA A 1 317 ? 1.703 18.509 -2.644 1.00 95.38 317 ALA A CA 1
ATOM 2619 C C . ALA A 1 317 ? 3.049 18.132 -3.281 1.00 95.38 317 ALA A C 1
ATOM 2621 O O . ALA A 1 317 ? 3.958 18.947 -3.241 1.00 95.38 317 ALA A O 1
ATOM 2622 N N . TYR A 1 318 ? 3.182 16.941 -3.881 1.00 95.38 318 TYR A N 1
ATOM 2623 C CA . TYR A 1 318 ? 4.490 16.366 -4.244 1.00 95.38 318 TYR A CA 1
ATOM 2624 C C . TYR A 1 318 ? 4.726 16.136 -5.750 1.00 95.38 318 TYR A C 1
ATOM 2626 O O . TYR A 1 318 ? 5.740 15.549 -6.130 1.00 95.38 318 TYR A O 1
ATOM 2634 N N . CYS A 1 319 ? 3.796 16.485 -6.644 1.00 95.44 319 CYS A N 1
ATOM 2635 C CA . CYS A 1 319 ? 3.962 16.190 -8.071 1.00 95.44 319 CYS A CA 1
ATOM 2636 C C . CYS A 1 319 ? 5.086 17.024 -8.697 1.00 95.44 319 CYS A C 1
ATOM 2638 O O . CYS A 1 319 ? 4.946 18.222 -8.889 1.00 95.44 319 CYS A O 1
ATOM 2640 N N . ILE A 1 320 ? 6.145 16.350 -9.141 1.00 94.81 320 ILE A N 1
ATOM 2641 C CA . ILE A 1 320 ? 7.270 16.939 -9.890 1.00 94.81 320 ILE A CA 1
ATOM 2642 C C . ILE A 1 320 ? 7.239 16.581 -11.384 1.00 94.81 320 ILE A C 1
ATOM 2644 O O . ILE A 1 320 ? 8.278 16.489 -12.031 1.00 94.81 320 ILE A O 1
ATOM 2648 N N . ASN A 1 321 ? 6.050 16.277 -11.912 1.00 95.62 321 ASN A N 1
ATOM 2649 C CA . ASN A 1 321 ? 5.841 15.890 -13.308 1.00 95.62 321 ASN A CA 1
ATOM 2650 C C . ASN A 1 321 ? 6.579 14.597 -13.735 1.00 95.62 321 ASN A C 1
ATOM 2652 O O . ASN A 1 321 ? 6.936 14.458 -14.891 1.00 95.62 321 ASN A O 1
ATOM 2656 N N . CYS A 1 322 ? 6.759 13.605 -12.848 1.00 94.38 322 CYS A N 1
ATOM 2657 C CA . CYS A 1 322 ? 7.498 12.352 -13.140 1.00 94.38 322 CYS A CA 1
ATOM 2658 C C . CYS A 1 322 ? 6.857 11.395 -14.173 1.00 94.38 322 CYS A C 1
ATOM 2660 O O . CYS A 1 322 ? 7.386 10.312 -14.415 1.00 94.38 322 CYS A O 1
ATOM 2662 N N . GLU A 1 323 ? 5.701 11.761 -14.736 1.00 93.88 323 GLU A N 1
ATOM 2663 C CA . GLU A 1 323 ? 5.012 11.097 -15.860 1.00 93.88 323 GLU A CA 1
ATOM 2664 C C . GLU A 1 323 ? 4.467 9.681 -15.620 1.00 93.88 323 GLU A C 1
ATOM 2666 O O . GLU A 1 323 ? 3.632 9.207 -16.385 1.00 93.88 323 GLU A O 1
ATOM 2671 N N . ALA A 1 324 ? 4.853 9.014 -14.533 1.00 93.25 324 ALA A N 1
ATOM 2672 C CA . ALA A 1 324 ? 4.466 7.628 -14.272 1.00 93.25 324 ALA A CA 1
ATOM 2673 C C . ALA A 1 324 ? 2.942 7.401 -14.252 1.00 93.25 324 ALA A C 1
ATOM 2675 O O . ALA A 1 324 ? 2.462 6.407 -14.782 1.00 93.25 324 ALA A O 1
ATOM 2676 N N . CYS A 1 325 ? 2.169 8.328 -13.677 1.00 93.38 325 CYS A N 1
ATOM 2677 C CA . CYS A 1 325 ? 0.708 8.214 -13.624 1.00 93.38 325 CYS A CA 1
ATOM 2678 C C . CYS A 1 325 ? 0.000 8.484 -14.962 1.00 93.38 325 CYS A C 1
ATOM 2680 O O . CYS A 1 325 ? -1.183 8.175 -15.077 1.00 93.38 325 CYS A O 1
ATOM 2682 N N . GLU A 1 326 ? 0.685 9.076 -15.947 1.00 92.19 326 GLU A N 1
ATOM 2683 C CA . GLU A 1 326 ? 0.115 9.365 -17.271 1.00 92.19 326 GLU A CA 1
ATOM 2684 C C . GLU A 1 326 ? -0.219 8.072 -18.025 1.00 92.19 326 GLU A C 1
ATOM 2686 O O . GLU A 1 326 ? -1.272 7.966 -18.653 1.00 92.19 326 GLU A O 1
ATOM 2691 N N . LEU A 1 327 ? 0.643 7.057 -17.882 1.00 88.12 327 LEU A N 1
ATOM 2692 C CA . LEU A 1 327 ? 0.488 5.737 -18.504 1.00 88.12 327 LEU A CA 1
ATOM 2693 C C . LEU A 1 327 ? -0.795 5.008 -18.090 1.00 88.12 327 LEU A C 1
ATOM 2695 O O . LEU A 1 327 ? -1.289 4.146 -18.811 1.00 88.12 327 LEU A O 1
ATOM 2699 N N . GLU A 1 328 ? -1.326 5.353 -16.923 1.00 88.75 328 GLU A N 1
ATOM 2700 C CA . GLU A 1 328 ? -2.471 4.681 -16.314 1.00 88.75 328 GLU A CA 1
ATOM 2701 C C . GLU A 1 328 ? -3.804 5.282 -16.770 1.00 88.75 328 GLU A C 1
ATOM 2703 O O . GLU A 1 328 ? -4.869 4.754 -16.446 1.00 88.75 328 GLU A O 1
ATOM 2708 N N . CYS A 1 329 ? -3.766 6.390 -17.521 1.00 90.12 329 CYS A N 1
ATOM 2709 C CA . CYS A 1 329 ? -4.951 7.034 -18.065 1.00 90.12 329 CYS A CA 1
ATOM 2710 C C . CYS A 1 329 ? -5.428 6.310 -19.339 1.00 90.12 329 CYS A C 1
ATOM 2712 O O . CYS A 1 329 ? -4.808 6.451 -20.395 1.00 90.12 329 CYS A O 1
ATOM 2714 N N . PRO A 1 330 ? -6.559 5.577 -19.296 1.00 86.00 330 PRO A N 1
ATOM 2715 C CA . PRO A 1 330 ? -7.004 4.773 -20.434 1.00 86.00 330 PRO A CA 1
ATOM 2716 C C . PRO A 1 330 ? -7.576 5.614 -21.583 1.00 86.00 330 PRO A C 1
ATOM 2718 O O . PRO A 1 330 ? -7.636 5.133 -22.708 1.00 86.00 330 PRO A O 1
ATOM 2721 N N . THR A 1 331 ? -8.016 6.845 -21.306 1.00 89.19 331 THR A N 1
ATOM 2722 C CA . THR A 1 331 ? -8.615 7.750 -22.301 1.00 89.19 331 THR A CA 1
ATOM 2723 C C . THR A 1 331 ? -7.634 8.790 -22.834 1.00 89.19 331 THR A C 1
ATOM 2725 O O . THR A 1 331 ? -7.997 9.585 -23.693 1.00 89.19 331 THR A O 1
ATOM 2728 N N . GLY A 1 332 ? -6.398 8.823 -22.317 1.00 88.56 332 GLY A N 1
ATOM 2729 C CA . GLY A 1 332 ? -5.428 9.868 -22.655 1.00 88.56 332 GLY A CA 1
ATOM 2730 C C . GLY A 1 332 ? -5.827 11.271 -22.179 1.00 88.56 332 GLY A C 1
ATOM 2731 O O . GLY A 1 332 ? -5.274 12.250 -22.662 1.00 88.56 332 GLY A O 1
ATOM 2732 N N . ALA A 1 333 ? -6.778 11.381 -21.244 1.00 92.81 333 ALA A N 1
ATOM 2733 C CA . ALA A 1 333 ? -7.217 12.657 -20.683 1.00 92.81 333 ALA A CA 1
ATOM 2734 C C . ALA A 1 333 ? -6.146 13.354 -19.830 1.00 92.81 333 ALA A C 1
ATOM 2736 O O . ALA A 1 333 ? -6.187 14.568 -19.667 1.00 92.81 333 ALA A O 1
ATOM 2737 N N . LEU A 1 334 ? -5.211 12.593 -19.257 1.00 94.12 334 LEU A N 1
ATOM 2738 C CA . LEU A 1 334 ? -4.133 13.117 -18.426 1.00 94.12 334 LEU A CA 1
ATOM 2739 C C . LEU A 1 334 ? -2.879 13.345 -19.274 1.00 94.12 334 LEU A C 1
ATOM 2741 O O . LEU A 1 334 ? -2.385 12.409 -19.896 1.00 94.12 334 LEU A O 1
ATOM 2745 N N . SER A 1 335 ? -2.335 14.558 -19.208 1.00 93.56 335 SER A N 1
ATOM 2746 C CA . SER A 1 335 ? -0.976 14.892 -19.635 1.00 93.56 335 SER A CA 1
ATOM 2747 C C . SER A 1 335 ? -0.197 15.399 -18.427 1.00 93.56 335 SER A C 1
ATOM 2749 O O . SER A 1 335 ? -0.708 16.217 -17.664 1.00 93.56 335 SER A O 1
ATOM 2751 N N . VAL A 1 336 ? 1.014 14.891 -18.199 1.00 94.06 336 VAL A N 1
ATOM 2752 C CA . VAL A 1 336 ? 1.841 15.268 -17.042 1.00 94.06 336 VAL A CA 1
ATOM 2753 C C . VAL A 1 336 ? 2.974 16.216 -17.434 1.00 94.06 336 VAL A C 1
ATOM 2755 O O . VAL A 1 336 ? 3.440 16.968 -16.581 1.00 94.06 336 VAL A O 1
ATOM 2758 N N . TYR A 1 337 ? 3.397 16.240 -18.696 1.00 92.06 337 TYR A N 1
ATOM 2759 C CA . TYR A 1 337 ? 4.494 17.083 -19.182 1.00 92.06 337 TYR A CA 1
ATOM 2760 C C . TYR A 1 337 ? 4.086 17.833 -20.465 1.00 92.06 337 TYR A C 1
ATOM 2762 O O . TYR A 1 337 ? 3.441 17.221 -21.318 1.00 92.06 337 TYR A O 1
ATOM 2770 N N . PRO A 1 338 ? 4.461 19.123 -20.648 1.00 90.31 338 PRO A N 1
ATOM 2771 C CA . PRO A 1 338 ? 5.319 19.954 -19.782 1.00 90.31 338 PRO A CA 1
ATOM 2772 C C . PRO A 1 338 ? 4.629 20.488 -18.518 1.00 90.31 338 PRO A C 1
ATOM 2774 O O . PRO A 1 338 ? 5.277 20.716 -17.499 1.00 90.31 338 PRO A O 1
ATOM 2777 N N . LYS A 1 339 ? 3.302 20.631 -18.544 1.00 93.31 339 LYS A N 1
ATOM 2778 C CA . LYS A 1 339 ? 2.478 20.974 -17.379 1.00 93.31 339 LYS A CA 1
ATOM 2779 C C . LYS A 1 339 ? 1.435 19.882 -17.185 1.00 93.31 339 LYS A C 1
ATOM 2781 O O . LYS A 1 339 ? 0.961 19.305 -18.159 1.00 93.31 339 LYS A O 1
ATOM 2786 N N . VAL A 1 340 ? 1.068 19.623 -15.931 1.00 95.69 340 VAL A N 1
ATOM 2787 C CA . VAL A 1 340 ? -0.047 18.721 -15.643 1.00 95.69 340 VAL A CA 1
ATOM 2788 C C . VAL A 1 340 ? -1.340 19.354 -16.152 1.00 95.69 340 VAL A C 1
ATOM 2790 O O . VAL A 1 340 ? -1.670 20.478 -15.772 1.00 95.69 340 VAL A O 1
ATOM 2793 N N . GLY A 1 341 ? -2.058 18.625 -16.998 1.00 95.12 341 GLY A N 1
ATOM 2794 C CA . GLY A 1 341 ? -3.347 19.010 -17.549 1.00 95.12 341 GLY A CA 1
ATOM 2795 C C . GLY A 1 341 ? -4.281 17.809 -17.629 1.00 95.12 341 GLY A C 1
ATOM 2796 O O . GLY A 1 341 ? -3.851 16.691 -17.921 1.00 95.12 341 GLY A O 1
ATOM 2797 N N . ILE A 1 342 ? -5.561 18.049 -17.350 1.00 95.94 342 ILE A N 1
ATOM 2798 C CA . ILE A 1 342 ? -6.620 17.048 -17.461 1.00 95.94 342 ILE A CA 1
ATOM 2799 C C . ILE A 1 342 ? -7.675 17.586 -18.420 1.00 95.94 342 ILE A C 1
ATOM 2801 O O . ILE A 1 342 ? -8.329 18.589 -18.136 1.00 95.94 342 ILE A O 1
ATOM 2805 N N . ASP A 1 343 ? -7.830 16.899 -19.544 1.00 94.62 343 ASP A N 1
ATOM 2806 C CA . ASP A 1 343 ? -8.898 17.121 -20.510 1.00 94.62 343 ASP A CA 1
ATOM 2807 C C . ASP A 1 343 ? -10.220 16.625 -19.901 1.00 94.62 343 ASP A C 1
ATOM 2809 O O . ASP A 1 343 ? -10.425 15.421 -19.710 1.00 94.62 343 ASP A O 1
ATOM 2813 N N . LYS A 1 344 ? -11.091 17.569 -19.523 1.00 93.81 344 LYS A N 1
ATOM 2814 C CA . LYS A 1 344 ? -12.353 17.285 -18.822 1.00 93.81 344 LYS A CA 1
ATOM 2815 C C .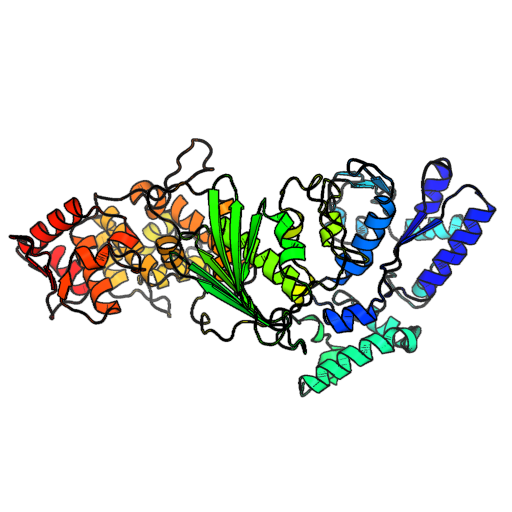 LYS A 1 344 ? -13.344 16.518 -19.698 1.00 93.81 344 LYS A C 1
ATOM 2817 O O . LYS A 1 344 ? -14.130 15.753 -19.152 1.00 93.81 344 LYS A O 1
ATOM 2822 N N . ASP A 1 345 ? -13.262 16.666 -21.018 1.00 93.50 345 ASP A N 1
ATOM 2823 C CA . ASP A 1 345 ? -14.174 16.015 -21.961 1.00 93.50 345 ASP A CA 1
ATOM 2824 C C . ASP A 1 345 ? -13.777 14.553 -22.205 1.00 93.50 345 ASP A C 1
ATOM 2826 O O . ASP A 1 345 ? -14.624 13.690 -22.433 1.00 93.50 345 ASP A O 1
ATOM 2830 N N . LYS A 1 346 ? -12.479 14.238 -22.102 1.00 93.31 346 LYS A N 1
ATOM 2831 C CA . LYS A 1 346 ? -11.967 12.858 -22.207 1.00 93.31 346 LYS A CA 1
ATOM 2832 C C . LYS A 1 346 ? -11.904 12.124 -20.871 1.00 93.31 346 LYS A C 1
ATOM 2834 O O . LYS A 1 346 ? -11.753 10.896 -20.844 1.00 93.31 346 LYS A O 1
ATOM 2839 N N . CYS A 1 347 ? -11.906 12.841 -19.751 1.00 93.88 347 CYS A N 1
ATOM 2840 C CA . CYS A 1 347 ? -11.784 12.231 -18.434 1.00 93.88 347 CYS A CA 1
ATOM 2841 C C . CYS A 1 347 ? -13.092 11.534 -18.048 1.00 93.88 347 CYS A C 1
ATOM 2843 O O . CYS A 1 347 ? -14.093 12.170 -17.759 1.00 93.88 347 CYS A O 1
ATOM 2845 N N . VAL A 1 348 ? -13.060 10.205 -17.962 1.00 93.44 348 VAL A N 1
ATOM 2846 C CA . VAL A 1 348 ? -14.210 9.391 -17.523 1.00 93.44 348 VAL A CA 1
ATOM 2847 C C . VAL A 1 348 ? -14.217 9.132 -16.010 1.00 93.44 348 VAL A C 1
ATOM 2849 O O . VAL A 1 348 ? -14.819 8.165 -15.556 1.00 93.44 348 VAL A O 1
ATOM 2852 N N . HIS A 1 349 ? -13.459 9.917 -15.234 1.00 93.94 349 HIS A N 1
ATOM 2853 C CA . HIS A 1 349 ? -13.336 9.795 -13.773 1.00 93.94 349 HIS A CA 1
ATOM 2854 C C . HIS A 1 349 ? -13.064 8.360 -13.277 1.00 93.94 349 HIS A C 1
ATOM 2856 O O . HIS A 1 349 ? -13.553 7.934 -12.239 1.00 93.94 349 HIS A O 1
ATOM 2862 N N . CYS A 1 350 ? -12.258 7.585 -14.017 1.00 92.44 350 CYS A N 1
ATOM 2863 C CA . CYS A 1 350 ? -11.976 6.183 -13.671 1.00 92.44 350 CYS A CA 1
ATOM 2864 C C . CYS A 1 350 ? -10.991 5.995 -12.504 1.00 92.44 350 CYS A C 1
ATOM 2866 O O . CYS A 1 350 ? -10.723 4.860 -12.125 1.00 92.44 350 CYS A O 1
ATOM 2868 N N . LEU A 1 351 ? -10.395 7.084 -12.001 1.00 93.94 351 LEU A N 1
ATOM 2869 C CA . LEU A 1 351 ? -9.496 7.149 -10.836 1.00 93.94 351 LEU A CA 1
ATOM 2870 C C . LEU A 1 351 ? -8.203 6.304 -10.905 1.00 93.94 351 LEU A C 1
ATOM 2872 O O . LEU A 1 351 ? -7.378 6.387 -9.999 1.00 93.94 351 LEU A O 1
ATOM 2876 N N . LYS A 1 352 ? -7.938 5.580 -12.002 1.00 92.06 352 LYS A N 1
ATOM 2877 C CA . LYS A 1 352 ? -6.734 4.736 -12.178 1.00 92.06 352 LYS A CA 1
ATOM 2878 C C . LYS A 1 352 ? -5.413 5.481 -11.960 1.00 92.06 352 LYS A C 1
ATOM 2880 O O . LYS A 1 352 ? -4.490 4.943 -11.356 1.00 92.06 352 LYS A O 1
ATOM 2885 N N . CYS A 1 353 ? -5.332 6.749 -12.372 1.00 93.38 353 CYS A N 1
ATOM 2886 C CA . CYS A 1 353 ? -4.149 7.590 -12.160 1.00 93.38 353 CYS A CA 1
ATOM 2887 C C . CYS A 1 353 ? -3.895 7.951 -10.680 1.00 93.38 353 CYS A C 1
ATOM 2889 O O . CYS A 1 353 ? -2.814 8.456 -10.359 1.00 93.38 353 CYS A O 1
ATOM 2891 N N . LEU A 1 354 ? -4.860 7.692 -9.786 1.00 93.69 354 LEU A N 1
ATOM 2892 C CA . LEU A 1 354 ? -4.739 7.790 -8.328 1.00 93.69 354 LEU A CA 1
ATOM 2893 C C . LEU A 1 354 ? -4.485 6.427 -7.668 1.00 93.69 354 LEU A C 1
ATOM 2895 O O . LEU A 1 354 ? -3.943 6.395 -6.570 1.00 93.69 354 LEU A O 1
ATOM 2899 N N . GLU A 1 355 ? -4.862 5.312 -8.294 1.00 89.50 355 GLU A N 1
ATOM 2900 C CA . GLU A 1 355 ? -4.801 3.965 -7.694 1.00 89.50 355 GLU A CA 1
ATOM 2901 C C . GLU A 1 355 ? -3.523 3.183 -8.039 1.00 89.50 355 GLU A C 1
ATOM 2903 O O . GLU A 1 355 ? -3.217 2.192 -7.392 1.00 89.50 355 GLU A O 1
ATOM 2908 N N . TYR A 1 356 ? -2.735 3.638 -9.014 1.00 87.38 356 TYR A N 1
ATOM 2909 C CA . TYR A 1 356 ? -1.545 2.923 -9.504 1.00 87.38 356 TYR A CA 1
ATOM 2910 C C . TYR A 1 356 ? -0.365 2.803 -8.516 1.00 87.38 356 TYR A C 1
ATOM 2912 O O . TYR A 1 356 ? 0.629 2.143 -8.821 1.00 87.38 356 TYR A O 1
ATOM 2920 N N . HIS A 1 357 ? -0.422 3.487 -7.371 1.00 88.12 357 HIS A N 1
ATOM 2921 C CA . HIS A 1 357 ? 0.638 3.489 -6.362 1.00 88.12 357 HIS A CA 1
ATOM 2922 C C . HIS A 1 357 ? 0.065 3.644 -4.952 1.00 88.12 357 HIS A C 1
ATOM 2924 O O . HIS A 1 357 ? -1.001 4.240 -4.795 1.00 88.12 357 HIS A O 1
ATOM 2930 N N . ASN A 1 358 ? 0.806 3.208 -3.930 1.00 79.69 358 ASN A N 1
ATOM 2931 C CA . ASN A 1 358 ? 0.311 3.053 -2.558 1.00 79.69 358 ASN A CA 1
ATOM 2932 C C . ASN A 1 358 ? -0.397 4.292 -1.996 1.00 79.69 358 ASN A C 1
ATOM 2934 O O . ASN A 1 358 ? -1.534 4.203 -1.557 1.00 79.69 358 ASN A O 1
ATOM 2938 N N . VAL A 1 359 ? 0.212 5.477 -2.099 1.00 85.38 359 VAL A N 1
ATOM 2939 C CA . VAL A 1 359 ? -0.391 6.762 -1.668 1.00 85.38 359 VAL A CA 1
ATOM 2940 C C . VAL A 1 359 ? -0.879 7.630 -2.839 1.00 85.38 359 VAL A C 1
ATOM 2942 O O . VAL A 1 359 ? -1.057 8.843 -2.716 1.00 85.38 359 VAL A O 1
ATOM 2945 N N . GLY A 1 360 ? -1.040 7.015 -4.012 1.00 89.56 360 GLY A N 1
ATOM 2946 C CA . GLY A 1 360 ? -1.470 7.630 -5.270 1.00 89.56 360 GLY A CA 1
ATOM 2947 C C . GLY A 1 360 ? -0.408 8.431 -6.019 1.00 89.56 360 GLY A C 1
ATOM 2948 O O . GLY A 1 360 ? -0.667 8.943 -7.108 1.00 89.56 360 GLY A O 1
ATOM 2949 N N . CYS A 1 361 ? 0.808 8.530 -5.483 1.00 93.44 361 CYS A N 1
ATOM 2950 C CA . CYS A 1 361 ? 1.939 9.158 -6.153 1.00 93.44 361 CYS A CA 1
ATOM 2951 C C . CYS A 1 361 ? 3.254 8.516 -5.698 1.00 93.44 361 CYS A C 1
ATOM 2953 O O . CYS A 1 361 ? 3.512 8.427 -4.501 1.00 93.44 361 CYS A O 1
ATOM 2955 N N . ILE A 1 362 ? 4.100 8.119 -6.655 1.00 93.19 362 ILE A N 1
ATOM 2956 C CA . ILE A 1 362 ? 5.439 7.555 -6.390 1.00 93.19 362 ILE A CA 1
ATOM 2957 C C . ILE A 1 362 ? 6.312 8.541 -5.604 1.00 93.19 362 ILE A C 1
ATOM 2959 O O . ILE A 1 362 ? 7.038 8.159 -4.689 1.00 93.19 362 ILE A O 1
ATOM 2963 N N . VAL A 1 363 ? 6.234 9.822 -5.967 1.00 94.19 363 VAL A N 1
ATOM 2964 C CA . VAL A 1 363 ? 7.046 10.880 -5.358 1.00 94.19 363 VAL A CA 1
ATOM 2965 C C . VAL A 1 363 ? 6.575 11.142 -3.933 1.00 94.19 363 VAL A C 1
ATOM 2967 O O . VAL A 1 363 ? 7.400 11.196 -3.029 1.00 94.19 363 VAL A O 1
ATOM 2970 N N . ALA A 1 364 ? 5.257 11.213 -3.717 1.00 92.50 364 ALA A N 1
ATOM 2971 C CA . ALA A 1 364 ? 4.698 11.375 -2.379 1.00 92.50 364 ALA A CA 1
ATOM 2972 C C . ALA A 1 364 ? 5.089 10.207 -1.464 1.00 92.50 364 ALA A C 1
ATOM 2974 O O . ALA A 1 364 ? 5.564 10.452 -0.364 1.00 92.50 364 ALA A O 1
ATOM 2975 N N . ASP A 1 365 ? 4.990 8.956 -1.930 1.00 88.44 365 ASP A N 1
ATOM 2976 C CA . ASP A 1 365 ? 5.371 7.778 -1.129 1.00 88.44 365 ASP A CA 1
ATOM 2977 C C . ASP A 1 365 ? 6.829 7.862 -0.654 1.00 88.44 365 ASP A C 1
ATOM 2979 O O . ASP A 1 365 ? 7.149 7.642 0.512 1.00 88.44 365 ASP A O 1
ATOM 2983 N N . SER A 1 366 ? 7.717 8.297 -1.553 1.00 89.38 366 SER A N 1
ATOM 2984 C CA . SER A 1 366 ? 9.127 8.493 -1.232 1.00 89.38 366 SER A CA 1
ATOM 2985 C C . SER A 1 366 ? 9.371 9.673 -0.282 1.00 89.38 366 SER A C 1
ATOM 2987 O O . SER A 1 366 ? 10.360 9.658 0.448 1.00 89.38 366 SER A O 1
ATOM 2989 N N . MET A 1 367 ? 8.529 10.709 -0.292 1.00 89.81 367 MET A N 1
ATOM 2990 C CA . MET A 1 367 ? 8.816 12.011 0.333 1.00 89.81 367 MET A CA 1
ATOM 2991 C C . MET A 1 367 ? 7.994 12.314 1.588 1.00 89.81 367 MET A C 1
ATOM 2993 O O . MET A 1 367 ? 8.390 13.182 2.368 1.00 89.81 367 MET A O 1
ATOM 2997 N N . ILE A 1 368 ? 6.903 11.589 1.832 1.00 85.69 368 ILE A N 1
ATOM 2998 C CA . ILE A 1 368 ? 6.087 11.745 3.036 1.00 85.69 368 ILE A CA 1
ATOM 2999 C C . ILE A 1 368 ? 6.926 11.401 4.272 1.00 85.69 368 ILE A C 1
ATOM 3001 O O . ILE A 1 368 ? 7.584 10.358 4.362 1.00 85.69 368 ILE A O 1
ATOM 3005 N N . LYS A 1 369 ? 6.909 12.316 5.242 1.00 82.69 369 LYS A N 1
ATOM 3006 C CA . LYS A 1 369 ? 7.511 12.120 6.562 1.00 82.69 369 LYS A CA 1
ATOM 3007 C C . LYS A 1 369 ? 6.520 11.334 7.429 1.00 82.69 369 LYS A C 1
ATOM 3009 O O . LYS A 1 369 ? 5.343 11.688 7.431 1.00 82.69 369 LYS A O 1
ATOM 3014 N N . PRO A 1 370 ? 6.962 10.304 8.173 1.00 67.81 370 PRO A N 1
ATOM 3015 C CA . PRO A 1 370 ? 6.109 9.649 9.160 1.00 67.81 370 PRO A CA 1
ATOM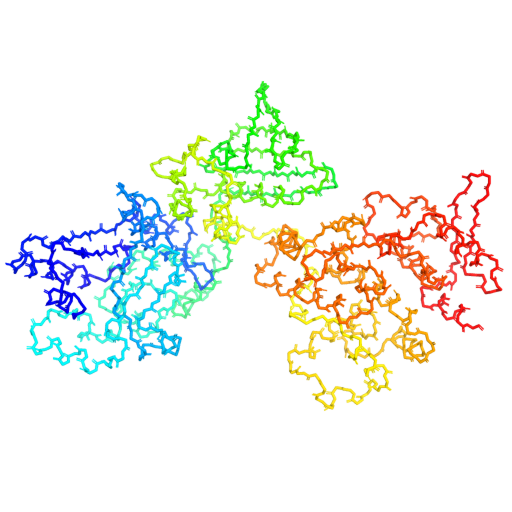 3016 C C . PRO A 1 370 ? 5.569 10.680 10.156 1.00 67.81 370 PRO A C 1
ATOM 3018 O O . PRO A 1 370 ? 6.321 11.549 10.607 1.00 67.81 370 PRO A O 1
ATOM 3021 N N . THR A 1 371 ? 4.284 10.596 10.488 1.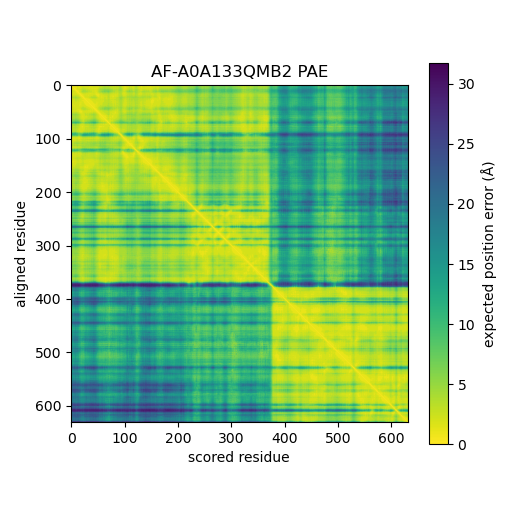00 59.97 371 THR A N 1
ATOM 3022 C CA . THR A 1 371 ? 3.641 11.497 11.447 1.00 59.97 371 THR A CA 1
ATOM 3023 C C . THR A 1 371 ? 4.261 11.335 12.840 1.00 59.97 371 THR A C 1
ATOM 3025 O O . THR A 1 371 ? 4.607 10.232 13.256 1.00 59.97 371 THR A O 1
ATOM 3028 N N . THR A 1 372 ? 4.389 12.437 13.585 1.00 41.72 372 THR A N 1
ATOM 3029 C CA . THR A 1 372 ? 4.813 12.444 15.001 1.00 41.72 372 THR A CA 1
ATOM 3030 C C . THR A 1 372 ? 3.683 12.080 15.967 1.00 41.72 372 THR A C 1
ATOM 3032 O O . THR A 1 372 ? 3.922 11.955 17.166 1.00 41.72 372 THR A O 1
ATOM 3035 N N . ILE A 1 373 ? 2.451 11.925 15.468 1.00 42.12 373 ILE A N 1
ATOM 3036 C CA . ILE A 1 373 ? 1.296 11.536 16.276 1.00 42.12 373 ILE A CA 1
ATOM 3037 C C . ILE A 1 373 ? 1.508 10.094 16.739 1.00 42.12 373 ILE A C 1
ATOM 3039 O O . ILE A 1 373 ? 1.680 9.184 15.929 1.00 42.12 373 ILE A O 1
ATOM 3043 N N . ASN A 1 374 ? 1.505 9.920 18.059 1.00 36.56 374 ASN A N 1
ATOM 3044 C CA . ASN A 1 374 ? 1.691 8.671 18.790 1.00 36.56 374 ASN A CA 1
ATOM 3045 C C . ASN A 1 374 ? 0.506 7.700 18.567 1.00 36.56 374 ASN A C 1
ATOM 3047 O O . ASN A 1 374 ? -0.198 7.326 19.493 1.00 36.56 374 ASN A O 1
ATOM 3051 N N . LEU A 1 375 ? 0.299 7.246 17.330 1.00 46.81 375 LEU A N 1
ATOM 3052 C CA . LEU A 1 375 ? -0.435 6.006 17.029 1.00 46.81 375 LEU A CA 1
ATOM 3053 C C . LEU A 1 375 ? 0.450 4.763 17.277 1.00 46.81 375 LEU A C 1
ATOM 3055 O O . LEU A 1 375 ? 0.056 3.637 16.991 1.00 46.81 375 LEU A O 1
ATOM 3059 N N . SER A 1 376 ? 1.658 4.969 17.814 1.00 40.62 376 SER A N 1
ATOM 3060 C CA . SER A 1 376 ? 2.734 3.993 18.029 1.00 40.62 376 SER A CA 1
ATOM 3061 C C . SER A 1 376 ? 2.363 2.800 18.921 1.00 40.62 376 SER A C 1
ATOM 3063 O O . SER A 1 376 ? 3.039 1.773 18.850 1.00 40.62 376 SER A O 1
ATOM 3065 N N . ASN A 1 377 ? 1.285 2.894 19.707 1.00 47.94 377 ASN A N 1
ATOM 3066 C CA . ASN A 1 377 ? 0.782 1.781 20.518 1.00 47.94 377 ASN A CA 1
ATOM 3067 C C . ASN A 1 377 ? -0.174 0.845 19.761 1.00 47.94 377 ASN A C 1
ATOM 3069 O O . ASN A 1 377 ? -0.365 -0.291 20.195 1.00 47.94 377 ASN A O 1
ATOM 3073 N N . MET A 1 378 ? -0.739 1.254 18.618 1.00 63.47 378 MET A N 1
ATOM 3074 C CA . MET A 1 378 ? -1.519 0.336 17.785 1.00 63.47 378 MET A CA 1
ATOM 3075 C C . MET A 1 378 ? -0.547 -0.642 17.121 1.00 63.47 378 MET A C 1
ATOM 3077 O O . MET A 1 378 ? 0.359 -0.237 16.405 1.00 63.47 378 MET A O 1
ATOM 3081 N N . LYS A 1 379 ? -0.700 -1.947 17.355 1.00 81.12 379 LYS A N 1
ATOM 3082 C CA . LYS A 1 379 ? 0.114 -2.986 16.705 1.00 81.12 379 LYS A CA 1
ATOM 3083 C C . LYS A 1 379 ? -0.797 -3.893 15.892 1.00 81.12 379 LYS A C 1
ATOM 3085 O O . LYS A 1 379 ? -1.196 -4.939 16.380 1.00 81.12 379 LYS A O 1
ATOM 3090 N N . ILE A 1 380 ? -1.112 -3.511 14.653 1.00 88.81 380 ILE A N 1
ATOM 3091 C CA . ILE A 1 380 ? -1.931 -4.350 13.752 1.00 88.81 380 ILE A CA 1
ATOM 3092 C C . ILE A 1 380 ? -1.119 -5.459 13.068 1.00 88.81 380 ILE A C 1
ATOM 3094 O O . ILE A 1 380 ? -1.675 -6.432 12.575 1.00 88.81 380 ILE A O 1
ATOM 3098 N N . SER A 1 381 ? 0.213 -5.349 13.047 1.00 87.88 381 SER A N 1
ATOM 3099 C CA . SER A 1 381 ? 1.082 -6.330 12.385 1.00 87.88 381 SER A CA 1
ATOM 3100 C C . SER A 1 381 ? 1.143 -7.682 13.102 1.00 87.88 381 SER A C 1
ATOM 3102 O O . SER A 1 381 ? 1.552 -8.664 12.489 1.00 87.88 381 SER A O 1
ATOM 3104 N N . LYS A 1 382 ? 0.766 -7.738 14.388 1.00 91.56 382 LYS A N 1
ATOM 3105 C CA . LYS A 1 382 ? 0.847 -8.949 15.222 1.00 91.56 382 LYS A CA 1
ATOM 3106 C C . LYS A 1 382 ? -0.125 -10.056 14.791 1.00 91.56 382 LYS A C 1
ATOM 3108 O O . LYS A 1 382 ? 0.179 -11.219 15.012 1.00 91.56 382 LYS A O 1
ATOM 3113 N N . TYR A 1 383 ? -1.226 -9.704 14.122 1.00 93.19 383 TYR A N 1
ATOM 3114 C CA . TYR A 1 383 ? -2.218 -10.668 13.624 1.00 93.19 383 TYR A CA 1
ATOM 3115 C C . TYR A 1 383 ? -1.817 -11.328 12.292 1.00 93.19 383 TYR A C 1
ATOM 3117 O O . TYR A 1 383 ? -2.417 -12.307 11.856 1.00 93.19 383 TYR A O 1
ATOM 3125 N N . GLY A 1 384 ? -0.818 -10.787 11.582 1.00 90.69 384 GLY A N 1
ATOM 3126 C CA . GLY A 1 384 ? -0.457 -11.284 10.253 1.00 90.69 384 GLY A CA 1
ATOM 3127 C C . GLY A 1 384 ? -1.676 -11.342 9.325 1.00 90.69 384 GLY A C 1
ATOM 3128 O O . GLY A 1 384 ? -2.292 -10.314 9.073 1.00 90.69 384 GLY A O 1
ATOM 3129 N N . THR A 1 385 ? -2.008 -12.537 8.828 1.00 93.50 385 THR A N 1
ATOM 3130 C CA . THR A 1 385 ? -3.153 -12.800 7.935 1.00 93.50 385 THR A CA 1
ATOM 3131 C C . THR A 1 385 ? -4.227 -13.695 8.560 1.00 93.50 385 THR A C 1
ATOM 3133 O O . THR A 1 385 ? -5.096 -14.159 7.825 1.00 93.50 385 THR A O 1
ATOM 3136 N N . PHE A 1 386 ? -4.146 -14.007 9.858 1.00 96.69 386 PHE A N 1
ATOM 3137 C CA . PHE A 1 386 ? -4.997 -15.014 10.506 1.00 96.69 386 PHE A CA 1
ATOM 3138 C C . PHE A 1 386 ? -5.943 -14.367 11.510 1.00 96.69 386 PHE A C 1
ATOM 3140 O O . PHE A 1 386 ? -5.489 -13.636 12.388 1.00 96.69 386 PHE A O 1
ATOM 3147 N N . GLY A 1 387 ? -7.239 -14.643 11.382 1.00 96.50 387 GLY A N 1
ATOM 3148 C CA . GLY A 1 387 ? -8.244 -14.224 12.361 1.00 96.50 387 GLY A CA 1
ATOM 3149 C C . GLY A 1 387 ? -8.239 -15.099 13.612 1.00 96.50 387 GLY A C 1
ATOM 3150 O O . GLY A 1 387 ? -7.465 -16.052 13.707 1.00 96.50 387 GLY A O 1
ATOM 3151 N N . ILE A 1 388 ? -9.122 -14.786 14.558 1.00 96.81 388 ILE A N 1
ATOM 3152 C CA . ILE A 1 388 ? -9.480 -15.718 15.633 1.00 96.81 388 ILE A CA 1
ATOM 3153 C C . ILE A 1 388 ? -10.532 -16.698 15.099 1.00 96.81 388 ILE A C 1
ATOM 3155 O O . ILE A 1 388 ? -11.480 -16.290 14.432 1.00 96.81 388 ILE A O 1
ATOM 3159 N N . HIS A 1 389 ? -10.325 -17.992 15.333 1.00 97.12 389 HIS A N 1
ATOM 3160 C CA . HIS A 1 389 ? -11.219 -19.053 14.874 1.00 97.12 389 HIS A CA 1
ATOM 3161 C C . HIS A 1 389 ? -11.906 -19.687 16.075 1.00 97.12 389 HIS A C 1
ATOM 3163 O O . HIS A 1 389 ? -11.260 -19.895 17.102 1.00 97.12 389 HIS A O 1
ATOM 3169 N N . GLN A 1 390 ? -13.174 -20.056 15.912 1.00 96.75 390 GLN A N 1
ATOM 3170 C CA . GLN A 1 390 ? -13.931 -20.727 16.956 1.00 96.75 390 GLN A CA 1
ATOM 3171 C C . GLN A 1 390 ? -13.266 -22.030 17.382 1.00 96.75 390 GLN A 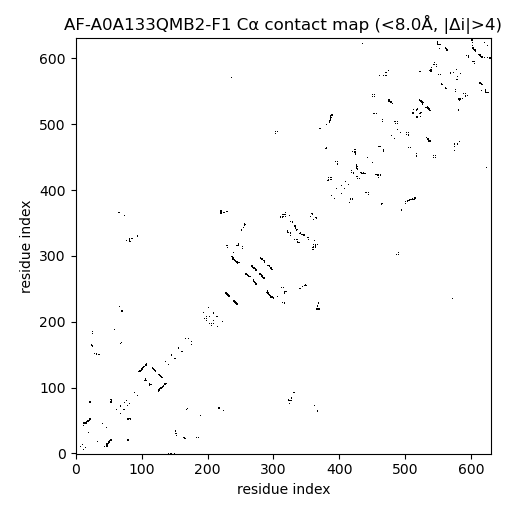C 1
ATOM 3173 O O . GLN A 1 390 ? -12.940 -22.195 18.547 1.00 96.75 390 GLN A O 1
ATOM 3178 N N . GLU A 1 391 ? -12.942 -22.885 16.414 1.00 95.00 391 GLU A N 1
ATOM 3179 C CA . GLU A 1 391 ? -12.277 -24.167 16.655 1.00 95.00 391 GLU A CA 1
ATOM 3180 C C . GLU A 1 391 ? -10.984 -24.023 17.477 1.00 95.00 391 GLU A C 1
ATOM 3182 O O . GLU A 1 391 ? -10.695 -24.849 18.337 1.00 95.00 391 GLU A O 1
ATOM 3187 N N . TRP A 1 392 ? -10.210 -22.957 17.247 1.00 95.94 392 TRP A N 1
ATOM 3188 C CA . TRP A 1 392 ? -8.960 -22.726 17.976 1.00 95.94 392 TRP A CA 1
ATOM 3189 C C . TRP A 1 392 ? -9.221 -22.314 19.423 1.00 95.94 392 TRP A C 1
ATOM 3191 O O . TRP A 1 392 ? -8.497 -22.744 20.316 1.00 95.94 392 TRP A O 1
ATOM 3201 N N . VAL A 1 393 ? -10.235 -21.476 19.649 1.00 96.75 393 VAL A N 1
ATOM 3202 C CA . VAL A 1 393 ? -10.645 -21.052 20.993 1.00 96.75 393 VAL A CA 1
ATOM 3203 C C . VAL A 1 393 ? -11.241 -22.227 21.758 1.00 96.75 393 VAL A C 1
ATOM 3205 O O . VAL A 1 393 ? -10.828 -22.460 22.888 1.00 96.75 393 VAL A O 1
ATOM 3208 N N . ASP A 1 394 ? -12.127 -23.000 21.134 1.00 93.94 394 ASP A N 1
ATOM 3209 C CA . ASP A 1 394 ? -12.791 -24.144 21.758 1.00 93.94 394 ASP A CA 1
ATOM 3210 C C . ASP A 1 394 ? -11.762 -25.197 22.202 1.00 93.94 394 ASP A C 1
ATOM 3212 O O . ASP A 1 394 ? -11.807 -25.669 23.340 1.00 93.94 394 ASP A O 1
ATOM 3216 N N . GLN A 1 395 ? -10.785 -25.521 21.345 1.00 92.69 395 GLN A N 1
ATOM 3217 C CA . GLN A 1 395 ? -9.707 -26.447 21.703 1.00 92.69 395 GLN A CA 1
ATOM 3218 C C . GLN A 1 395 ? -8.787 -25.878 22.785 1.00 92.69 395 GLN A C 1
ATOM 3220 O O . GLN A 1 395 ? -8.487 -26.573 23.753 1.00 92.69 395 GLN A O 1
ATOM 3225 N N . TYR A 1 396 ? -8.390 -24.607 22.669 1.00 95.25 396 TYR A N 1
ATOM 3226 C CA . TYR A 1 396 ? -7.534 -23.970 23.668 1.00 95.25 396 TYR A CA 1
ATOM 3227 C C . TYR A 1 396 ? -8.193 -23.905 25.053 1.00 95.25 396 TYR A C 1
ATOM 3229 O O . TYR A 1 396 ? -7.539 -24.173 26.052 1.00 95.25 396 TYR A O 1
ATOM 3237 N N . LEU A 1 397 ? -9.485 -23.573 25.130 1.00 94.81 397 LEU A N 1
ATOM 3238 C CA . LEU A 1 397 ? -10.225 -23.519 26.395 1.00 94.81 397 LEU A CA 1
ATOM 3239 C C . LEU A 1 397 ? -10.578 -24.912 26.940 1.00 94.81 397 LEU A C 1
ATOM 3241 O O . LEU A 1 397 ? -10.928 -25.031 28.113 1.00 94.81 397 LEU A O 1
ATOM 3245 N N . THR A 1 398 ? -10.498 -25.961 26.116 1.00 92.00 398 THR A N 1
ATOM 3246 C CA . THR A 1 398 ? -10.664 -27.349 26.571 1.00 92.00 398 THR A CA 1
ATOM 3247 C C . THR A 1 398 ? -9.408 -27.855 27.279 1.00 92.00 398 THR A C 1
ATOM 3249 O O . THR A 1 398 ? -9.529 -28.498 28.322 1.00 92.00 398 THR A O 1
ATOM 3252 N N . ASP A 1 399 ? -8.223 -27.536 26.750 1.00 90.06 399 ASP A N 1
ATOM 3253 C CA . ASP A 1 399 ? -6.933 -27.881 27.354 1.00 90.06 399 ASP A CA 1
ATOM 3254 C C . ASP A 1 399 ? -5.914 -26.747 27.162 1.00 90.06 399 ASP A C 1
ATOM 3256 O O . ASP A 1 399 ? -5.211 -26.656 26.156 1.00 90.06 399 ASP A O 1
ATOM 3260 N N . THR A 1 400 ? -5.832 -25.852 28.146 1.00 88.62 400 THR A N 1
ATOM 3261 C CA . THR A 1 400 ? -4.975 -24.662 28.069 1.00 88.62 400 THR A CA 1
ATOM 3262 C C . THR A 1 400 ? -3.483 -24.972 28.175 1.00 88.62 400 THR A C 1
ATOM 3264 O O . THR A 1 400 ? -2.670 -24.145 27.746 1.00 88.62 400 THR A O 1
ATOM 3267 N N . ASP A 1 401 ? -3.124 -26.118 28.765 1.00 83.75 401 ASP A N 1
ATOM 3268 C CA . ASP A 1 401 ? -1.742 -26.473 29.093 1.00 83.75 401 ASP A CA 1
ATOM 3269 C C . ASP A 1 401 ? -1.068 -27.198 27.921 1.00 83.75 401 ASP A C 1
ATOM 3271 O O . ASP A 1 401 ? 0.032 -26.809 27.517 1.00 83.75 401 ASP A O 1
ATOM 3275 N N . SER A 1 402 ? -1.737 -28.195 27.328 1.00 85.62 402 SER A N 1
ATOM 3276 C CA . SER A 1 402 ? -1.156 -29.030 26.260 1.00 85.62 402 SER A CA 1
ATOM 3277 C C . SER A 1 402 ? -1.336 -28.460 24.845 1.00 85.62 402 SER A C 1
ATOM 3279 O O . SER A 1 402 ? -0.536 -28.762 23.957 1.00 85.62 402 SER A O 1
ATOM 3281 N N . PHE A 1 403 ? -2.302 -27.556 24.623 1.00 89.50 403 PHE A N 1
ATOM 3282 C CA . PHE A 1 403 ? -2.646 -27.031 23.289 1.00 89.50 403 PHE A CA 1
ATOM 3283 C C . PHE A 1 403 ? -1.451 -26.496 22.481 1.00 89.50 403 PHE A C 1
ATOM 3285 O O . PHE A 1 403 ? -1.414 -26.587 21.252 1.00 89.50 403 PHE A O 1
ATOM 3292 N N . TRP A 1 404 ? -0.457 -25.905 23.152 1.00 89.19 404 TRP A N 1
ATOM 3293 C CA . TRP A 1 404 ? 0.716 -25.345 22.475 1.00 89.19 404 TRP A CA 1
ATOM 3294 C C . TRP A 1 404 ? 1.758 -26.396 22.064 1.00 89.19 404 TRP A C 1
ATOM 3296 O O . TRP A 1 404 ? 2.628 -26.075 21.251 1.00 89.19 404 TRP A O 1
ATOM 3306 N N . GLU A 1 405 ? 1.687 -27.612 22.606 1.00 84.38 405 GLU A N 1
ATOM 3307 C CA . GLU A 1 405 ? 2.618 -28.719 22.346 1.00 84.38 405 GLU A CA 1
ATOM 3308 C C . GLU A 1 405 ? 2.140 -29.616 21.191 1.00 84.38 405 GLU A C 1
ATOM 3310 O O . GLU A 1 405 ? 2.956 -30.112 20.411 1.00 84.38 405 GLU A O 1
ATOM 3315 N N . ASP A 1 406 ? 0.824 -29.723 20.997 1.00 77.75 406 ASP A N 1
ATOM 3316 C CA . ASP A 1 406 ? 0.180 -30.642 20.045 1.00 77.75 406 ASP A CA 1
ATOM 3317 C C . ASP A 1 406 ? 0.339 -30.272 18.556 1.00 77.75 406 ASP A C 1
ATOM 3319 O O . ASP A 1 406 ? -0.175 -30.960 17.674 1.00 77.75 406 ASP A O 1
ATOM 3323 N N . ASN A 1 407 ? 1.066 -29.194 18.231 1.00 78.12 407 ASN A N 1
ATOM 3324 C CA . ASN A 1 407 ? 1.267 -28.684 16.863 1.00 78.12 407 ASN A CA 1
ATOM 3325 C C . ASN A 1 407 ? -0.037 -28.492 16.057 1.00 78.12 407 ASN A C 1
ATOM 3327 O O . ASN A 1 407 ? -0.008 -28.480 14.824 1.00 78.12 407 ASN A O 1
ATOM 3331 N N . PHE A 1 408 ? -1.171 -28.298 16.739 1.00 86.31 408 PHE A N 1
ATOM 3332 C CA . PHE A 1 408 ? -2.477 -28.086 16.110 1.00 86.31 408 PHE A CA 1
ATOM 3333 C C . PHE A 1 408 ? -2.480 -26.869 15.169 1.00 86.31 408 PHE A C 1
ATOM 3335 O O . PHE A 1 408 ? -3.095 -26.876 14.103 1.00 86.31 408 PHE A O 1
ATOM 3342 N N . LEU A 1 409 ? -1.729 -25.827 15.537 1.00 90.31 409 LEU A N 1
ATOM 3343 C CA . LEU A 1 409 ? -1.542 -24.621 14.738 1.00 90.31 409 LEU A CA 1
ATOM 3344 C C . LEU A 1 409 ? -0.185 -24.618 14.031 1.00 90.31 409 LEU A C 1
ATOM 3346 O O . LEU A 1 409 ? 0.856 -24.921 14.612 1.00 90.31 409 LEU A O 1
ATOM 3350 N N . GLY A 1 410 ? -0.167 -24.147 12.786 1.00 90.06 410 GLY A N 1
ATOM 3351 C CA . GLY A 1 410 ? 1.068 -23.916 12.047 1.00 90.06 410 GLY A CA 1
ATOM 3352 C C . GLY A 1 410 ? 1.943 -22.826 12.682 1.00 90.06 410 GLY A C 1
ATOM 3353 O O . GLY A 1 410 ? 1.462 -21.903 13.340 1.00 90.06 410 GLY A O 1
ATOM 3354 N N . VAL A 1 411 ? 3.247 -22.858 12.386 1.00 89.88 411 VAL A N 1
ATOM 3355 C CA . VAL A 1 411 ? 4.277 -21.971 12.978 1.00 89.88 411 VAL A CA 1
ATOM 3356 C C . VAL A 1 411 ? 3.916 -20.476 12.925 1.00 89.88 411 VAL A C 1
ATOM 3358 O O . VAL A 1 411 ? 4.238 -19.720 13.838 1.00 89.88 411 VAL A O 1
ATOM 3361 N N . LYS A 1 412 ? 3.235 -20.024 11.862 1.00 89.94 412 LYS A N 1
ATOM 3362 C CA . LYS A 1 412 ? 2.801 -18.620 11.711 1.00 89.94 412 LYS A CA 1
ATOM 3363 C C . LYS A 1 412 ? 1.435 -18.310 12.342 1.00 89.94 412 LYS A C 1
ATOM 3365 O O . LYS A 1 412 ? 1.147 -17.137 12.557 1.00 89.94 412 LYS A O 1
ATOM 3370 N N . GLN A 1 413 ? 0.611 -19.320 12.623 1.00 94.69 413 GLN A N 1
ATOM 3371 C CA . GLN A 1 413 ? -0.705 -19.165 13.255 1.00 94.69 413 GLN A CA 1
ATOM 3372 C C . GLN A 1 413 ? -0.571 -18.965 14.765 1.00 94.69 413 GLN A C 1
ATOM 3374 O O . GLN A 1 413 ? -1.221 -18.075 15.302 1.00 94.69 413 GLN A O 1
ATOM 3379 N N . VAL A 1 414 ? 0.335 -19.696 15.427 1.00 94.25 414 VAL A N 1
ATOM 3380 C CA . VAL A 1 414 ? 0.595 -19.588 16.877 1.00 94.25 414 VAL A CA 1
ATOM 3381 C C . VAL A 1 414 ? 0.787 -18.138 17.359 1.00 94.25 414 VAL A C 1
ATOM 3383 O O . VAL A 1 414 ? 0.048 -17.712 18.248 1.00 94.25 414 VAL A O 1
ATOM 3386 N N . PRO A 1 415 ? 1.721 -17.332 16.805 1.00 94.31 415 PRO A N 1
ATOM 3387 C CA . PRO A 1 415 ? 1.904 -15.955 17.267 1.00 94.31 415 PRO A CA 1
ATOM 3388 C C . PRO A 1 415 ? 0.685 -15.064 16.992 1.00 94.31 415 PRO A C 1
ATOM 3390 O O . PRO A 1 415 ? 0.409 -14.167 17.786 1.00 94.31 415 PRO A O 1
ATOM 3393 N N . SER A 1 416 ? -0.056 -15.318 15.907 1.00 95.38 416 SER A N 1
ATOM 3394 C CA . SER A 1 416 ? -1.282 -14.576 15.596 1.00 95.38 416 SER A CA 1
ATOM 3395 C C . SER A 1 416 ? -2.400 -14.894 16.584 1.00 95.38 416 SER A C 1
ATOM 3397 O O . SER A 1 416 ? -3.019 -13.990 17.138 1.00 95.38 416 SER A O 1
ATOM 3399 N N . PHE A 1 417 ? -2.632 -16.179 16.855 1.00 97.12 417 PHE A N 1
ATOM 3400 C CA . PHE A 1 417 ? -3.669 -16.613 17.780 1.00 97.12 417 PHE A CA 1
ATOM 3401 C C . PHE A 1 417 ? -3.393 -16.111 19.199 1.00 97.12 417 PHE A C 1
ATOM 3403 O O . PHE A 1 417 ? -4.276 -15.525 19.818 1.00 97.12 417 PHE A O 1
ATOM 3410 N N . LYS A 1 418 ? -2.136 -16.185 19.666 1.00 96.19 418 LYS A N 1
ATOM 3411 C CA . LYS A 1 418 ? -1.728 -15.561 20.936 1.00 96.19 418 LYS A CA 1
ATOM 3412 C C . LYS A 1 418 ? -2.022 -14.062 20.971 1.00 96.19 418 LYS A C 1
ATOM 3414 O O . LYS A 1 418 ? -2.420 -13.552 22.010 1.00 96.19 418 LYS A O 1
ATOM 3419 N N . ALA A 1 419 ? -1.839 -13.342 19.864 1.00 96.56 419 ALA A N 1
ATOM 3420 C CA . ALA A 1 419 ? -2.169 -11.921 19.816 1.00 96.56 419 ALA A CA 1
ATOM 3421 C C . ALA A 1 419 ? -3.677 -11.656 19.960 1.00 96.56 419 ALA A C 1
ATOM 3423 O O . ALA A 1 419 ? -4.046 -10.713 20.656 1.00 96.56 419 ALA A O 1
ATOM 3424 N N . TRP A 1 420 ? -4.528 -12.486 19.350 1.00 97.62 420 TRP A N 1
ATOM 3425 C CA . TRP A 1 420 ? -5.981 -12.405 19.523 1.00 97.62 420 TRP A CA 1
ATOM 3426 C C . TRP A 1 420 ? -6.421 -12.755 20.946 1.00 97.62 420 TRP A C 1
ATOM 3428 O O . TRP A 1 420 ? -7.208 -12.012 21.518 1.00 97.62 420 TRP A O 1
ATOM 3438 N N . LEU A 1 421 ? -5.873 -13.819 21.545 1.00 97.88 421 LEU A N 1
ATOM 3439 C CA . LEU A 1 421 ? -6.172 -14.200 22.931 1.00 97.88 421 LEU A CA 1
ATOM 3440 C C . LEU A 1 421 ? -5.768 -13.110 23.935 1.00 97.88 421 LEU A C 1
ATOM 3442 O O . LEU A 1 421 ? -6.490 -12.877 24.900 1.00 97.88 421 LEU A O 1
ATOM 3446 N N . LYS A 1 422 ? -4.642 -12.423 23.697 1.00 97.56 422 LYS A N 1
ATOM 3447 C CA . LYS A 1 422 ? -4.211 -11.275 24.510 1.00 97.56 422 LYS A CA 1
ATOM 3448 C C . LYS A 1 422 ? -5.184 -10.108 24.419 1.00 97.56 422 LYS A C 1
ATOM 3450 O O . LYS A 1 422 ? -5.566 -9.552 25.439 1.00 97.56 422 LYS A O 1
ATOM 3455 N N . ASP A 1 423 ? -5.609 -9.752 23.208 1.00 96.62 423 ASP A N 1
ATOM 3456 C CA . ASP A 1 423 ? -6.559 -8.649 23.025 1.00 96.62 423 ASP A CA 1
ATOM 3457 C C . ASP A 1 423 ? -7.969 -9.008 23.512 1.00 96.62 423 ASP A C 1
ATOM 3459 O O . ASP A 1 423 ? -8.709 -8.136 23.953 1.00 96.62 423 ASP A O 1
ATOM 3463 N N . ALA A 1 424 ? -8.336 -10.289 23.496 1.00 97.44 424 ALA A N 1
ATOM 3464 C CA . ALA A 1 424 ? -9.556 -10.787 24.127 1.00 97.44 424 ALA A CA 1
ATOM 3465 C C . ALA A 1 424 ? -9.449 -10.875 25.665 1.00 97.44 424 ALA A C 1
ATOM 3467 O O . ALA A 1 424 ? -10.416 -11.262 26.312 1.00 97.44 424 ALA A O 1
ATOM 3468 N N . GLU A 1 425 ? -8.294 -10.531 26.247 1.00 97.44 425 GLU A N 1
ATOM 3469 C CA . GLU A 1 425 ? -7.957 -10.659 27.673 1.00 97.44 425 GLU A CA 1
ATOM 3470 C C . GLU A 1 425 ? -7.987 -12.095 28.215 1.00 97.44 425 GLU A C 1
ATOM 3472 O O . GLU A 1 425 ? -7.967 -12.277 29.425 1.00 97.44 425 GLU A O 1
ATOM 3477 N N . ILE A 1 426 ? -7.992 -13.129 27.366 1.00 97.81 426 ILE A N 1
ATOM 3478 C CA . ILE A 1 426 ? -7.971 -14.540 27.799 1.00 97.81 426 ILE A CA 1
ATOM 3479 C C . ILE A 1 426 ? -6.595 -14.902 28.374 1.00 97.81 426 ILE A C 1
ATOM 3481 O O . ILE A 1 426 ? -6.498 -15.620 29.369 1.00 97.81 426 ILE A O 1
ATOM 3485 N N . ILE A 1 427 ? -5.524 -14.380 27.768 1.00 97.38 427 ILE A N 1
ATOM 3486 C CA . ILE A 1 427 ? -4.147 -14.582 28.235 1.00 97.38 427 ILE A CA 1
ATOM 3487 C C . ILE A 1 427 ? -3.416 -13.255 28.439 1.00 97.38 427 ILE A C 1
ATOM 3489 O O . ILE A 1 427 ? -3.720 -12.253 27.797 1.00 97.38 427 ILE A O 1
ATOM 3493 N N . ASP A 1 428 ? -2.407 -13.259 29.304 1.00 95.50 428 ASP A N 1
ATOM 3494 C CA . ASP A 1 428 ? -1.560 -12.105 29.584 1.00 95.50 428 ASP A CA 1
ATOM 3495 C C . ASP A 1 428 ? -0.408 -11.957 28.567 1.00 95.50 428 ASP A C 1
ATOM 3497 O O . ASP A 1 428 ? -0.209 -12.760 27.647 1.00 95.50 428 ASP A O 1
ATOM 3501 N N . GLU A 1 429 ? 0.431 -10.933 28.745 1.00 92.56 429 GLU A N 1
ATOM 3502 C CA . GLU A 1 429 ? 1.585 -10.709 27.867 1.00 92.56 429 GLU A CA 1
ATOM 3503 C C . GLU A 1 429 ? 2.623 -11.844 27.891 1.00 92.56 429 GLU A C 1
ATOM 3505 O O . GLU A 1 429 ? 3.339 -12.050 26.902 1.00 92.56 429 GLU A O 1
ATOM 3510 N N . LYS A 1 430 ? 2.665 -12.625 28.976 1.00 92.50 430 LYS A N 1
ATOM 3511 C CA . LYS A 1 430 ? 3.504 -13.818 29.147 1.00 92.50 430 LYS A CA 1
ATOM 3512 C C . LYS A 1 430 ? 2.823 -15.091 28.627 1.00 92.50 430 LYS A C 1
ATOM 3514 O O . LYS A 1 430 ? 3.401 -16.166 28.747 1.00 92.50 430 LYS A O 1
ATOM 3519 N N . SER A 1 431 ? 1.667 -14.962 27.970 1.00 91.56 431 SER A N 1
ATOM 3520 C CA . SER A 1 431 ? 0.842 -16.061 27.453 1.00 91.56 431 SER A CA 1
ATOM 3521 C C . SER A 1 431 ? 0.313 -17.007 28.536 1.00 91.56 431 SER A C 1
ATOM 3523 O O . SER A 1 431 ? 0.134 -18.191 28.268 1.00 91.56 431 SER A O 1
ATOM 3525 N N . LYS A 1 432 ? 0.086 -16.498 29.751 1.00 93.88 432 LYS A N 1
ATOM 3526 C CA . LYS A 1 432 ? -0.572 -17.226 30.842 1.00 93.88 432 LYS A CA 1
ATOM 3527 C C . LYS A 1 432 ? -2.050 -16.869 30.906 1.00 93.88 432 LYS A C 1
ATOM 3529 O O . LYS A 1 432 ? -2.402 -15.731 30.608 1.00 93.88 432 LYS A O 1
ATOM 3534 N N . LEU A 1 433 ? -2.885 -17.820 31.314 1.00 95.62 433 LEU A N 1
ATOM 3535 C CA . LEU A 1 433 ? -4.319 -17.602 31.495 1.00 95.62 433 LEU A CA 1
ATOM 3536 C C . LEU A 1 433 ? -4.565 -16.479 32.517 1.00 95.62 433 LEU A C 1
ATOM 3538 O O . LEU A 1 433 ? -3.882 -16.399 33.540 1.00 95.62 433 LEU A O 1
ATOM 3542 N N . THR A 1 434 ? -5.493 -15.578 32.209 1.00 97.06 434 THR A N 1
ATOM 3543 C CA . THR A 1 434 ? -5.895 -14.481 33.103 1.00 97.06 434 THR A CA 1
ATOM 3544 C C . THR A 1 434 ? -7.112 -14.904 33.938 1.00 97.06 434 THR A C 1
ATOM 3546 O O . THR A 1 434 ? -7.776 -15.881 33.593 1.00 97.06 434 THR A O 1
ATOM 3549 N N . PRO A 1 435 ? -7.512 -14.127 34.963 1.00 96.31 435 PRO A N 1
ATOM 3550 C CA . PRO A 1 435 ? -8.779 -14.363 35.660 1.00 96.31 435 PRO A CA 1
ATOM 3551 C C . PRO A 1 435 ? -10.021 -14.319 34.750 1.00 96.31 435 PRO A C 1
ATOM 3553 O O . PRO A 1 435 ? -11.035 -14.937 35.066 1.00 96.31 435 PRO A O 1
ATOM 3556 N N . PHE A 1 436 ? -9.960 -13.580 33.633 1.00 96.75 436 PHE A N 1
ATOM 3557 C CA . PHE A 1 436 ? -11.001 -13.601 32.602 1.00 96.75 436 PHE A CA 1
ATOM 3558 C C . PHE A 1 436 ? -10.914 -14.871 31.749 1.00 96.75 436 PHE A C 1
ATOM 3560 O O . PHE A 1 436 ? -11.938 -15.480 31.467 1.00 96.75 436 PHE A O 1
ATOM 3567 N N . GLY A 1 437 ? -9.707 -15.317 31.397 1.00 96.19 437 GLY A N 1
ATOM 3568 C CA . GLY A 1 437 ? -9.495 -16.584 30.700 1.00 96.19 437 GLY A CA 1
ATOM 3569 C C . GLY A 1 437 ? -9.989 -17.796 31.492 1.00 96.19 437 GLY A C 1
ATOM 3570 O O . GLY A 1 437 ? -10.623 -18.669 30.911 1.00 96.19 437 GLY A O 1
ATOM 3571 N N . GLU A 1 438 ? -9.775 -17.827 32.810 1.00 94.81 438 GLU A N 1
ATOM 3572 C CA . GLU A 1 438 ? -10.331 -18.858 33.704 1.00 94.81 438 GLU A CA 1
ATOM 3573 C C . GLU A 1 438 ? -11.864 -18.889 33.636 1.00 94.81 438 GLU A C 1
ATOM 3575 O O . GLU A 1 438 ? -12.465 -19.945 33.454 1.00 94.81 438 GLU A O 1
ATOM 3580 N N . LEU A 1 439 ? -12.498 -17.715 33.681 1.00 94.50 439 LEU A N 1
ATOM 3581 C CA . LEU A 1 439 ? -13.943 -17.583 33.516 1.00 94.50 439 LEU A CA 1
ATOM 3582 C C . LEU A 1 439 ? -14.408 -18.035 32.118 1.00 94.50 439 LEU A C 1
ATOM 3584 O O . LEU A 1 439 ? -15.451 -18.669 31.991 1.00 94.50 439 LEU A O 1
ATOM 3588 N N . CYS A 1 440 ? -13.638 -17.763 31.060 1.00 95.69 440 CYS A N 1
ATOM 3589 C CA . CYS A 1 440 ? -13.941 -18.266 29.719 1.00 95.69 440 CYS A CA 1
ATOM 3590 C C . CYS A 1 440 ? -13.931 -19.799 29.655 1.00 95.69 440 CYS A C 1
ATOM 3592 O O . CYS A 1 440 ? -14.772 -20.359 28.958 1.00 95.69 440 CYS A O 1
ATOM 3594 N N . VAL A 1 441 ? -13.027 -20.477 30.374 1.00 93.88 441 VAL A N 1
ATOM 3595 C CA . VAL A 1 441 ? -13.003 -21.951 30.452 1.00 93.88 441 VAL A CA 1
ATOM 3596 C C . VAL A 1 441 ? -14.299 -22.488 31.067 1.00 93.88 441 VAL A C 1
ATOM 3598 O O . VAL A 1 441 ? -14.847 -23.474 30.572 1.00 93.88 441 VAL A O 1
ATOM 3601 N N . GLU A 1 442 ? -14.814 -21.827 32.107 1.00 91.56 442 GLU A N 1
ATOM 3602 C CA . GLU A 1 442 ? -16.093 -22.173 32.740 1.00 91.56 442 GLU A CA 1
ATOM 3603 C C . GLU A 1 442 ? -17.268 -21.953 31.769 1.00 91.56 442 GLU A C 1
ATOM 3605 O O . GLU A 1 442 ? -18.022 -22.885 31.484 1.00 91.56 442 GLU A O 1
ATOM 3610 N N . ILE A 1 443 ? -17.373 -20.753 31.181 1.00 92.88 443 ILE A N 1
ATOM 3611 C CA . ILE A 1 443 ? -18.483 -20.368 30.290 1.00 92.88 443 ILE A CA 1
ATOM 3612 C C . ILE A 1 443 ? -18.506 -21.208 29.007 1.00 92.88 443 ILE A C 1
ATOM 3614 O O . ILE A 1 443 ? -19.587 -21.541 28.524 1.00 92.88 443 ILE A O 1
ATOM 3618 N N . ASN A 1 444 ? -17.345 -21.586 28.460 1.00 91.44 444 ASN A N 1
ATOM 3619 C CA . ASN A 1 444 ? -17.249 -22.360 27.218 1.00 91.44 444 ASN A CA 1
ATOM 3620 C C . ASN A 1 444 ? -18.054 -23.671 27.261 1.00 91.44 444 ASN A C 1
ATOM 3622 O O . ASN A 1 444 ? -18.564 -24.122 26.239 1.00 91.44 444 ASN A O 1
ATOM 3626 N N . ARG A 1 445 ? -18.198 -24.279 28.446 1.00 86.00 445 ARG A N 1
ATOM 3627 C CA . ARG A 1 445 ? -18.932 -25.541 28.625 1.00 86.00 445 ARG A CA 1
ATOM 3628 C C . ARG A 1 445 ? -20.445 -25.356 28.715 1.00 86.00 445 ARG A C 1
ATOM 3630 O O . ARG A 1 445 ? -21.180 -26.292 28.411 1.00 86.00 445 ARG A O 1
ATOM 3637 N N . GLU A 1 446 ? -20.902 -24.184 29.146 1.00 87.50 446 GLU A N 1
ATOM 3638 C CA . GLU A 1 446 ? -22.306 -23.938 29.488 1.00 87.50 446 GLU A CA 1
ATOM 3639 C C . GLU A 1 446 ? -23.016 -23.034 28.479 1.00 87.50 446 GLU A C 1
ATOM 3641 O O . GLU A 1 446 ? -24.146 -23.317 28.081 1.00 87.50 446 GLU A O 1
ATOM 3646 N N . ASN A 1 447 ? -22.367 -21.945 28.058 1.00 92.00 447 ASN A N 1
ATOM 3647 C CA . ASN A 1 447 ? -22.978 -20.917 27.222 1.00 92.00 447 ASN A CA 1
ATOM 3648 C C . ASN A 1 447 ? -21.985 -20.336 26.194 1.00 92.00 447 ASN A C 1
ATOM 3650 O O . ASN A 1 447 ? -21.431 -19.248 26.393 1.00 92.00 447 ASN A O 1
ATOM 3654 N N . PRO A 1 448 ? -21.792 -21.022 25.052 1.00 91.31 448 PRO A N 1
ATOM 3655 C CA . PRO A 1 448 ? -20.923 -20.549 23.975 1.00 91.31 448 PRO A CA 1
ATOM 3656 C C . PRO A 1 448 ? -21.325 -19.176 23.418 1.00 91.31 448 PRO A C 1
ATOM 3658 O O . PRO A 1 448 ? -20.461 -18.394 23.028 1.00 91.31 448 PRO A O 1
ATOM 3661 N N . THR A 1 449 ? -22.619 -18.838 23.402 1.00 95.06 449 THR A N 1
ATOM 3662 C CA . THR A 1 449 ? -23.083 -17.525 22.927 1.00 95.06 449 THR A CA 1
ATOM 3663 C C . THR A 1 449 ? -22.559 -16.403 23.821 1.00 95.06 449 THR A C 1
ATOM 3665 O O . THR A 1 449 ? -21.940 -15.467 23.317 1.00 95.06 449 THR A O 1
ATOM 3668 N N . LEU A 1 450 ? -22.721 -16.529 25.144 1.00 96.94 450 LEU A N 1
ATOM 3669 C CA . LEU A 1 450 ? -22.189 -15.556 26.101 1.00 96.94 450 LEU A CA 1
ATOM 3670 C C . LEU A 1 450 ? -20.662 -15.439 25.996 1.00 96.94 450 LEU A C 1
ATOM 3672 O O . LEU A 1 450 ? -20.135 -14.329 26.023 1.00 96.94 450 LEU A O 1
ATOM 3676 N N . LEU A 1 451 ? -19.944 -16.558 25.829 1.00 97.56 451 LEU A N 1
ATOM 3677 C CA . LEU A 1 451 ? -18.488 -16.543 25.647 1.00 97.56 451 LEU A CA 1
ATOM 3678 C C . LEU A 1 451 ? -18.076 -15.601 24.506 1.00 97.56 451 LEU A C 1
ATOM 3680 O O . LEU A 1 451 ? -17.222 -14.733 24.693 1.00 97.56 451 LEU A O 1
ATOM 3684 N N . TRP A 1 452 ? -18.692 -15.750 23.333 1.00 98.00 452 TRP A N 1
ATOM 3685 C CA . TRP A 1 452 ? -18.342 -14.951 22.159 1.00 98.00 452 TRP A CA 1
ATOM 3686 C C . TRP A 1 452 ? -18.804 -13.497 22.254 1.00 98.00 452 TRP A C 1
ATOM 3688 O O . TRP A 1 452 ? -18.110 -12.616 21.742 1.00 98.00 452 TRP A O 1
ATOM 3698 N N . GLU A 1 453 ? -19.906 -13.218 22.954 1.00 98.31 453 GLU A N 1
ATOM 3699 C CA . GLU A 1 453 ? -20.302 -11.847 23.290 1.00 98.31 453 GLU A CA 1
ATOM 3700 C C . GLU A 1 453 ? -19.219 -11.155 24.137 1.00 98.31 453 GLU A C 1
ATOM 3702 O O . GLU A 1 453 ? -18.792 -10.048 23.802 1.00 98.31 453 GLU A O 1
ATOM 3707 N N . LEU A 1 454 ? -18.700 -11.821 25.175 1.00 98.12 454 LEU A N 1
ATOM 3708 C CA . LEU A 1 454 ? -17.639 -11.276 26.032 1.00 98.12 454 LEU A CA 1
ATOM 3709 C C . LEU A 1 454 ? -16.303 -11.118 25.287 1.00 98.12 454 LEU A C 1
ATOM 3711 O O . LEU A 1 454 ? -15.637 -10.088 25.424 1.00 98.12 454 LEU A O 1
ATOM 3715 N N . ILE A 1 455 ? -15.925 -12.099 24.456 1.00 98.38 455 ILE A N 1
ATOM 3716 C CA . ILE A 1 455 ? -14.726 -12.016 23.604 1.00 98.38 455 ILE A CA 1
ATOM 3717 C C . ILE A 1 455 ? -14.825 -10.815 22.658 1.00 98.38 455 ILE A C 1
ATOM 3719 O O . ILE A 1 455 ? -13.866 -10.050 22.541 1.00 98.38 455 ILE A O 1
ATOM 3723 N N . HIS A 1 456 ? -15.970 -10.616 21.994 1.00 98.00 456 HIS A N 1
ATOM 3724 C CA . HIS A 1 456 ? -16.168 -9.483 21.085 1.00 98.00 456 HIS A CA 1
ATOM 3725 C C . HIS A 1 456 ? -16.065 -8.139 21.807 1.00 98.00 456 HIS A C 1
ATOM 3727 O O . HIS A 1 456 ? -15.411 -7.234 21.287 1.00 98.00 456 HIS A O 1
ATOM 3733 N N . ILE A 1 457 ? -16.626 -8.021 23.019 1.00 98.06 457 ILE A N 1
ATOM 3734 C CA . ILE A 1 457 ? -16.490 -6.813 23.849 1.00 98.06 457 ILE A CA 1
ATOM 3735 C C . ILE A 1 457 ? -15.007 -6.515 24.097 1.00 98.06 457 ILE A C 1
ATOM 3737 O O . ILE A 1 457 ? -14.538 -5.431 23.757 1.00 98.06 457 ILE A O 1
ATOM 3741 N N . ASN A 1 458 ? -14.230 -7.477 24.599 1.00 97.81 458 ASN A N 1
ATOM 3742 C CA . ASN A 1 458 ? -12.806 -7.244 24.873 1.00 97.81 458 ASN A CA 1
ATOM 3743 C C . ASN A 1 458 ? -12.012 -6.899 23.614 1.00 97.81 458 ASN A C 1
ATOM 3745 O O . ASN A 1 458 ? -11.208 -5.964 23.618 1.00 97.81 458 ASN A O 1
ATOM 3749 N N . LEU A 1 459 ? -12.284 -7.585 22.504 1.00 97.12 459 LEU A N 1
ATOM 3750 C CA . LEU A 1 459 ? -11.655 -7.262 21.231 1.00 97.12 459 LEU A CA 1
ATOM 3751 C C . LEU A 1 459 ? -12.009 -5.846 20.757 1.00 97.12 459 LEU A C 1
ATOM 3753 O O . LEU A 1 459 ? -11.122 -5.147 20.273 1.00 97.12 459 LEU A O 1
ATOM 3757 N N . ALA A 1 460 ? -13.252 -5.387 20.910 1.00 95.06 460 ALA A N 1
ATOM 3758 C CA . ALA A 1 460 ? -13.652 -4.034 20.523 1.00 95.06 460 ALA A CA 1
ATOM 3759 C C . ALA A 1 460 ? -12.890 -2.940 21.299 1.00 95.06 460 ALA A C 1
ATOM 3761 O O . ALA A 1 460 ? -12.590 -1.891 20.725 1.00 95.06 460 ALA A O 1
ATOM 3762 N N . TYR A 1 461 ? -12.525 -3.198 22.560 1.00 93.75 461 TYR A N 1
ATOM 3763 C CA . TYR A 1 461 ? -11.742 -2.275 23.392 1.00 93.75 461 TYR A CA 1
ATOM 3764 C C . TYR A 1 461 ? -10.236 -2.348 23.120 1.00 93.75 461 TYR A C 1
ATOM 3766 O O . TYR A 1 461 ? -9.569 -1.315 23.034 1.00 93.75 461 TYR A O 1
ATOM 3774 N N . ASN A 1 462 ? -9.693 -3.558 22.980 1.00 94.38 462 ASN A N 1
ATOM 3775 C CA . ASN A 1 462 ? -8.247 -3.780 23.024 1.00 94.38 462 ASN A CA 1
ATOM 3776 C C . ASN A 1 462 ? -7.618 -4.014 21.649 1.00 94.38 462 ASN A C 1
ATOM 3778 O O . ASN A 1 462 ? -6.450 -3.673 21.442 1.00 94.38 462 ASN A O 1
ATOM 3782 N N . SER A 1 463 ? -8.359 -4.582 20.689 1.00 94.44 463 SER A N 1
ATOM 3783 C CA . SER A 1 463 ? -7.851 -4.794 19.333 1.00 94.44 463 SER A CA 1
ATOM 3784 C C . SER A 1 463 ? -7.983 -3.510 18.511 1.00 94.44 463 SER A C 1
ATOM 3786 O O . SER A 1 463 ? -9.099 -3.073 18.213 1.00 94.44 463 SER A O 1
ATOM 3788 N N . PRO A 1 464 ? -6.865 -2.940 18.013 1.00 90.94 464 PRO A N 1
ATOM 3789 C CA . PRO A 1 464 ? -6.911 -1.771 17.141 1.00 90.94 464 PRO A CA 1
ATOM 3790 C C . PRO A 1 464 ? -7.725 -1.999 15.861 1.00 90.94 464 PRO A C 1
ATOM 3792 O O . PRO A 1 464 ? -8.224 -1.036 15.290 1.00 90.94 464 PRO A O 1
ATOM 3795 N N . LEU A 1 465 ? -7.846 -3.252 15.398 1.00 92.62 465 LEU A N 1
ATOM 3796 C CA . LEU A 1 465 ? -8.638 -3.600 14.217 1.00 92.62 465 LEU A CA 1
ATOM 3797 C C . LEU A 1 465 ? -10.130 -3.672 14.527 1.00 92.62 465 LEU A C 1
ATOM 3799 O O . LEU A 1 465 ? -10.914 -3.094 13.782 1.00 92.62 465 LEU A O 1
ATOM 3803 N N . MET A 1 466 ? -10.524 -4.349 15.608 1.00 94.38 466 MET A N 1
ATOM 3804 C CA . MET A 1 466 ? -11.943 -4.474 15.960 1.00 94.38 466 MET A CA 1
ATOM 3805 C C . MET A 1 466 ? -12.530 -3.149 16.445 1.00 94.38 466 MET A C 1
ATOM 3807 O O . MET A 1 466 ? -13.635 -2.799 16.031 1.00 94.38 466 MET A O 1
ATOM 3811 N N . GLY A 1 467 ? -11.781 -2.365 17.228 1.00 90.88 467 GLY A N 1
ATOM 3812 C CA . GLY A 1 467 ? -12.199 -1.016 17.622 1.00 90.88 467 GLY A CA 1
ATOM 3813 C C . GLY A 1 467 ? -12.320 -0.069 16.422 1.00 90.88 467 GLY A C 1
ATOM 3814 O O . GLY A 1 467 ? -13.303 0.665 16.282 1.00 90.88 467 GLY A O 1
ATOM 3815 N N . TRP A 1 468 ? -11.368 -0.131 15.483 1.00 90.38 468 TRP A N 1
ATOM 3816 C CA . TRP A 1 468 ? -11.452 0.616 14.223 1.00 90.38 468 TRP A CA 1
ATOM 3817 C C . TRP A 1 468 ? -12.662 0.196 13.379 1.00 90.38 468 TRP A C 1
ATOM 3819 O O . TRP A 1 468 ? -13.405 1.058 12.912 1.00 90.38 468 TRP A O 1
ATOM 3829 N N . PHE A 1 469 ? -12.887 -1.105 13.196 1.00 92.62 469 PHE A N 1
ATOM 3830 C CA . PHE A 1 469 ? -14.020 -1.613 12.425 1.00 92.62 469 PHE A CA 1
ATOM 3831 C C . PHE A 1 469 ? -15.351 -1.170 13.041 1.00 92.62 469 PHE A C 1
ATOM 3833 O O . PHE A 1 469 ? -16.203 -0.624 12.341 1.00 92.62 469 PHE A O 1
ATOM 3840 N N . SER A 1 470 ? -15.485 -1.313 14.363 1.00 90.31 470 SER A N 1
ATOM 3841 C CA . SER A 1 470 ? -16.710 -0.986 15.100 1.00 90.31 470 SER A CA 1
ATOM 3842 C C . SER A 1 470 ? -17.064 0.504 15.058 1.00 90.31 470 SER A C 1
ATOM 3844 O O . SER A 1 470 ? -18.240 0.866 15.100 1.00 90.31 470 SER A O 1
ATOM 3846 N N . SER A 1 471 ? -16.054 1.370 14.947 1.00 82.56 471 SER A N 1
ATOM 3847 C CA . SER A 1 471 ? -16.225 2.824 14.842 1.00 82.56 471 SER A CA 1
ATOM 3848 C C . SER A 1 471 ? -16.353 3.324 13.399 1.00 82.56 471 SER A C 1
ATOM 3850 O O . SER A 1 471 ? -17.008 4.339 13.161 1.00 82.56 471 SER A O 1
ATOM 3852 N N . SER A 1 472 ? -15.753 2.626 12.431 1.00 81.62 472 SER A N 1
ATOM 3853 C CA . SER A 1 472 ? -15.686 3.072 11.031 1.00 81.62 472 SER A CA 1
ATOM 3854 C C . SER A 1 472 ? -16.799 2.510 10.152 1.00 81.62 472 SER A C 1
ATOM 3856 O O . SER A 1 472 ? -17.144 3.129 9.147 1.00 81.62 472 SER A O 1
ATOM 3858 N N . VAL A 1 473 ? -17.356 1.349 10.507 1.00 88.44 473 VAL A N 1
ATOM 3859 C CA . VAL A 1 473 ? -18.422 0.684 9.750 1.00 88.44 473 VAL A CA 1
ATOM 3860 C C . VAL A 1 473 ? -19.725 0.785 10.536 1.00 88.44 473 VAL A C 1
ATOM 3862 O O . VAL A 1 473 ? -19.857 0.223 11.624 1.00 88.44 473 VAL A O 1
ATOM 3865 N N . GLY A 1 474 ? -20.681 1.537 9.988 1.00 86.88 474 GLY A N 1
ATOM 3866 C CA . GLY A 1 474 ? -22.006 1.719 10.577 1.00 86.88 474 GLY A CA 1
ATOM 3867 C C . GLY A 1 474 ? -22.904 0.489 10.434 1.00 86.88 474 GLY A C 1
ATOM 3868 O O . GLY A 1 474 ? -22.661 -0.388 9.604 1.00 86.88 474 GLY A O 1
ATOM 3869 N N . PHE A 1 475 ? -23.962 0.447 11.243 1.00 91.25 475 PHE A N 1
ATOM 3870 C CA . PHE A 1 475 ? -25.011 -0.561 11.119 1.00 91.25 475 PHE A CA 1
ATOM 3871 C C . PHE A 1 475 ? -25.897 -0.282 9.910 1.00 91.25 475 PHE A C 1
ATOM 3873 O O . PHE A 1 475 ? -26.178 0.869 9.583 1.00 91.25 475 PHE A O 1
ATOM 3880 N N . ASN A 1 476 ? -26.373 -1.353 9.288 1.00 91.12 476 ASN A N 1
ATOM 3881 C CA . ASN A 1 476 ? -27.233 -1.341 8.114 1.00 91.12 476 ASN A CA 1
ATOM 3882 C C . ASN A 1 476 ? -26.612 -0.671 6.869 1.00 91.12 476 ASN A C 1
ATOM 3884 O O . ASN A 1 476 ? -27.325 -0.345 5.922 1.00 91.12 476 ASN A O 1
ATOM 3888 N N . THR A 1 477 ? -25.285 -0.533 6.820 1.00 86.50 477 THR A N 1
ATOM 3889 C CA . THR A 1 477 ? -24.555 -0.048 5.640 1.00 86.50 477 THR A CA 1
ATOM 3890 C C . THR A 1 477 ? -23.855 -1.207 4.943 1.00 86.50 477 THR A C 1
ATOM 3892 O O . THR A 1 477 ? -23.042 -1.897 5.558 1.00 86.50 477 THR A O 1
ATOM 3895 N N . GLU A 1 478 ? -24.153 -1.415 3.660 1.00 88.75 478 GLU A N 1
ATOM 3896 C CA . GLU A 1 478 ? -23.456 -2.413 2.848 1.00 88.75 478 GLU A CA 1
ATOM 3897 C C . GLU A 1 478 ? -21.991 -2.025 2.611 1.00 88.75 478 GLU A C 1
ATOM 3899 O O . GLU A 1 478 ? -21.669 -0.882 2.274 1.00 88.75 478 GLU A O 1
ATOM 3904 N N . ILE A 1 479 ? -21.097 -2.997 2.771 1.00 89.06 479 ILE A N 1
ATOM 3905 C CA . ILE A 1 479 ? -19.660 -2.840 2.592 1.00 89.06 479 ILE A CA 1
ATOM 3906 C C . ILE A 1 479 ? -19.070 -4.057 1.879 1.00 89.06 479 ILE A C 1
ATOM 3908 O O . ILE A 1 479 ? -19.196 -5.199 2.319 1.00 89.06 479 ILE A O 1
ATOM 3912 N N . GLY A 1 480 ? -18.374 -3.809 0.770 1.00 89.88 480 GLY A N 1
ATOM 3913 C CA . GLY A 1 480 ? -17.602 -4.839 0.085 1.00 89.88 480 GLY A CA 1
ATOM 3914 C C . GLY A 1 480 ? -16.174 -4.950 0.618 1.00 89.88 480 GLY A C 1
ATOM 3915 O O . GLY A 1 480 ? -15.614 -4.001 1.172 1.00 89.88 480 GLY A O 1
ATOM 3916 N N . ARG A 1 481 ? -15.508 -6.082 0.352 1.00 88.00 481 ARG A N 1
ATOM 3917 C CA . ARG A 1 481 ? -14.097 -6.289 0.741 1.00 88.00 481 ARG A CA 1
ATOM 3918 C C . ARG A 1 481 ? -13.170 -5.156 0.279 1.00 88.00 481 ARG A C 1
ATOM 3920 O O . ARG A 1 481 ? -12.337 -4.685 1.045 1.00 88.00 481 ARG A O 1
ATOM 3927 N N . LYS A 1 482 ? -13.331 -4.699 -0.966 1.00 85.19 482 LYS A N 1
ATOM 3928 C CA . LYS A 1 482 ? -12.510 -3.615 -1.534 1.00 85.19 482 LYS A CA 1
ATOM 3929 C C . LYS A 1 482 ? -12.719 -2.284 -0.818 1.00 85.19 482 LYS A C 1
ATOM 3931 O O . LYS A 1 482 ? -11.788 -1.488 -0.740 1.00 85.19 482 LYS A O 1
ATOM 3936 N N . ASP A 1 483 ? -13.929 -2.035 -0.331 1.00 85.81 483 ASP A N 1
ATOM 3937 C CA . ASP A 1 483 ? -14.242 -0.819 0.410 1.00 85.81 483 ASP A CA 1
ATOM 3938 C C . ASP A 1 483 ? -13.622 -0.878 1.799 1.00 85.81 483 ASP A C 1
ATOM 3940 O O . ASP A 1 483 ? -13.001 0.094 2.219 1.00 85.81 483 ASP A O 1
ATOM 3944 N N . LEU A 1 484 ? -13.673 -2.045 2.449 1.00 89.19 484 LEU A N 1
ATOM 3945 C CA . LEU A 1 484 ? -12.993 -2.288 3.720 1.00 89.19 484 LEU A CA 1
ATOM 3946 C C . LEU A 1 484 ? -11.469 -2.116 3.614 1.00 89.19 484 LEU A C 1
ATOM 3948 O O . LEU A 1 484 ? -10.863 -1.485 4.478 1.00 89.19 484 LEU A O 1
ATOM 3952 N N . ASP A 1 485 ? -10.843 -2.603 2.538 1.00 88.44 485 ASP A N 1
ATOM 3953 C CA . ASP A 1 485 ? -9.410 -2.384 2.305 1.00 88.44 485 ASP A CA 1
ATOM 3954 C C . ASP A 1 485 ? -9.103 -0.879 2.118 1.00 88.44 485 ASP A C 1
ATOM 3956 O O . ASP A 1 485 ? -8.143 -0.364 2.693 1.00 88.44 485 ASP A O 1
ATOM 3960 N N . LYS A 1 486 ? -9.940 -0.130 1.380 1.00 85.00 486 LYS A N 1
ATOM 3961 C CA . LYS A 1 486 ? -9.787 1.333 1.219 1.00 85.00 486 LYS A CA 1
ATOM 3962 C C . LYS A 1 486 ? -9.967 2.088 2.535 1.00 85.00 486 LYS A C 1
ATOM 3964 O O . LYS A 1 486 ? -9.189 2.999 2.807 1.00 85.00 486 LYS A O 1
ATOM 3969 N N . LEU A 1 487 ? -10.956 1.697 3.338 1.00 83.88 487 LEU A N 1
ATOM 3970 C CA . LEU A 1 487 ? -11.209 2.209 4.685 1.00 83.88 487 LEU A CA 1
ATOM 3971 C C . LEU A 1 487 ? -9.983 2.032 5.578 1.00 83.88 487 LEU A C 1
ATOM 3973 O O . LEU A 1 487 ? -9.525 2.981 6.215 1.00 83.88 487 LEU A O 1
ATOM 3977 N N . ALA A 1 488 ? -9.430 0.819 5.598 1.00 87.81 488 ALA A N 1
ATOM 3978 C CA . ALA A 1 488 ? -8.278 0.501 6.425 1.00 87.81 488 ALA A CA 1
ATOM 3979 C C . ALA A 1 488 ? -7.043 1.268 5.960 1.00 87.81 488 ALA A C 1
ATOM 3981 O O . ALA A 1 488 ? -6.301 1.801 6.780 1.00 87.81 488 ALA A O 1
ATOM 3982 N N . LEU A 1 489 ? -6.829 1.371 4.645 1.00 83.69 489 LEU A N 1
ATOM 3983 C CA . LEU A 1 489 ? -5.747 2.180 4.096 1.00 83.69 489 LEU A CA 1
ATOM 3984 C C . LEU A 1 489 ? -5.913 3.646 4.479 1.00 83.69 489 LEU A C 1
ATOM 3986 O O . LEU A 1 489 ? -4.945 4.255 4.923 1.00 83.69 489 LEU A O 1
ATOM 3990 N N . ASP A 1 490 ? -7.120 4.206 4.374 1.00 76.31 490 ASP A N 1
ATOM 3991 C CA . ASP A 1 490 ? -7.373 5.598 4.745 1.00 76.31 490 ASP A CA 1
ATOM 3992 C C . ASP A 1 490 ? -6.919 5.904 6.179 1.00 76.31 490 ASP A C 1
ATOM 3994 O O . ASP A 1 490 ? -6.206 6.889 6.400 1.00 76.31 490 ASP A O 1
ATOM 3998 N N . TYR A 1 491 ? -7.254 5.000 7.103 1.00 76.75 491 TYR A N 1
ATOM 3999 C CA . TYR A 1 491 ? -6.980 5.126 8.529 1.00 76.75 491 TYR A CA 1
ATOM 4000 C C . TYR A 1 491 ? -5.524 4.790 8.907 1.00 76.75 491 TYR A C 1
ATOM 4002 O O . TYR A 1 491 ? -4.863 5.557 9.606 1.00 76.75 491 TYR A O 1
ATOM 4010 N N . PHE A 1 492 ? -4.984 3.666 8.425 1.00 80.06 492 PHE A N 1
ATOM 4011 C CA . PHE A 1 492 ? -3.718 3.096 8.905 1.00 80.06 492 PHE A CA 1
ATOM 4012 C C . PHE A 1 492 ? -2.476 3.467 8.074 1.00 80.06 492 PHE A C 1
ATOM 4014 O O . PHE A 1 492 ? -1.356 3.299 8.565 1.00 80.06 492 PHE A O 1
ATOM 4021 N N . GLN A 1 493 ? -2.616 3.980 6.842 1.00 75.81 493 GLN A N 1
ATOM 4022 C CA . GLN A 1 493 ? -1.476 4.199 5.921 1.00 75.81 493 GLN A CA 1
ATOM 4023 C C . GLN A 1 493 ? -0.436 5.215 6.406 1.00 75.81 493 GLN A C 1
ATOM 4025 O O . GLN A 1 493 ? 0.681 5.244 5.897 1.00 75.81 493 GLN A O 1
ATOM 4030 N N . GLN A 1 494 ? -0.785 6.069 7.373 1.00 67.62 494 GLN A N 1
ATOM 4031 C CA . GLN A 1 494 ? 0.175 7.010 7.956 1.00 67.62 494 GLN A CA 1
ATOM 4032 C C . GLN A 1 494 ? 1.232 6.305 8.817 1.00 67.62 494 GLN A C 1
ATOM 4034 O O . GLN A 1 494 ? 2.333 6.826 9.000 1.00 67.62 494 GLN A O 1
ATOM 4039 N N . THR A 1 495 ? 0.901 5.125 9.345 1.00 70.25 495 THR A N 1
ATOM 4040 C CA . THR A 1 495 ? 1.739 4.375 10.289 1.00 70.25 495 THR A CA 1
ATOM 4041 C C . THR A 1 495 ? 2.231 3.060 9.693 1.00 70.25 495 THR A C 1
ATOM 4043 O O . THR A 1 495 ? 3.373 2.665 9.932 1.00 70.25 495 THR A O 1
ATOM 4046 N N . PHE A 1 496 ? 1.400 2.384 8.897 1.00 77.94 496 PHE A N 1
ATOM 4047 C CA . PHE A 1 496 ? 1.681 1.049 8.375 1.00 77.94 496 PHE A CA 1
ATOM 4048 C C . PHE A 1 496 ? 1.787 1.034 6.853 1.00 77.94 496 PHE A C 1
ATOM 4050 O O . PHE A 1 496 ? 1.152 1.813 6.149 1.00 77.94 496 PHE A O 1
ATOM 4057 N N . LYS A 1 497 ? 2.577 0.086 6.338 1.00 77.50 497 LYS A N 1
ATOM 4058 C CA . LYS A 1 497 ? 2.645 -0.193 4.901 1.00 77.50 497 LYS A CA 1
ATOM 4059 C C . LYS A 1 497 ? 1.331 -0.807 4.421 1.00 77.50 497 LYS A C 1
ATOM 4061 O O . LYS A 1 497 ? 0.713 -1.584 5.145 1.00 77.50 497 LYS A O 1
ATOM 4066 N N . GLU A 1 498 ? 0.984 -0.561 3.161 1.00 82.62 498 GLU A N 1
ATOM 4067 C CA . GLU A 1 498 ? -0.212 -1.121 2.516 1.00 82.62 498 GLU A CA 1
ATOM 4068 C C . GLU A 1 498 ? -0.319 -2.646 2.655 1.00 82.62 498 GLU A C 1
ATOM 4070 O O . GLU A 1 498 ? -1.387 -3.160 2.978 1.00 82.62 498 GLU A O 1
ATOM 4075 N N . THR A 1 499 ? 0.787 -3.378 2.500 1.00 84.56 499 THR A N 1
ATOM 4076 C CA . THR A 1 499 ? 0.795 -4.840 2.663 1.00 84.56 499 THR A CA 1
ATOM 4077 C C . THR A 1 499 ? 0.451 -5.267 4.086 1.00 84.56 499 THR A C 1
ATOM 4079 O O . THR A 1 499 ? -0.344 -6.181 4.277 1.00 84.56 499 THR A O 1
ATOM 4082 N N . THR A 1 500 ? 1.000 -4.584 5.094 1.00 88.69 500 THR A N 1
ATOM 4083 C CA . THR A 1 500 ? 0.690 -4.838 6.507 1.00 88.69 500 THR A CA 1
ATOM 4084 C C . THR A 1 500 ? -0.782 -4.572 6.805 1.00 88.69 500 THR A C 1
ATOM 4086 O O . THR A 1 500 ? -1.406 -5.365 7.501 1.00 88.69 500 THR A O 1
ATOM 4089 N N . ILE A 1 501 ? -1.340 -3.495 6.249 1.00 90.12 501 ILE A N 1
ATOM 4090 C CA . ILE A 1 501 ? -2.756 -3.142 6.406 1.00 90.12 501 ILE A CA 1
ATOM 4091 C C . ILE A 1 501 ? -3.636 -4.197 5.738 1.00 90.12 501 ILE A C 1
ATOM 4093 O O . ILE A 1 501 ? -4.553 -4.711 6.362 1.00 90.12 501 ILE A O 1
ATOM 4097 N N . THR A 1 502 ? -3.314 -4.587 4.506 1.00 90.56 502 THR A N 1
ATOM 4098 C CA . THR A 1 502 ? -4.068 -5.599 3.750 1.00 90.56 502 THR A CA 1
ATOM 4099 C C . THR A 1 502 ? -4.084 -6.946 4.477 1.00 90.56 502 THR A C 1
ATOM 4101 O O . THR A 1 502 ? -5.132 -7.587 4.573 1.00 90.56 502 THR A O 1
ATOM 4104 N N . TYR A 1 503 ? -2.944 -7.363 5.039 1.00 93.12 503 TYR A N 1
ATOM 4105 C CA . TYR A 1 503 ? -2.856 -8.575 5.856 1.00 93.12 503 TYR A CA 1
ATOM 4106 C C . TYR A 1 503 ? -3.701 -8.461 7.125 1.00 93.12 503 TYR A C 1
ATOM 4108 O O . TYR A 1 503 ? -4.486 -9.360 7.417 1.00 93.12 503 TYR A O 1
ATOM 4116 N N . ALA A 1 504 ? -3.631 -7.327 7.818 1.00 94.19 504 ALA A N 1
ATOM 4117 C CA . ALA A 1 504 ? -4.436 -7.075 9.004 1.00 94.19 504 ALA A CA 1
ATOM 4118 C C . ALA A 1 504 ? -5.952 -7.097 8.698 1.00 94.19 504 ALA A C 1
ATOM 4120 O O . ALA A 1 504 ? -6.718 -7.719 9.429 1.00 94.19 504 ALA A O 1
ATOM 4121 N N . VAL A 1 505 ? -6.397 -6.522 7.575 1.00 94.75 505 VAL A N 1
ATOM 4122 C CA . VAL A 1 505 ? -7.800 -6.622 7.121 1.00 94.75 505 VAL A CA 1
ATOM 4123 C C . VAL A 1 505 ? -8.160 -8.056 6.725 1.00 94.75 505 VAL A C 1
ATOM 4125 O O . VAL A 1 505 ? -9.287 -8.501 6.924 1.00 94.75 505 VAL A O 1
ATOM 4128 N N . GLN A 1 506 ? -7.220 -8.825 6.169 1.00 95.56 506 GLN A N 1
ATOM 4129 C CA . GLN A 1 506 ? -7.428 -10.254 5.934 1.00 95.56 506 GLN A CA 1
ATOM 4130 C C . GLN A 1 506 ? -7.645 -11.020 7.242 1.00 95.56 506 GLN A C 1
ATOM 4132 O O . GLN A 1 506 ? -8.574 -11.822 7.294 1.00 95.56 506 GLN A O 1
ATOM 4137 N N . ALA A 1 507 ? -6.858 -10.741 8.282 1.00 96.75 507 ALA A N 1
ATOM 4138 C CA . ALA A 1 507 ? -7.061 -11.306 9.611 1.00 96.75 507 ALA A CA 1
ATOM 4139 C C . ALA A 1 507 ? -8.437 -10.919 10.184 1.00 96.75 507 ALA A C 1
ATOM 4141 O O . ALA A 1 507 ? -9.176 -11.791 10.624 1.00 96.75 507 ALA A O 1
ATOM 4142 N N . LEU A 1 508 ? -8.831 -9.644 10.079 1.00 96.81 508 LEU A N 1
ATOM 4143 C CA . LEU A 1 508 ? -10.147 -9.158 10.510 1.00 96.81 508 LEU A CA 1
ATOM 4144 C C . LEU A 1 508 ? -11.307 -9.891 9.812 1.00 96.81 508 LEU A C 1
ATOM 4146 O O . LEU A 1 508 ? -12.232 -10.361 10.465 1.00 96.81 508 LEU A O 1
ATOM 4150 N N . VAL A 1 509 ? -11.253 -10.039 8.486 1.00 95.56 509 VAL A N 1
ATOM 4151 C CA . VAL A 1 509 ? -12.300 -10.761 7.740 1.00 95.56 509 VAL A CA 1
ATOM 4152 C C . VAL A 1 509 ? -12.324 -12.247 8.101 1.00 95.56 509 VAL A C 1
ATOM 4154 O O . VAL A 1 509 ? -13.395 -12.842 8.152 1.00 95.56 509 VAL A O 1
ATOM 4157 N N . GLN A 1 510 ? -11.168 -12.859 8.373 1.00 96.44 510 GLN A N 1
ATOM 4158 C CA . GLN A 1 510 ? -11.129 -14.235 8.870 1.00 96.44 510 GLN A CA 1
ATOM 4159 C C . GLN A 1 510 ? -11.750 -14.368 10.256 1.00 96.44 510 GLN A C 1
ATOM 4161 O O . GLN A 1 510 ? -12.459 -15.342 10.472 1.00 96.44 510 GLN A O 1
ATOM 4166 N N . THR A 1 511 ? -11.547 -13.393 11.147 1.00 97.50 511 THR A N 1
ATOM 4167 C CA . THR A 1 511 ? -12.224 -13.357 12.450 1.00 97.50 511 THR A CA 1
ATOM 4168 C C . THR A 1 511 ? -13.732 -13.438 12.256 1.00 97.50 511 THR A C 1
ATOM 4170 O O . THR A 1 511 ? -14.369 -14.302 12.840 1.00 97.50 511 THR A O 1
ATOM 4173 N N . PHE A 1 512 ? -14.311 -12.627 11.371 1.00 96.50 512 PHE A N 1
ATOM 4174 C CA . PHE A 1 512 ? -15.749 -12.706 11.107 1.00 96.50 512 PHE A CA 1
ATOM 4175 C C . PHE A 1 512 ? -16.186 -14.010 10.442 1.00 96.50 512 PHE A C 1
ATOM 4177 O O . PHE A 1 512 ? -17.247 -14.534 10.750 1.00 96.50 512 PHE A O 1
ATOM 4184 N N . LYS A 1 513 ? -15.377 -14.541 9.527 1.00 95.00 513 LYS A N 1
ATOM 4185 C CA . LYS A 1 513 ? -15.724 -15.754 8.783 1.00 95.00 513 LYS A CA 1
ATOM 4186 C C . LYS A 1 513 ? -15.668 -17.021 9.641 1.00 95.00 513 LYS A C 1
ATOM 4188 O O . LYS A 1 513 ? -16.431 -17.948 9.397 1.00 95.00 513 LYS A O 1
ATOM 4193 N N . TYR A 1 514 ? -14.707 -17.098 10.556 1.00 97.00 514 TYR A N 1
ATOM 4194 C CA . TYR A 1 514 ? -14.386 -18.319 11.296 1.00 97.00 514 TYR A CA 1
ATOM 4195 C C . TYR A 1 514 ? -14.720 -18.228 12.784 1.00 97.00 514 TYR A C 1
ATOM 4197 O O . TYR A 1 514 ? -14.335 -19.121 13.536 1.00 97.00 514 TYR A O 1
ATOM 4205 N N . SER A 1 515 ? -15.424 -17.182 13.216 1.00 97.31 515 SER A N 1
ATOM 4206 C CA . SER A 1 515 ? -15.977 -17.088 14.566 1.00 97.31 515 SER A CA 1
ATOM 4207 C C . SER A 1 515 ? -17.443 -16.646 14.538 1.00 97.31 515 SER A C 1
ATOM 4209 O O . SER A 1 515 ? -17.850 -15.966 13.588 1.00 97.31 515 SER A O 1
ATOM 4211 N N . PRO A 1 516 ? -18.213 -16.936 15.602 1.00 97.06 516 PRO A N 1
ATOM 4212 C CA . PRO A 1 516 ? -19.587 -16.461 15.775 1.00 97.06 516 PRO A CA 1
ATOM 4213 C C . PRO A 1 516 ? -19.750 -14.939 15.675 1.00 97.06 516 PRO A C 1
ATOM 4215 O O . PRO A 1 516 ? -20.851 -14.450 15.444 1.00 97.06 516 PRO A O 1
ATOM 4218 N N . ILE A 1 517 ? -18.668 -14.159 15.801 1.00 97.88 517 ILE A N 1
ATOM 4219 C CA . ILE A 1 517 ? -18.717 -12.692 15.728 1.00 97.88 517 ILE A CA 1
ATOM 4220 C C . ILE A 1 517 ? -19.339 -12.204 14.408 1.00 97.88 517 ILE A C 1
ATOM 4222 O O . ILE A 1 517 ? -20.074 -11.215 14.402 1.00 97.88 517 ILE A O 1
ATOM 4226 N N . GLY A 1 518 ? -19.050 -12.867 13.283 1.00 96.25 518 GLY A N 1
ATOM 4227 C CA . GLY A 1 518 ? -19.523 -12.431 11.967 1.00 96.25 518 GLY A CA 1
ATOM 4228 C C . GLY A 1 518 ? -21.028 -12.598 11.772 1.00 96.25 518 GLY A C 1
ATOM 4229 O O . GLY A 1 518 ? -21.745 -11.601 11.674 1.00 96.25 518 GLY A O 1
ATOM 4230 N N . GLU A 1 519 ? -21.483 -13.848 11.685 1.00 94.38 519 GLU A N 1
ATOM 4231 C CA . GLU A 1 519 ? -22.873 -14.193 11.352 1.00 94.38 519 GLU A CA 1
ATOM 4232 C C . GLU A 1 519 ? -23.778 -14.209 12.596 1.00 94.38 519 GLU A C 1
ATOM 4234 O O . GLU A 1 519 ? -24.793 -13.512 12.616 1.00 94.38 519 GLU A O 1
ATOM 4239 N N . ASP A 1 520 ? -23.387 -14.906 13.669 1.00 96.12 520 ASP A N 1
ATOM 4240 C CA . ASP A 1 520 ? -24.254 -15.115 14.842 1.00 96.12 520 ASP A CA 1
ATOM 4241 C C . ASP A 1 520 ? -24.446 -13.828 15.655 1.00 96.12 520 ASP A C 1
ATOM 4243 O O . ASP A 1 520 ? -25.575 -13.431 15.949 1.00 96.12 520 ASP A O 1
ATOM 4247 N N . LEU A 1 521 ? -23.351 -13.112 15.946 1.00 97.25 521 LEU A N 1
ATOM 4248 C CA . LEU A 1 521 ? -23.392 -11.786 16.581 1.00 97.25 521 LEU A CA 1
ATOM 4249 C C . LEU A 1 521 ? -23.660 -10.662 15.571 1.00 97.25 521 LEU A C 1
ATOM 4251 O O . LEU A 1 521 ? -23.685 -9.489 15.944 1.00 97.25 521 LEU A O 1
ATOM 4255 N N . ARG A 1 522 ? -23.862 -11.003 14.292 1.00 96.88 522 ARG A N 1
ATOM 4256 C CA . ARG A 1 522 ? -24.278 -10.109 13.203 1.00 96.88 522 ARG A CA 1
ATOM 4257 C C . ARG A 1 522 ? -23.345 -8.932 12.891 1.00 96.88 522 ARG A C 1
ATOM 4259 O O . ARG A 1 522 ? -23.787 -7.891 12.394 1.00 96.88 522 ARG A O 1
ATOM 4266 N N . GLN A 1 523 ? -22.044 -9.070 13.144 1.00 96.12 523 GLN A N 1
ATOM 4267 C CA . GLN A 1 523 ? -21.072 -8.002 12.883 1.00 96.12 523 GLN A CA 1
ATOM 4268 C C . GLN A 1 523 ? -20.506 -8.006 11.456 1.00 96.12 523 GLN A C 1
ATOM 4270 O O . GLN A 1 523 ? -19.818 -7.058 11.079 1.00 96.12 523 GLN A O 1
ATOM 4275 N N . PHE A 1 524 ? -20.777 -9.025 10.639 1.00 95.81 524 PHE A N 1
ATOM 4276 C CA . PHE A 1 524 ? -20.332 -9.049 9.242 1.00 95.81 524 PHE A CA 1
ATOM 4277 C C . PHE A 1 524 ? -21.136 -10.058 8.405 1.00 95.81 524 PHE A C 1
ATOM 4279 O O . PHE A 1 524 ? -20.590 -11.029 7.885 1.00 95.81 524 PHE A O 1
ATOM 4286 N N . VAL A 1 525 ? -22.442 -9.820 8.289 1.00 95.12 525 VAL A N 1
ATOM 4287 C CA . VAL A 1 525 ? -23.406 -10.731 7.650 1.00 95.12 525 VAL A CA 1
ATOM 4288 C C . VAL A 1 525 ? -23.392 -10.556 6.139 1.00 95.12 525 VAL A C 1
ATOM 4290 O O . VAL A 1 525 ? -23.542 -9.430 5.646 1.00 95.12 525 VAL A O 1
ATOM 4293 N N . SER A 1 526 ? -23.254 -11.650 5.391 1.00 93.12 526 SER A N 1
ATOM 4294 C CA . SER A 1 526 ? -23.301 -11.580 3.929 1.00 93.12 526 SER A CA 1
ATOM 4295 C C . SER A 1 526 ? -24.703 -11.244 3.403 1.00 93.12 526 SER A C 1
ATOM 4297 O O . SER A 1 526 ? -25.692 -11.849 3.802 1.00 93.12 526 SER A O 1
ATOM 4299 N N . GLN A 1 527 ? -24.785 -10.283 2.478 1.00 91.56 527 GLN A N 1
ATOM 4300 C CA . GLN A 1 527 ? -26.044 -9.851 1.848 1.00 91.56 527 GLN A CA 1
ATOM 4301 C C . GLN A 1 527 ? -26.310 -10.538 0.502 1.00 91.56 527 GLN A C 1
ATOM 4303 O O . GLN A 1 527 ? -27.367 -10.360 -0.101 1.00 91.56 527 GLN A O 1
ATOM 4308 N N . ASP A 1 528 ? -25.350 -11.317 -0.000 1.00 86.62 528 ASP A N 1
ATOM 4309 C CA . ASP A 1 528 ? -25.459 -11.993 -1.284 1.00 86.62 528 ASP A CA 1
ATOM 4310 C C . ASP A 1 528 ? -24.907 -13.420 -1.224 1.00 86.62 528 ASP A C 1
ATOM 4312 O O . ASP A 1 528 ? -24.058 -13.768 -0.410 1.00 86.62 528 ASP A O 1
ATOM 4316 N N . THR A 1 529 ? -25.358 -14.272 -2.144 1.00 82.62 529 THR A N 1
ATOM 4317 C CA . THR A 1 529 ? -24.924 -15.677 -2.204 1.00 82.62 529 THR A CA 1
ATOM 4318 C C . THR A 1 529 ? -23.465 -15.847 -2.639 1.00 82.62 529 THR A C 1
ATOM 4320 O O . THR A 1 529 ? -22.967 -16.970 -2.692 1.00 82.62 529 THR A O 1
ATOM 4323 N N . LYS A 1 530 ? -22.788 -14.766 -3.046 1.00 80.50 530 LYS A N 1
ATOM 4324 C CA . LYS A 1 530 ? -21.412 -14.775 -3.556 1.00 80.50 530 LYS A CA 1
ATOM 4325 C C . LYS A 1 530 ? -20.395 -14.317 -2.503 1.00 80.50 530 LYS A C 1
ATOM 4327 O O . LYS A 1 530 ? -19.199 -14.420 -2.774 1.00 80.50 530 LYS A O 1
ATOM 4332 N N . GLY A 1 531 ? -20.832 -13.830 -1.340 1.00 81.12 531 GLY A N 1
ATOM 4333 C CA . GLY A 1 531 ? -19.962 -13.289 -0.299 1.00 81.12 531 GLY A CA 1
ATOM 4334 C C . GLY A 1 531 ? -19.234 -12.010 -0.714 1.00 81.12 531 GLY A C 1
ATOM 4335 O O . GLY A 1 531 ? -18.049 -11.866 -0.408 1.00 81.12 531 GLY A O 1
ATOM 4336 N N . ILE A 1 532 ? -19.877 -11.120 -1.481 1.00 86.25 532 ILE A N 1
ATOM 4337 C CA . ILE A 1 532 ? -19.230 -9.899 -1.998 1.00 86.25 532 ILE A CA 1
ATOM 4338 C C . ILE A 1 532 ? -19.632 -8.658 -1.194 1.00 86.25 532 ILE A C 1
ATOM 4340 O O . ILE A 1 532 ? -18.763 -7.822 -0.925 1.00 86.25 532 ILE A O 1
ATOM 4344 N N . SER A 1 533 ? -20.907 -8.550 -0.817 1.00 91.00 533 SER A N 1
ATOM 4345 C CA . SER A 1 533 ? -21.460 -7.499 0.041 1.00 91.00 533 SER A CA 1
ATOM 4346 C C . SER A 1 533 ? -21.729 -8.028 1.452 1.00 91.00 533 SER A C 1
ATOM 4348 O O . SER A 1 533 ? -22.263 -9.129 1.628 1.00 91.00 533 SER A O 1
ATOM 4350 N N . PHE A 1 534 ? -21.345 -7.243 2.457 1.00 94.44 534 PHE A N 1
ATOM 4351 C CA . PHE A 1 534 ? -21.513 -7.549 3.877 1.00 94.44 534 PHE A CA 1
ATOM 4352 C C . PHE A 1 534 ? -22.155 -6.374 4.606 1.00 94.44 534 PHE A C 1
ATOM 4354 O O . PHE A 1 534 ? -22.085 -5.238 4.143 1.00 94.44 534 PHE A O 1
ATOM 4361 N N . GLN A 1 535 ? -22.745 -6.630 5.769 1.00 94.75 535 GLN A N 1
ATOM 4362 C CA . GLN A 1 535 ? -23.376 -5.600 6.585 1.00 94.75 535 GLN A CA 1
ATOM 4363 C C . GLN A 1 535 ? -23.196 -5.900 8.075 1.00 94.75 535 GLN A C 1
ATOM 4365 O O . GLN A 1 535 ? -23.243 -7.055 8.499 1.00 94.75 535 GLN A O 1
ATOM 4370 N N . ARG A 1 536 ? -23.028 -4.849 8.885 1.00 95.31 536 ARG A N 1
ATOM 4371 C CA . ARG A 1 536 ? -23.256 -4.931 10.334 1.00 95.31 536 ARG A CA 1
ATOM 4372 C C . ARG A 1 536 ? -24.744 -4.778 10.594 1.00 95.31 536 ARG A C 1
ATOM 4374 O O . ARG A 1 536 ? -25.304 -3.740 10.244 1.00 95.31 536 ARG A O 1
ATOM 4381 N N . ILE A 1 537 ? -25.376 -5.755 11.225 1.00 96.19 537 ILE A N 1
ATOM 4382 C CA . ILE A 1 537 ? -26.804 -5.704 11.550 1.00 96.19 537 ILE A CA 1
ATOM 4383 C C . ILE A 1 537 ? -26.944 -5.578 13.073 1.00 96.19 537 ILE A C 1
ATOM 4385 O O . ILE A 1 537 ? -26.223 -6.261 13.799 1.00 96.19 537 ILE A O 1
ATOM 4389 N N . PRO A 1 538 ? -27.847 -4.719 13.584 1.00 96.75 538 PRO A N 1
ATOM 4390 C CA . PRO A 1 538 ? -28.146 -4.647 15.011 1.00 96.75 538 PRO A CA 1
ATOM 4391 C C . PRO A 1 538 ? -28.412 -6.024 15.635 1.00 96.75 538 PRO A C 1
ATOM 4393 O O . PRO A 1 538 ? -29.296 -6.764 15.188 1.00 96.75 538 PRO A O 1
ATOM 4396 N N . TYR A 1 539 ? -27.671 -6.344 16.693 1.00 97.12 539 TYR A N 1
ATOM 4397 C CA . TYR A 1 539 ? -27.828 -7.560 17.483 1.00 97.12 539 TYR A CA 1
ATOM 4398 C C . TYR A 1 539 ? -28.588 -7.238 18.776 1.00 97.12 539 TYR A C 1
ATOM 4400 O O . TYR A 1 539 ? -28.047 -6.688 19.735 1.00 97.12 539 TYR A O 1
ATOM 4408 N N . ASN A 1 540 ? -29.892 -7.522 18.763 1.00 96.31 540 ASN A N 1
ATOM 4409 C CA . ASN A 1 540 ? -30.812 -7.227 19.866 1.00 96.31 540 ASN A CA 1
ATOM 4410 C C . ASN A 1 540 ? -30.922 -8.366 20.895 1.00 96.31 540 ASN A C 1
ATOM 4412 O O . ASN A 1 540 ? -31.431 -8.137 21.991 1.00 96.31 540 ASN A O 1
ATOM 4416 N N . ASP A 1 541 ? -30.434 -9.562 20.561 1.00 95.19 541 ASP A N 1
ATOM 4417 C CA . ASP A 1 541 ? -30.550 -10.759 21.404 1.00 95.19 541 ASP A CA 1
ATOM 4418 C C . ASP A 1 541 ? -29.463 -10.848 22.490 1.00 95.19 541 ASP A C 1
ATOM 4420 O O . ASP A 1 541 ? -29.462 -11.791 23.277 1.00 95.19 541 ASP A O 1
ATOM 4424 N N . LEU A 1 542 ? -28.610 -9.821 22.593 1.00 97.06 542 LEU A N 1
ATOM 4425 C CA . LEU A 1 542 ? -27.514 -9.705 23.557 1.00 97.06 542 LEU A CA 1
ATOM 4426 C C . LEU A 1 542 ? -27.933 -10.098 24.983 1.00 97.06 542 LEU A C 1
ATOM 4428 O O . LEU A 1 542 ? -28.969 -9.650 25.508 1.00 97.06 542 LEU A O 1
ATOM 4432 N N . SER A 1 543 ? -27.117 -10.937 25.619 1.00 96.75 543 SER A N 1
ATOM 4433 C CA . SER A 1 543 ? -27.370 -11.402 26.982 1.00 96.75 543 SER A CA 1
ATOM 4434 C C . SER A 1 543 ? -27.331 -10.246 28.003 1.00 96.75 543 SER A C 1
ATOM 4436 O O . SER A 1 543 ? -26.574 -9.280 27.836 1.00 96.75 543 SER A O 1
ATOM 4438 N N . PRO A 1 544 ? -28.161 -10.280 29.066 1.00 96.25 544 PRO A N 1
ATOM 4439 C CA . PRO A 1 544 ? -28.058 -9.317 30.164 1.00 96.25 544 PRO A CA 1
ATOM 4440 C C . PRO A 1 544 ? -26.653 -9.251 30.779 1.00 96.25 544 PRO A C 1
ATOM 4442 O O . PRO A 1 544 ? -26.185 -8.171 31.133 1.00 96.25 544 PRO A O 1
ATOM 4445 N N . GLU A 1 545 ? -25.971 -10.389 30.864 1.00 96.25 545 GLU A N 1
ATOM 4446 C CA . GLU A 1 545 ? -24.614 -10.537 31.375 1.00 96.25 545 GLU A CA 1
ATOM 4447 C C . GLU A 1 545 ? -23.617 -9.751 30.515 1.00 96.25 545 GLU A C 1
ATOM 4449 O O . GLU A 1 545 ? -22.869 -8.924 31.041 1.00 96.25 545 GLU A O 1
ATOM 4454 N N . ALA A 1 546 ? -23.659 -9.915 29.188 1.00 97.25 546 ALA A N 1
ATOM 4455 C CA . ALA A 1 546 ? -22.813 -9.153 28.271 1.00 97.25 546 ALA A CA 1
ATOM 4456 C C . ALA A 1 546 ? -23.134 -7.648 28.288 1.00 97.25 546 ALA A C 1
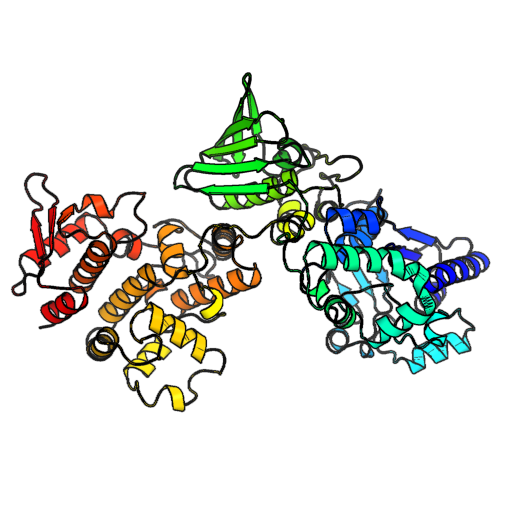ATOM 4458 O O . ALA A 1 546 ? -22.215 -6.827 28.242 1.00 97.25 546 ALA A O 1
ATOM 4459 N N . VAL A 1 547 ? -24.414 -7.262 28.424 1.00 97.69 547 VAL A N 1
ATOM 4460 C CA . VAL A 1 547 ? -24.804 -5.852 28.630 1.00 97.69 547 VAL A CA 1
ATOM 4461 C C . VAL A 1 547 ? -24.139 -5.295 29.889 1.00 97.69 547 VAL A C 1
ATOM 4463 O O . VAL A 1 547 ? -23.544 -4.220 29.838 1.00 97.69 547 VAL A O 1
ATOM 4466 N N . ALA A 1 548 ? -24.213 -6.014 31.011 1.00 97.06 548 ALA A N 1
ATOM 4467 C CA . ALA A 1 548 ? -23.601 -5.580 32.260 1.00 97.06 548 ALA A CA 1
ATOM 4468 C C . ALA A 1 548 ? -22.072 -5.462 32.121 1.00 97.06 548 ALA A C 1
ATOM 4470 O O . ALA A 1 548 ? -21.505 -4.436 32.494 1.00 97.06 548 ALA A O 1
ATOM 4471 N N . TYR A 1 549 ? -21.413 -6.449 31.507 1.00 97.50 549 TYR A N 1
ATOM 4472 C CA . TYR A 1 549 ? -19.969 -6.427 31.257 1.00 97.50 549 TYR A CA 1
ATOM 4473 C C . TYR A 1 549 ? -19.526 -5.223 30.417 1.00 97.50 549 TYR A C 1
ATOM 4475 O O . TYR A 1 549 ? -18.620 -4.488 30.814 1.00 97.50 549 TYR A O 1
ATOM 4483 N N . SER A 1 550 ? -20.210 -4.975 29.294 1.00 97.31 550 SER A N 1
ATOM 4484 C CA . SER A 1 550 ? -19.948 -3.835 28.406 1.00 97.31 550 SER A CA 1
ATOM 4485 C C . SER A 1 550 ? -20.117 -2.495 29.130 1.00 97.31 550 SER A C 1
ATOM 4487 O O . SER A 1 550 ? -19.268 -1.612 29.014 1.00 97.31 550 SER A O 1
ATOM 4489 N N . LEU A 1 551 ? -21.165 -2.343 29.950 1.00 97.12 551 LEU A N 1
ATOM 4490 C CA . LEU A 1 551 ? -21.389 -1.115 30.723 1.00 97.12 551 LEU A CA 1
ATOM 4491 C C . LEU A 1 551 ? -20.266 -0.847 31.726 1.00 97.12 551 LEU A C 1
ATOM 4493 O O . LEU A 1 551 ? -19.839 0.300 31.861 1.00 97.12 551 LEU A O 1
ATOM 4497 N N . TYR A 1 552 ? -19.767 -1.884 32.399 1.00 96.81 552 TYR A N 1
ATOM 4498 C CA . TYR A 1 552 ? -18.649 -1.751 33.331 1.00 96.81 552 TYR A CA 1
ATOM 4499 C C . TYR A 1 552 ? -17.333 -1.430 32.614 1.00 96.81 552 TYR A C 1
ATOM 4501 O O . TYR A 1 552 ? -16.628 -0.520 33.050 1.00 96.81 552 TYR A O 1
ATOM 4509 N N . LYS A 1 553 ? -17.046 -2.070 31.470 1.00 95.56 553 LYS A N 1
ATOM 4510 C CA . LYS A 1 553 ? -15.900 -1.717 30.609 1.00 95.56 553 LYS A CA 1
ATOM 4511 C C . LYS A 1 553 ? -15.975 -0.269 30.116 1.00 95.56 553 LYS A C 1
ATOM 4513 O O . LYS A 1 553 ? -14.989 0.467 30.164 1.00 95.56 553 LYS A O 1
ATOM 4518 N N . TYR A 1 554 ? -17.152 0.173 29.676 1.00 95.38 554 TYR A N 1
ATOM 4519 C CA . TYR A 1 554 ? -17.394 1.552 29.251 1.00 95.38 554 TYR A CA 1
ATOM 4520 C C . TYR A 1 554 ? -17.165 2.550 30.389 1.00 95.38 554 TYR A C 1
ATOM 4522 O O . TYR A 1 554 ? -16.474 3.555 30.213 1.00 95.38 554 TYR A O 1
ATOM 4530 N N . ALA A 1 555 ? -17.714 2.257 31.564 1.00 93.94 555 ALA A N 1
ATOM 4531 C CA . ALA A 1 555 ? -17.588 3.090 32.747 1.00 93.94 555 ALA A CA 1
ATOM 4532 C C . ALA A 1 555 ? -16.136 3.203 33.237 1.00 93.94 555 ALA A C 1
ATOM 4534 O O . ALA A 1 555 ? -15.677 4.312 33.514 1.00 93.94 555 ALA A O 1
ATOM 4535 N N . GLU A 1 556 ? -15.394 2.090 33.261 1.00 93.50 556 GLU A N 1
ATOM 4536 C CA . GLU A 1 556 ? -13.966 2.060 33.596 1.00 93.50 556 GLU A CA 1
ATOM 4537 C C . GLU A 1 556 ? -13.152 2.932 32.632 1.00 93.50 556 GLU A C 1
ATOM 4539 O O . GLU A 1 556 ? -12.421 3.820 33.072 1.00 93.50 556 GLU A O 1
ATOM 4544 N N . GLN A 1 557 ? -13.337 2.762 31.317 1.00 90.75 557 GLN A N 1
ATOM 4545 C CA . GLN A 1 557 ? -12.596 3.535 30.315 1.00 90.75 557 GLN A CA 1
ATOM 4546 C C . GLN A 1 557 ? -12.879 5.044 30.398 1.00 90.75 557 GLN A C 1
ATOM 4548 O O . GLN A 1 557 ? -11.999 5.861 30.120 1.00 90.75 557 GLN A O 1
ATOM 4553 N N . LYS A 1 558 ? -14.107 5.428 30.760 1.00 89.19 558 LYS A N 1
ATOM 4554 C CA . LYS A 1 558 ? -14.522 6.832 30.896 1.00 89.19 558 LYS A CA 1
ATOM 4555 C C . LYS A 1 558 ? -14.245 7.414 32.285 1.00 89.19 558 LYS A C 1
ATOM 4557 O O . LYS A 1 558 ? -14.370 8.626 32.449 1.00 89.19 558 LYS A O 1
ATOM 4562 N N . GLY A 1 559 ? -13.884 6.588 33.269 1.00 91.38 559 GLY A N 1
ATOM 4563 C CA . GLY A 1 559 ? -13.719 7.007 34.662 1.00 91.38 559 GLY A CA 1
ATOM 4564 C C . GLY A 1 559 ? -15.023 7.496 35.301 1.00 91.38 559 GLY A C 1
ATOM 4565 O O . GLY A 1 559 ? -15.002 8.432 36.098 1.00 91.38 559 GLY A O 1
ATOM 4566 N N . ILE A 1 560 ? -16.161 6.905 34.925 1.00 92.75 560 ILE A N 1
ATOM 4567 C CA . ILE A 1 560 ? -17.495 7.266 35.427 1.00 92.75 560 ILE A CA 1
ATOM 4568 C C . ILE A 1 560 ? -18.151 6.075 36.129 1.00 92.75 560 ILE A C 1
ATOM 4570 O O . ILE A 1 560 ? -17.753 4.933 35.940 1.00 92.75 560 ILE A O 1
ATOM 4574 N N . LYS A 1 561 ? -19.180 6.340 36.937 1.00 88.06 561 LYS A N 1
ATOM 4575 C CA . LYS A 1 561 ? -20.003 5.308 37.606 1.00 88.06 561 LYS A CA 1
ATOM 4576 C C . LYS A 1 561 ? -21.505 5.497 37.392 1.00 88.06 561 LYS A C 1
ATOM 4578 O O . LYS A 1 561 ? -22.297 4.591 37.639 1.00 88.06 561 LYS A O 1
ATOM 4583 N N . MET A 1 562 ? -21.882 6.664 36.879 1.00 91.75 562 MET A N 1
ATOM 4584 C CA . MET A 1 562 ? -23.236 7.003 36.475 1.00 91.75 562 MET A CA 1
ATOM 4585 C C . MET A 1 562 ? -23.208 7.501 35.038 1.00 91.75 562 MET A C 1
ATOM 4587 O O . MET A 1 562 ? -22.334 8.283 34.659 1.00 91.75 562 MET A O 1
ATOM 4591 N N . LEU A 1 563 ? -24.169 7.049 34.248 1.00 93.50 563 LEU A N 1
ATOM 4592 C CA . LEU A 1 563 ? -24.318 7.410 32.845 1.00 93.50 563 LEU A CA 1
ATOM 4593 C C . LEU A 1 563 ? -25.793 7.399 32.460 1.00 93.50 563 LEU A C 1
ATOM 4595 O O . LEU A 1 563 ? -26.618 6.822 33.165 1.00 93.50 563 LEU A O 1
ATOM 4599 N N . ARG A 1 564 ? -26.137 8.025 31.337 1.00 90.88 564 ARG A N 1
ATOM 4600 C CA . ARG A 1 564 ? -27.476 7.906 30.757 1.00 90.88 564 ARG A 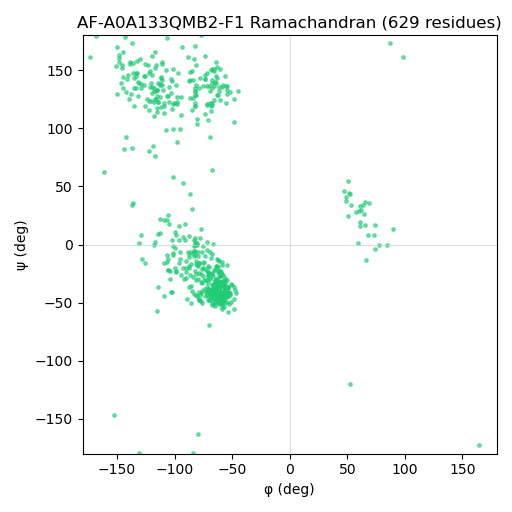CA 1
ATOM 4601 C C . ARG A 1 564 ? -27.477 6.936 29.593 1.00 90.88 564 ARG A C 1
ATOM 4603 O O . ARG A 1 564 ? -26.497 6.851 28.854 1.00 90.88 564 ARG A O 1
ATOM 4610 N N . VAL A 1 565 ? -28.613 6.282 29.355 1.00 92.25 565 VAL A N 1
ATOM 4611 C CA . VAL A 1 565 ? -28.817 5.435 28.170 1.00 92.25 565 VAL A CA 1
ATOM 4612 C C . VAL A 1 565 ? -28.484 6.219 26.903 1.00 92.25 565 VAL A C 1
ATOM 4614 O O . VAL A 1 565 ? -27.798 5.695 26.035 1.00 92.25 565 VAL A O 1
ATOM 4617 N N . PHE A 1 566 ? -28.920 7.481 26.801 1.00 88.88 566 PHE A N 1
ATOM 4618 C CA . PHE A 1 566 ? -28.610 8.335 25.653 1.00 88.88 566 PHE A CA 1
ATOM 4619 C C . PHE A 1 566 ? -27.107 8.501 25.383 1.00 88.88 566 PHE A C 1
ATOM 4621 O O . PHE A 1 566 ? -26.716 8.607 24.222 1.00 88.88 566 PHE A O 1
ATOM 4628 N N . ASP A 1 567 ? -26.265 8.502 26.420 1.00 89.00 567 ASP A N 1
ATOM 4629 C CA . ASP A 1 567 ? -24.830 8.746 26.264 1.00 89.00 567 ASP A CA 1
ATOM 4630 C C . ASP A 1 567 ? -24.162 7.657 25.404 1.00 89.00 567 ASP A C 1
ATOM 4632 O O . ASP A 1 567 ? -23.283 7.975 24.611 1.00 89.00 567 ASP A O 1
ATOM 4636 N N . LEU A 1 568 ? -24.662 6.415 25.452 1.00 91.75 568 LEU A N 1
ATOM 4637 C CA . LEU A 1 568 ? -24.153 5.272 24.677 1.00 91.75 568 LEU A CA 1
ATOM 4638 C C . LEU A 1 568 ? -24.457 5.350 23.168 1.00 91.75 568 LEU A C 1
ATOM 4640 O O . LEU A 1 568 ? -23.823 4.659 22.375 1.00 91.75 568 LEU A O 1
ATOM 4644 N N . TYR A 1 569 ? -25.425 6.175 22.753 1.00 91.06 569 TYR A N 1
ATOM 4645 C CA . TYR A 1 569 ? -25.871 6.288 21.352 1.00 91.06 569 TYR A CA 1
ATOM 4646 C C . TYR A 1 569 ? -25.326 7.527 20.642 1.00 91.06 569 TYR A C 1
ATOM 4648 O O . TYR A 1 569 ? -25.693 7.809 19.498 1.00 91.06 569 TYR A O 1
ATOM 4656 N N . ARG A 1 570 ? -24.469 8.297 21.311 1.00 83.19 570 ARG A N 1
ATOM 4657 C CA . ARG A 1 570 ? -23.931 9.530 20.749 1.00 83.19 570 ARG A CA 1
ATOM 4658 C C . ARG A 1 570 ? -23.028 9.242 19.533 1.00 83.19 570 ARG A C 1
ATOM 4660 O O . ARG A 1 570 ? -22.194 8.330 19.588 1.00 83.19 570 ARG A O 1
ATOM 4667 N N . PRO A 1 571 ? -23.148 10.006 18.428 1.00 74.62 571 PRO A N 1
ATOM 4668 C CA . PRO A 1 571 ? -22.344 9.804 17.220 1.00 74.62 571 PRO A CA 1
ATOM 4669 C C . PRO A 1 571 ? -20.825 9.855 17.440 1.00 74.62 571 PRO A C 1
ATOM 4671 O O . PRO A 1 571 ? -20.090 9.205 16.700 1.00 74.62 571 PRO A O 1
ATOM 4674 N N . GLU A 1 572 ? -20.369 10.601 18.443 1.00 75.69 572 GLU A N 1
ATOM 4675 C CA . GLU A 1 572 ? -18.968 10.765 18.832 1.00 75.69 572 GLU A CA 1
ATOM 4676 C C . GLU A 1 572 ? -18.390 9.605 19.653 1.00 75.69 572 GLU A C 1
ATOM 4678 O O . GLU A 1 572 ? -17.169 9.497 19.763 1.00 75.69 572 GLU A O 1
ATOM 4683 N N . GLU A 1 573 ? -19.233 8.738 20.220 1.00 83.00 573 GLU A N 1
ATOM 4684 C CA . GLU A 1 573 ? -18.755 7.608 21.015 1.00 83.00 573 GLU A CA 1
ATOM 4685 C C . GLU A 1 573 ? -18.118 6.531 20.138 1.00 83.00 573 GLU A C 1
ATOM 4687 O O . GLU A 1 573 ? -18.657 6.168 19.092 1.00 83.00 573 GLU A O 1
ATOM 4692 N N . ILE A 1 574 ? -16.972 6.009 20.579 1.00 80.88 574 ILE A N 1
ATOM 4693 C CA . ILE A 1 574 ? -16.171 5.014 19.844 1.00 80.88 574 ILE A CA 1
ATOM 4694 C C . ILE A 1 574 ? -16.256 3.603 20.445 1.00 80.88 574 ILE A C 1
ATOM 4696 O O . ILE A 1 574 ? -15.781 2.657 19.825 1.00 80.88 574 ILE A O 1
ATOM 4700 N N . CYS A 1 575 ? -16.862 3.466 21.625 1.00 87.31 575 CYS A N 1
ATOM 4701 C CA . CYS A 1 575 ? -17.019 2.224 22.384 1.00 87.31 575 CYS A CA 1
ATOM 4702 C C . CYS A 1 575 ? -18.386 2.185 23.093 1.00 87.31 575 CYS A C 1
ATOM 4704 O O . CYS A 1 575 ? -19.168 3.135 22.988 1.00 87.31 575 CYS A O 1
ATOM 4706 N N . GLY A 1 576 ? -18.672 1.091 23.799 1.00 92.31 576 GLY A N 1
ATOM 4707 C CA . GLY A 1 576 ? -19.923 0.856 24.509 1.00 92.31 576 GLY A CA 1
ATOM 4708 C C . GLY A 1 576 ? -20.886 -0.026 23.718 1.00 92.31 576 GLY A C 1
ATOM 4709 O O . GLY A 1 576 ? -20.799 -0.152 22.494 1.00 92.31 576 GLY A O 1
ATOM 4710 N N . VAL A 1 577 ? -21.861 -0.591 24.432 1.00 95.44 577 VAL A N 1
ATOM 4711 C CA . VAL A 1 577 ? -22.768 -1.649 23.950 1.00 95.44 577 VAL A CA 1
ATOM 4712 C C . VAL A 1 577 ? -23.406 -1.385 22.577 1.00 95.44 577 VAL A C 1
ATOM 4714 O O . VAL A 1 577 ? -23.557 -2.297 21.763 1.00 95.44 577 VAL A O 1
ATOM 4717 N N . TYR A 1 578 ? -23.747 -0.129 22.264 1.00 95.06 578 TYR A N 1
ATOM 4718 C CA . TYR A 1 578 ? -24.273 0.232 20.946 1.00 95.06 578 TYR A CA 1
ATOM 4719 C C . TYR A 1 578 ? -23.203 0.162 19.847 1.00 95.06 578 TYR A C 1
ATOM 4721 O O . TYR A 1 578 ? -23.487 -0.308 18.751 1.00 95.06 578 TYR A O 1
ATOM 4729 N N . ARG A 1 579 ? -21.965 0.593 20.106 1.00 93.50 579 ARG A N 1
ATOM 4730 C CA . ARG A 1 579 ? -20.869 0.492 19.128 1.00 93.50 579 ARG A CA 1
ATOM 4731 C C . ARG A 1 579 ? -20.411 -0.937 18.913 1.00 93.50 579 ARG A C 1
ATOM 4733 O O . ARG A 1 579 ? -20.060 -1.278 17.785 1.00 93.50 579 ARG A O 1
ATOM 4740 N N . GLU A 1 580 ? -20.466 -1.759 19.951 1.00 95.56 580 GLU A N 1
ATOM 4741 C CA . GLU A 1 580 ? -20.124 -3.180 19.879 1.00 95.56 580 GLU A CA 1
ATOM 4742 C C . GLU A 1 580 ? -21.165 -3.983 19.092 1.00 95.56 580 GLU A C 1
ATOM 4744 O O . GLU A 1 580 ? -20.779 -4.724 18.188 1.00 95.56 580 GLU A O 1
ATOM 4749 N N . PHE A 1 581 ? -22.462 -3.800 19.381 1.00 96.94 581 PHE A N 1
ATOM 4750 C CA . PHE A 1 581 ? -23.530 -4.696 18.903 1.00 96.94 581 PHE A CA 1
ATOM 4751 C C . PHE A 1 581 ? -24.681 -4.017 18.155 1.00 96.94 581 PHE A C 1
ATOM 4753 O O . PHE A 1 581 ? -25.463 -4.686 17.485 1.00 96.94 581 PHE A O 1
ATOM 4760 N N . GLY A 1 582 ? -24.828 -2.698 18.261 1.00 94.88 582 GLY A N 1
ATOM 4761 C CA . GLY A 1 582 ? -25.929 -1.971 17.623 1.00 94.88 582 GLY A CA 1
ATOM 4762 C C . GLY A 1 582 ? -27.274 -2.177 18.311 1.00 94.88 582 GLY A C 1
ATOM 4763 O O . GLY A 1 582 ? -28.303 -1.881 17.708 1.00 94.88 582 GLY A O 1
ATOM 4764 N N . ILE A 1 583 ? -27.279 -2.678 19.553 1.00 96.38 583 ILE A N 1
ATOM 4765 C CA . ILE A 1 583 ? -28.501 -2.956 20.312 1.00 96.38 583 ILE A CA 1
ATOM 4766 C C . ILE A 1 583 ? -29.425 -1.733 20.338 1.00 96.38 583 ILE A C 1
ATOM 4768 O O . ILE A 1 583 ? -29.010 -0.603 20.622 1.00 96.38 583 ILE A O 1
ATOM 4772 N N . SER A 1 584 ? -30.702 -1.950 20.037 1.00 95.56 584 SER A N 1
ATOM 4773 C CA . SER A 1 584 ? -31.697 -0.881 20.026 1.00 95.56 584 SER A CA 1
ATOM 4774 C C . SER A 1 584 ? -31.932 -0.316 21.430 1.00 95.56 584 SER A C 1
ATOM 4776 O O . SER A 1 584 ? -31.843 -1.026 22.432 1.00 95.56 584 SER A O 1
ATOM 4778 N N . LYS A 1 585 ? -32.300 0.970 21.513 1.00 94.31 585 LYS A N 1
ATOM 4779 C CA . LYS A 1 585 ? -32.575 1.632 22.800 1.00 94.31 585 LYS A CA 1
ATOM 4780 C C . LYS A 1 585 ? -33.671 0.915 23.599 1.00 94.31 585 LYS A C 1
ATOM 4782 O O . LYS A 1 585 ? -33.577 0.831 24.820 1.00 94.31 585 LYS A O 1
ATOM 4787 N N . ALA A 1 586 ? -34.690 0.392 22.914 1.00 93.69 586 ALA A N 1
ATOM 4788 C CA . ALA A 1 586 ? -35.794 -0.332 23.538 1.00 93.69 586 ALA A CA 1
ATOM 4789 C C . ALA A 1 586 ? -35.326 -1.643 24.193 1.00 93.69 586 ALA A C 1
ATOM 4791 O O . ALA A 1 586 ? -35.641 -1.891 25.359 1.00 93.69 586 ALA A O 1
ATOM 4792 N N . GLU A 1 587 ? -34.527 -2.439 23.479 1.00 96.12 587 GLU A N 1
ATOM 4793 C CA . GLU A 1 587 ? -34.006 -3.700 24.015 1.00 96.12 587 GLU A CA 1
ATOM 4794 C C . GLU A 1 587 ? -32.968 -3.469 25.113 1.00 96.12 587 GLU A C 1
ATOM 4796 O O . GLU A 1 587 ? -33.045 -4.111 26.161 1.00 96.12 587 GLU A O 1
ATOM 4801 N N . LEU A 1 588 ? -32.083 -2.476 24.970 1.00 96.38 588 LEU A N 1
ATOM 4802 C CA . LEU A 1 588 ? -31.153 -2.117 26.043 1.00 96.38 588 LEU A CA 1
ATOM 4803 C C . LEU A 1 588 ? -31.902 -1.738 27.330 1.00 96.38 588 LEU A C 1
ATOM 4805 O O . LEU A 1 588 ? -31.583 -2.237 28.406 1.00 96.38 588 LEU A O 1
ATOM 4809 N N . GLN A 1 589 ? -32.948 -0.912 27.234 1.00 94.88 589 GLN A N 1
ATOM 4810 C CA . GLN A 1 589 ? -33.775 -0.556 28.391 1.00 94.88 589 GLN A CA 1
ATOM 4811 C C . GLN A 1 589 ? -34.461 -1.772 29.026 1.00 94.88 589 GLN A C 1
ATOM 4813 O O . GLN A 1 589 ? -34.571 -1.842 30.249 1.00 94.88 589 GLN A O 1
ATOM 4818 N N . LYS A 1 590 ? -34.914 -2.746 28.230 1.00 94.62 590 LYS A N 1
ATOM 4819 C CA . LYS A 1 590 ? -35.500 -3.993 28.741 1.00 94.62 590 LYS A CA 1
ATOM 4820 C C . LYS A 1 590 ? -34.478 -4.809 29.539 1.00 94.62 590 LYS A C 1
ATOM 4822 O O . LYS A 1 590 ? -34.792 -5.232 30.651 1.00 94.62 590 LYS A O 1
ATOM 4827 N N . LYS A 1 591 ? -33.254 -4.966 29.024 1.00 95.88 591 LYS A N 1
ATOM 4828 C CA . LYS A 1 591 ? -32.157 -5.670 29.715 1.00 95.88 591 LYS A CA 1
ATOM 4829 C C . LYS A 1 591 ? -31.720 -4.935 30.987 1.00 95.88 591 LYS A C 1
ATOM 4831 O O . LYS A 1 591 ? -31.521 -5.565 32.017 1.00 95.88 591 LYS A O 1
ATOM 4836 N N . LEU A 1 592 ? -31.677 -3.603 30.962 1.00 95.19 592 LEU A N 1
ATOM 4837 C CA . LEU A 1 592 ? -31.388 -2.780 32.142 1.00 95.19 592 LEU A CA 1
ATOM 4838 C C . LEU A 1 592 ? -32.441 -2.940 33.251 1.00 95.19 592 LEU A C 1
ATOM 4840 O O . LEU A 1 592 ? -32.077 -3.047 34.420 1.00 95.19 592 LEU A O 1
ATOM 4844 N N . ARG A 1 593 ? -33.739 -3.003 32.911 1.00 94.00 593 ARG A N 1
ATOM 4845 C CA . ARG A 1 593 ? -34.802 -3.287 33.899 1.00 94.00 593 ARG A CA 1
ATOM 4846 C C . ARG A 1 593 ? -34.634 -4.669 34.521 1.00 94.00 593 ARG A C 1
ATOM 4848 O O . ARG A 1 593 ? -34.794 -4.806 35.731 1.00 94.00 593 ARG A O 1
ATOM 4855 N N . PHE A 1 594 ? -34.290 -5.667 33.708 1.00 94.12 594 PHE A N 1
ATOM 4856 C CA . PHE A 1 594 ? -33.978 -7.007 34.198 1.00 94.12 594 PHE A CA 1
ATOM 4857 C C . PHE A 1 594 ? -32.810 -6.964 35.196 1.00 94.12 594 PHE A C 1
ATOM 4859 O O . PHE A 1 594 ? -33.010 -7.294 36.359 1.00 94.12 594 PHE A O 1
ATOM 4866 N N . LEU A 1 595 ? -31.655 -6.410 34.812 1.00 94.38 595 LEU A N 1
ATOM 4867 C CA . LEU A 1 595 ? -30.474 -6.295 35.684 1.00 94.38 595 LEU A CA 1
ATOM 4868 C C . LEU A 1 595 ? -30.733 -5.493 36.972 1.00 94.38 595 LEU A C 1
ATOM 4870 O O . LEU A 1 595 ? -30.173 -5.797 38.022 1.00 94.38 595 LEU A O 1
ATOM 4874 N N . SER A 1 596 ? -31.599 -4.478 36.913 1.00 93.19 596 SER A N 1
ATOM 4875 C CA . SER A 1 596 ? -31.977 -3.677 38.083 1.00 93.19 596 SER A CA 1
ATOM 4876 C C . SER A 1 596 ? -32.965 -4.387 39.019 1.00 93.19 596 SER A C 1
ATOM 4878 O O . SER A 1 596 ? -33.086 -3.997 40.183 1.00 93.19 596 SER A O 1
ATOM 4880 N N . SER A 1 597 ? -33.701 -5.388 38.530 1.00 90.88 597 SER A N 1
ATOM 4881 C CA . SER A 1 597 ? -34.662 -6.183 39.314 1.00 90.88 597 SER A CA 1
ATOM 4882 C C . SER A 1 597 ? -34.121 -7.550 39.735 1.00 90.88 597 SER A C 1
ATOM 4884 O O . SER A 1 597 ? -34.745 -8.207 40.567 1.00 90.88 597 SER A O 1
ATOM 4886 N N . ASP A 1 598 ? -32.962 -7.942 39.207 1.00 90.31 598 ASP A N 1
ATOM 4887 C CA . ASP A 1 598 ? -32.296 -9.195 39.531 1.00 90.31 598 ASP A CA 1
ATOM 4888 C C . ASP A 1 598 ? -31.923 -9.302 41.023 1.00 90.31 598 ASP A C 1
ATOM 4890 O O . ASP A 1 598 ? -31.688 -8.296 41.705 1.00 90.31 598 ASP A O 1
ATOM 4894 N N . LYS A 1 599 ? -31.872 -10.539 41.538 1.00 82.81 599 LYS A N 1
ATOM 4895 C CA . LYS A 1 599 ? -31.502 -10.823 42.934 1.00 82.81 599 LYS A CA 1
ATOM 4896 C C . LYS A 1 599 ? -30.076 -10.368 43.234 1.00 82.81 599 LYS A C 1
ATOM 4898 O O . LYS A 1 599 ? -29.833 -9.770 44.282 1.00 82.81 599 LYS A O 1
ATOM 4903 N N . ASN A 1 600 ? -29.163 -10.594 42.296 1.00 84.75 600 ASN A N 1
ATOM 4904 C CA . ASN A 1 600 ? -27.771 -10.182 42.350 1.00 84.75 600 ASN A CA 1
ATOM 4905 C C . ASN A 1 600 ? -27.609 -8.818 41.671 1.00 84.75 600 ASN A C 1
ATOM 4907 O O . ASN A 1 600 ? -26.782 -8.647 40.782 1.00 84.75 600 ASN A O 1
ATOM 4911 N N . ARG A 1 601 ? -28.414 -7.831 42.089 1.00 87.06 601 ARG A N 1
ATOM 4912 C CA . ARG A 1 601 ? -28.453 -6.481 41.509 1.00 87.06 601 ARG A CA 1
ATOM 4913 C C . ARG A 1 601 ? -27.044 -5.889 41.369 1.00 87.06 601 ARG A C 1
ATOM 4915 O O . ARG A 1 601 ? -26.446 -5.451 42.356 1.00 87.06 601 ARG A O 1
ATOM 4922 N N . VAL A 1 602 ? -26.539 -5.852 40.136 1.00 93.75 602 VAL A N 1
ATOM 4923 C CA . VAL A 1 602 ? -25.221 -5.290 39.789 1.00 93.75 602 VAL A CA 1
ATOM 4924 C C . VAL A 1 602 ? -25.295 -3.800 39.451 1.00 93.75 602 VAL A C 1
ATOM 4926 O O . VAL A 1 602 ? -24.320 -3.078 39.608 1.00 93.75 602 VAL A O 1
ATOM 4929 N N . LEU A 1 603 ? -26.464 -3.312 39.036 1.00 94.81 603 LEU A N 1
ATOM 4930 C CA . LEU A 1 603 ? -26.703 -1.910 38.698 1.00 94.81 603 LEU A CA 1
ATOM 4931 C C . LEU A 1 603 ? -28.117 -1.476 39.090 1.00 94.81 603 LEU A C 1
ATOM 4933 O O . LEU A 1 603 ? -28.990 -2.306 39.339 1.00 94.81 603 LEU A O 1
ATOM 4937 N N . VAL A 1 604 ? -28.350 -0.168 39.112 1.00 93.19 604 VAL A N 1
ATOM 4938 C CA . VAL A 1 604 ? -29.674 0.444 39.260 1.00 93.19 604 VAL A CA 1
ATOM 4939 C C . VAL A 1 604 ? -30.001 1.197 37.975 1.00 93.19 604 VAL A C 1
ATOM 4941 O O . VAL A 1 604 ? -29.203 2.014 37.519 1.00 93.19 604 VAL A O 1
ATOM 4944 N N . ALA A 1 605 ? -31.167 0.921 37.387 1.00 91.88 605 ALA A N 1
ATOM 4945 C CA . ALA A 1 605 ? -31.632 1.586 36.173 1.00 91.88 605 ALA A CA 1
ATOM 4946 C C . ALA A 1 605 ? -32.934 2.358 36.434 1.00 91.88 605 ALA A C 1
ATOM 4948 O O . ALA A 1 605 ? -34.002 1.768 36.609 1.00 91.88 605 ALA A O 1
ATOM 4949 N N . GLU A 1 606 ? -32.856 3.686 36.412 1.00 90.94 606 GLU A N 1
ATOM 4950 C CA . GLU A 1 606 ? -33.985 4.594 36.631 1.00 90.94 606 GLU A CA 1
ATOM 4951 C C . GLU A 1 606 ? -34.534 5.061 35.277 1.00 90.94 606 GLU A C 1
ATOM 4953 O O . GLU A 1 606 ? -34.099 6.064 34.714 1.00 90.94 606 GLU A O 1
ATOM 4958 N N . LEU A 1 607 ? -35.472 4.282 34.724 1.00 87.94 607 LEU A N 1
ATOM 4959 C CA . LEU A 1 607 ? -35.971 4.427 33.345 1.00 87.94 607 LEU A CA 1
ATOM 4960 C C . LEU A 1 607 ? -37.419 4.953 33.252 1.00 87.94 607 LEU A C 1
ATOM 4962 O O . LEU A 1 607 ? -38.117 4.697 32.266 1.00 87.94 607 LEU A O 1
ATOM 4966 N N . SER A 1 608 ? -37.910 5.614 34.301 1.00 77.56 608 SER A N 1
ATOM 4967 C CA . SER A 1 608 ? -39.291 6.104 34.435 1.00 77.56 608 SER A CA 1
ATOM 4968 C C . SER A 1 608 ? -39.379 7.633 34.392 1.00 77.56 608 SER A C 1
ATOM 4970 O O . SER A 1 608 ? -38.433 8.324 34.750 1.00 77.56 608 SER A O 1
ATOM 4972 N N . MET A 1 609 ? -40.539 8.170 33.994 1.00 67.88 609 MET A N 1
ATOM 4973 C CA . MET A 1 609 ? -40.841 9.618 33.992 1.00 67.88 609 MET A CA 1
ATOM 4974 C C . MET A 1 609 ? -39.819 10.500 33.243 1.00 67.88 609 MET A C 1
ATOM 4976 O O . MET A 1 609 ? -39.564 11.634 33.632 1.00 67.88 609 MET A O 1
ATOM 4980 N N . GLY A 1 610 ? -39.234 9.988 32.155 1.00 65.00 610 GLY A N 1
ATOM 4981 C CA . GLY A 1 610 ? -38.258 10.725 31.341 1.00 65.00 610 GLY A CA 1
ATOM 4982 C C . GLY A 1 610 ? -36.814 10.664 31.851 1.00 65.00 610 GLY A C 1
ATOM 4983 O O . GLY A 1 610 ? -35.936 11.216 31.193 1.00 65.00 610 GLY A O 1
ATOM 4984 N N . LEU A 1 611 ? -36.558 9.970 32.965 1.00 70.31 611 LEU A N 1
ATOM 4985 C CA . LEU A 1 611 ? -35.211 9.625 33.420 1.00 70.31 611 LEU A CA 1
ATOM 4986 C C . LEU A 1 611 ? -34.669 8.443 32.603 1.00 70.31 611 LEU A C 1
ATOM 4988 O O . LEU A 1 611 ? -35.417 7.534 32.230 1.00 70.31 611 LEU A O 1
ATOM 4992 N N . ASP A 1 612 ? -33.371 8.465 32.305 1.00 87.12 612 ASP A N 1
ATOM 4993 C CA . ASP A 1 612 ? -32.665 7.383 31.616 1.00 87.12 612 ASP A CA 1
ATOM 4994 C C . ASP A 1 612 ? -31.307 7.067 32.259 1.00 87.12 612 ASP A C 1
ATOM 4996 O O . ASP A 1 612 ? -30.346 6.737 31.565 1.00 87.12 612 ASP A O 1
ATOM 5000 N N . HIS A 1 613 ? -31.236 7.166 33.589 1.00 92.31 613 HIS A N 1
ATOM 5001 C CA . HIS A 1 613 ? -30.005 7.004 34.358 1.00 92.31 613 HIS A CA 1
ATOM 5002 C C . HIS A 1 613 ? -29.684 5.538 34.668 1.00 92.31 613 HIS A C 1
ATOM 5004 O O . HIS A 1 613 ? -30.558 4.727 34.981 1.00 92.31 613 HIS A O 1
ATOM 5010 N N . ILE A 1 614 ? -28.394 5.223 34.598 1.00 94.75 614 ILE A N 1
ATOM 5011 C CA . ILE A 1 614 ? -27.786 3.953 34.974 1.00 94.75 614 ILE A CA 1
ATOM 5012 C C . ILE A 1 614 ? -26.741 4.269 36.044 1.00 94.75 614 ILE A C 1
ATOM 5014 O O . ILE A 1 614 ? -25.823 5.053 35.795 1.00 94.75 614 ILE A O 1
ATOM 5018 N N . THR A 1 615 ? -26.865 3.636 37.205 1.00 94.56 615 THR A N 1
ATOM 5019 C CA . THR A 1 615 ? -25.897 3.718 38.303 1.00 94.56 615 THR A CA 1
ATOM 5020 C C . THR A 1 615 ? -25.287 2.343 38.513 1.00 94.56 615 THR A C 1
ATOM 5022 O O . THR A 1 615 ? -25.996 1.386 38.827 1.00 94.56 615 THR A O 1
ATOM 5025 N N . LEU A 1 616 ? -23.978 2.236 38.316 1.00 95.12 616 LEU A N 1
ATOM 5026 C CA . LEU A 1 616 ? -23.237 0.997 38.530 1.00 95.12 616 LEU A CA 1
ATOM 5027 C C . LEU A 1 616 ? -22.840 0.873 40.002 1.00 95.12 616 LEU A C 1
ATOM 5029 O O . LEU A 1 616 ? -22.607 1.878 40.670 1.00 95.12 616 LEU A O 1
ATOM 5033 N N . ARG A 1 617 ? -22.744 -0.355 40.513 1.00 93.19 617 ARG A N 1
ATOM 5034 C CA . ARG A 1 617 ? -22.207 -0.599 41.854 1.00 93.19 617 ARG A CA 1
ATOM 5035 C C . ARG A 1 617 ? -20.708 -0.329 41.918 1.00 93.19 617 ARG A C 1
ATOM 5037 O O . ARG A 1 617 ? -19.956 -0.764 41.044 1.00 93.19 617 ARG A O 1
ATOM 5044 N N . ASP A 1 618 ? -20.288 0.343 42.985 1.00 87.31 618 ASP A N 1
ATOM 5045 C CA . ASP A 1 618 ? -18.900 0.761 43.190 1.00 87.31 618 ASP A CA 1
ATOM 5046 C C . ASP A 1 618 ? -17.974 -0.384 43.610 1.00 87.31 618 ASP A C 1
ATOM 5048 O O . ASP A 1 618 ? -16.781 -0.335 43.321 1.00 87.31 618 ASP A O 1
ATOM 5052 N N . ASP A 1 619 ? -18.520 -1.415 44.258 1.00 89.38 619 ASP A N 1
ATOM 5053 C CA . ASP A 1 619 ? -17.773 -2.563 44.780 1.00 89.38 619 ASP A CA 1
ATOM 5054 C C . ASP A 1 619 ? -17.466 -3.638 43.728 1.00 89.38 619 ASP A C 1
ATOM 5056 O O . ASP A 1 619 ? -16.759 -4.600 44.023 1.00 89.38 619 ASP A O 1
ATOM 5060 N N . LEU A 1 620 ? -17.988 -3.484 42.509 1.00 91.00 620 LEU A N 1
ATOM 5061 C CA . LEU A 1 620 ? -17.810 -4.442 41.425 1.00 91.00 620 LEU A CA 1
ATOM 5062 C C . LEU A 1 620 ? -16.936 -3.862 40.305 1.00 91.00 620 LEU A C 1
ATOM 5064 O O . LEU A 1 620 ? -17.024 -2.681 39.958 1.00 91.00 620 LEU A O 1
ATOM 5068 N N . ASP A 1 621 ? -16.123 -4.728 39.708 1.00 90.38 621 ASP A N 1
ATOM 5069 C CA . ASP A 1 621 ? -15.464 -4.513 38.420 1.00 90.38 621 ASP A CA 1
ATOM 5070 C C . ASP A 1 621 ? -16.129 -5.373 37.329 1.00 90.38 621 ASP A C 1
ATOM 5072 O O . ASP A 1 621 ? -17.047 -6.154 37.603 1.00 90.38 621 ASP A O 1
ATOM 5076 N N . GLN A 1 622 ? -15.675 -5.247 36.079 1.00 90.00 622 GLN A N 1
ATOM 5077 C CA . GLN A 1 622 ? -16.222 -6.017 34.959 1.00 90.00 622 GLN A CA 1
ATOM 5078 C C . GLN A 1 622 ? -16.231 -7.539 35.197 1.00 90.00 622 GLN A C 1
ATOM 5080 O O . GLN A 1 622 ? -17.175 -8.215 34.792 1.00 90.00 622 GLN A O 1
ATOM 5085 N N . LEU A 1 623 ? -15.220 -8.100 35.867 1.00 92.06 623 LEU A N 1
ATOM 5086 C CA . LEU A 1 623 ? -15.124 -9.542 36.096 1.00 92.06 623 LEU A CA 1
ATOM 5087 C C . LEU A 1 623 ? -16.063 -9.978 37.230 1.00 92.06 623 LEU A C 1
ATOM 5089 O O . LEU A 1 623 ? -16.755 -10.992 37.119 1.00 92.06 623 LEU A O 1
ATOM 5093 N N . ALA A 1 624 ? -16.102 -9.202 38.313 1.00 92.12 624 ALA A N 1
ATOM 5094 C CA . ALA A 1 624 ? -16.946 -9.445 39.475 1.00 92.12 624 ALA A CA 1
ATOM 5095 C C . ALA A 1 624 ? -18.437 -9.405 39.115 1.00 92.12 624 ALA A C 1
ATOM 5097 O O . ALA A 1 624 ? -19.208 -10.205 39.641 1.00 92.12 624 ALA A O 1
ATOM 5098 N N . VAL A 1 625 ? -18.835 -8.532 38.183 1.00 93.06 625 VAL A N 1
ATOM 5099 C CA . VAL A 1 625 ? -20.211 -8.452 37.666 1.00 93.06 625 VAL A CA 1
ATOM 5100 C C . VAL A 1 625 ? -20.639 -9.757 37.010 1.00 93.06 625 VAL A C 1
ATOM 5102 O O . VAL A 1 625 ? -21.680 -10.297 37.375 1.00 93.06 625 VAL A O 1
ATOM 5105 N N . ILE A 1 626 ? -19.830 -10.307 36.100 1.00 92.62 626 ILE A N 1
ATOM 5106 C CA . ILE A 1 626 ? -20.172 -11.575 35.442 1.00 92.62 626 ILE A CA 1
ATOM 5107 C C . ILE A 1 626 ? -20.219 -12.716 36.455 1.00 92.62 626 ILE A C 1
ATOM 5109 O O . ILE A 1 626 ? -21.197 -13.456 36.501 1.00 92.62 626 ILE A O 1
ATOM 5113 N N . LYS A 1 627 ? -19.223 -12.806 37.344 1.00 91.12 627 LYS A N 1
ATOM 5114 C CA . LYS A 1 627 ? -19.211 -13.815 38.415 1.00 91.12 627 LYS A CA 1
ATOM 5115 C C . LYS A 1 627 ? -20.399 -13.691 39.373 1.00 91.12 627 LYS A C 1
ATOM 5117 O O . LYS A 1 627 ? -20.748 -14.669 40.024 1.00 91.12 627 LYS A O 1
ATOM 5122 N N . SER A 1 628 ? -20.987 -12.503 39.510 1.00 90.19 628 SER A N 1
ATOM 5123 C CA . SER A 1 628 ? -22.181 -12.287 40.327 1.00 90.19 628 SER A CA 1
ATOM 5124 C C . SER A 1 628 ? -23.470 -12.678 39.609 1.00 90.19 628 SER A C 1
ATOM 5126 O O . SER A 1 628 ? -24.419 -13.050 40.286 1.00 90.19 628 SER A O 1
ATOM 5128 N N . LEU A 1 629 ? -23.528 -12.559 38.281 1.00 90.06 629 LEU A N 1
ATOM 5129 C CA . LEU A 1 629 ? -24.721 -12.880 37.491 1.00 90.06 629 LEU A CA 1
ATOM 5130 C C . LEU A 1 629 ? -24.801 -14.364 37.109 1.00 90.06 629 LEU A C 1
ATOM 5132 O O . LEU A 1 629 ? -25.895 -14.878 36.923 1.00 90.06 629 LEU A O 1
ATOM 5136 N N . LEU A 1 630 ? -23.661 -15.057 37.028 1.00 87.19 630 LEU A N 1
ATOM 5137 C CA . LEU A 1 630 ? -23.598 -16.499 36.747 1.00 87.19 630 LEU A CA 1
ATOM 5138 C C . LEU A 1 630 ? -23.802 -17.392 37.990 1.00 87.19 630 LEU A C 1
ATOM 5140 O O . LEU A 1 630 ? -23.775 -18.614 37.872 1.00 87.19 630 LEU A O 1
ATOM 5144 N N . LYS A 1 631 ? -23.981 -16.797 39.176 1.00 74.88 631 LYS A N 1
ATOM 5145 C CA . LYS A 1 631 ? -24.329 -17.488 40.430 1.00 74.88 631 LYS A CA 1
ATOM 5146 C C . LYS A 1 631 ? -25.827 -17.440 40.672 1.00 74.88 631 LYS A C 1
ATOM 5148 O O . LYS A 1 631 ? -26.365 -18.473 41.127 1.00 74.88 631 LYS A O 1
#

Sequence (631 aa):
MVLDLCTRAIPPTDFEVIYSDTGYELPPSLALYKDVEAYYKKKFPSLCFLTARNHESVLNYWDKIGTPSDNHRWCCSVMKTAPLYRMLMSGTDKRQKFLAFEGVRAEESVSRSEYNRIGKGVKHKFVINARPILNWNTTEVFLYLFEHDLHINSAYRVGKPRVGCLLCPFGSPWDDMIVNNCYSSNLKPFLDRIESNAISRKIPNKKEYIAERKWKLRGSGKFSETKTSVSFSSSSNKWQTIVKSAEKELFTWFPVLGKYSIKEKQESIIGELEFKHEIYHFEIRFGKDKNDFTFTLYDNNNIQLRYYLRRIINKTAYCINCEACELECPTGALSVYPKVGIDKDKCVHCLKCLEYHNVGCIVADSMIKPTTINLSNMKISKYGTFGIHQEWVDQYLTDTDSFWEDNFLGVKQVPSFKAWLKDAEIIDEKSKLTPFGELCVEINRENPTLLWELIHINLAYNSPLMGWFSSSVGFNTEIGRKDLDKLALDYFQQTFKETTITYAVQALVQTFKYSPIGEDLRQFVSQDTKGISFQRIPYNDLSPEAVAYSLYKYAEQKGIKMLRVFDLYRPEEICGVYREFGISKAELQKKLRFLSSDKNRVLVAELSMGLDHITLRDDLDQLAVIKSLLK

Secondary structure (DSSP, 8-state):
-HHHHHHHHS-TTS-EEEEEE-S-B-HHHHHHHHHHHHHHHHH-TT-EEEEEE-SS-HHHHHHHH----SS--HHIIIIIIHHHHHHHHTTS-TT--EEEE----GGG-HHHHT--SEEESSSSTTEEEE-TTTT--HHHHHHHHHHTT----GGGGGT-SS--BSS-TT--HHHHHHHHHHSHHHHHHHHHHHHHHHHHTT-TTHHHHHHTTGGGG--SGGG-----EEEEEE-SSEEEEEEES-SS-GGGTGGGT--EEEEEETTEEEEEEEETTEEEEEEEEE-SSTT-EEEEEE-TT-HHHHHHHHHHHHHHHH-----TTGGG-TTS-EE-SSS-EE-TTT-----HHHHSSTTS-HHHHHHPPPP-S--TT--GGGGTT----HHHHHHHHH-TTTTTTS--S-TTHHHHHHHHHHHTTSB-TTSPBPHHHHHHHHHHHH-HHHHHHHHHHHHHHH-HHHHHHHHHS-BT-EEEHHHHHHHHHHHHTTTS-HHHHHHHHHHHHHHHHHSTTTTTT-SSEESSTTS-EEEB-------HHHHHHHHHHHHHHHT-SEEEGGGGG-TT--SSHHHHH---HHHHHHHHHHHHHSTT--EEEE-STT--EEEE-TT--HHHHHHHH--

InterPro domains:
  IPR002500 Phosphoadenosine phosphosulphate reductase domain [PF01507] (2-169)
  IPR014729 Rossmann-like alpha/beta/alpha sandwich fold [G3DSA:3.40.50.620] (1-179)
  IPR017896 4Fe-4S ferredoxin-type, iron-sulphur binding domain [PS51379] (309-339)
  IPR017900 4Fe-4S ferredoxin, iron-sulphur binding, conserved site [PS00198] (319-330)
  IPR050128 Sulfate adenylyltransferase subunit 2 [PTHR43196] (1-234)